Protein AF-V5HMY3-F1 (afdb_monomer_lite)

InterPro domains:
  IPR005550 Kinetochore protein Ndc80 [PTHR10643] (8-378)
  IPR038273 Ndc80 domain superfamily [G3DSA:1.10.418.30] (68-181)
  IPR055260 Kinetochore protein Ndc80, CH domain [PF03801] (55-182)

Foldseek 3Di:
DDDDDDDDDDDDDDDDDDDDDDDDDDDDDDDDDDDDDDDDDDDDDDDDDDDDDDDDDDDDDDDPDDQDADDDPPPLVDPVSLLVLLCVLQVVCVVVPPPDRAHSVCLVQDDLVNLLSLVQVLCCLVPVPDDDDDDSLVSLVVVCVVVPPRHDDDSVCSVCCRVSVSVSSVSSSVSVVVSVCSVVDDPCCVQANDDVPPPDPVPVRPVVVVLVVCCVVCVPDDPVVSVVVVVVVVPVVDPDVVVVVVVVVVVVVVVVVVVVVVVVVVVVVVVVVVVVVVVVVVVVVVVVVVVVVVVVVVVVVVVVVVVVVVVVVVVVVVVVVVVVVVVVVVVCVVVVPDPVNVVVVVVVVVVVVVVVVVVVVVVVVVVVVVVVVVVVVVVVVVVVD

Structure (mmCIF, N/CA/C/O backbone):
data_AF-V5HMY3-F1
#
_entry.id   AF-V5HMY3-F1
#
loop_
_atom_site.group_PDB
_atom_site.id
_atom_site.type_symbol
_atom_site.label_atom_id
_atom_site.label_alt_id
_atom_site.label_comp_id
_atom_site.label_asym_id
_atom_site.label_entity_id
_atom_site.label_seq_id
_atom_site.pdbx_PDB_ins_code
_atom_site.Cartn_x
_atom_site.Cartn_y
_atom_site.Cartn_z
_atom_site.occupancy
_atom_site.B_iso_or_equiv
_atom_site.auth_seq_id
_atom_site.auth_comp_id
_atom_site.auth_asym_id
_atom_site.auth_atom_id
_atom_site.pdbx_PDB_model_num
ATOM 1 N N . ARG A 1 1 ? 3.253 -26.842 87.151 1.00 38.00 1 ARG A N 1
ATOM 2 C CA . ARG A 1 1 ? 2.998 -28.226 87.644 1.00 38.00 1 ARG A CA 1
ATOM 3 C C . ARG A 1 1 ? 2.059 -28.909 86.636 1.00 38.00 1 ARG A C 1
ATOM 5 O O . ARG A 1 1 ? 1.093 -28.250 86.300 1.00 38.00 1 ARG A O 1
ATOM 12 N N . GLY A 1 2 ? 2.318 -30.156 86.190 1.00 34.88 2 GLY A N 1
ATOM 13 C CA . GLY A 1 2 ? 1.488 -30.921 85.206 1.00 34.88 2 GLY A CA 1
ATOM 14 C C . GLY A 1 2 ? 1.642 -30.426 83.747 1.00 34.88 2 GLY A C 1
ATOM 15 O O . GLY A 1 2 ? 1.602 -29.221 83.569 1.00 34.88 2 GLY A O 1
ATOM 16 N N . ARG A 1 3 ? 1.945 -31.176 82.660 1.00 39.12 3 ARG A N 1
ATOM 17 C CA . ARG A 1 3 ? 1.603 -32.546 82.158 1.00 39.12 3 ARG A CA 1
ATOM 18 C C . ARG A 1 3 ? 0.077 -32.724 81.957 1.00 39.12 3 ARG A C 1
ATOM 20 O O . ARG A 1 3 ? -0.634 -32.521 82.927 1.00 39.12 3 ARG A O 1
ATOM 27 N N . ARG A 1 4 ? -0.475 -33.125 80.788 1.00 38.62 4 ARG A N 1
ATOM 28 C CA . ARG A 1 4 ? -0.010 -34.082 79.739 1.00 38.62 4 ARG A CA 1
ATOM 29 C C . ARG A 1 4 ? -0.540 -33.794 78.295 1.00 38.62 4 ARG A C 1
ATOM 31 O O . ARG A 1 4 ? -1.539 -33.110 78.151 1.00 38.62 4 ARG A O 1
ATOM 38 N N . SER A 1 5 ? 0.168 -34.378 77.308 1.00 39.00 5 SER A N 1
ATOM 39 C CA . SER A 1 5 ? -0.165 -34.936 75.953 1.00 39.00 5 SER A CA 1
ATOM 40 C C . SER A 1 5 ? -1.628 -34.976 75.428 1.00 39.00 5 SER A C 1
ATOM 42 O O . SER A 1 5 ? -2.537 -35.009 76.243 1.00 39.00 5 SER A O 1
ATOM 44 N N . SER A 1 6 ? -1.947 -35.106 74.120 1.00 36.19 6 SER A N 1
ATOM 45 C CA . SER A 1 6 ? -1.301 -35.872 73.008 1.00 36.19 6 SER A CA 1
ATOM 46 C C . SER A 1 6 ? -1.822 -35.505 71.586 1.00 36.19 6 SER A C 1
ATOM 48 O O . SER A 1 6 ? -2.936 -35.013 71.492 1.00 36.19 6 SER A O 1
ATOM 50 N N . SER A 1 7 ? -1.039 -35.819 70.525 1.00 33.78 7 SER A N 1
ATOM 51 C CA . SER A 1 7 ? -1.379 -36.156 69.097 1.00 33.78 7 SER A CA 1
ATOM 52 C C . SER A 1 7 ? -2.758 -35.778 68.499 1.00 33.78 7 SER A C 1
ATOM 54 O O . SER A 1 7 ? -3.773 -36.077 69.107 1.00 33.78 7 SER A O 1
ATOM 56 N N . ALA A 1 8 ? -2.944 -35.347 67.245 1.00 35.38 8 ALA A N 1
ATOM 57 C CA . ALA A 1 8 ? -2.103 -35.023 66.072 1.00 35.38 8 ALA A CA 1
ATOM 58 C C . ALA A 1 8 ? -3.034 -34.247 65.072 1.00 35.38 8 ALA A C 1
ATOM 60 O O . ALA A 1 8 ? -4.089 -33.797 65.504 1.00 35.38 8 ALA A O 1
ATOM 61 N N . ASN A 1 9 ? -2.807 -34.014 63.769 1.00 34.47 9 ASN A N 1
ATOM 62 C CA . ASN A 1 9 ? -1.779 -34.397 62.787 1.00 34.47 9 ASN A CA 1
ATOM 63 C C . ASN A 1 9 ? -1.727 -33.331 61.652 1.00 34.47 9 ASN A C 1
ATOM 65 O O . ASN A 1 9 ? -2.587 -32.455 61.617 1.00 34.47 9 ASN A O 1
ATOM 69 N N . ALA A 1 10 ? -0.787 -33.413 60.699 1.00 36.53 10 ALA A N 1
ATOM 70 C CA . ALA A 1 10 ? -0.740 -32.530 59.520 1.00 36.53 10 ALA A CA 1
ATOM 71 C C . ALA A 1 10 ? -0.204 -33.247 58.267 1.00 36.53 10 ALA A C 1
ATOM 73 O O . ALA A 1 10 ? 0.753 -34.007 58.375 1.00 36.53 10 ALA A O 1
ATOM 74 N N . PHE A 1 11 ? -0.767 -32.968 57.082 1.00 33.84 11 PHE A N 1
ATOM 75 C CA . PHE A 1 11 ? -0.182 -33.375 55.794 1.00 33.84 11 PHE A CA 1
ATOM 76 C C . PHE A 1 11 ? -0.623 -32.488 54.617 1.00 33.84 11 PHE A C 1
ATOM 78 O O . PHE A 1 11 ? -1.757 -32.569 54.155 1.00 33.84 11 PHE A O 1
ATOM 85 N N . THR A 1 12 ? 0.327 -31.741 54.054 1.00 42.78 12 THR A N 1
ATOM 86 C CA . THR A 1 12 ? 0.441 -31.475 52.610 1.00 42.78 12 THR A CA 1
ATOM 87 C C . THR A 1 12 ? 1.935 -31.481 52.253 1.00 42.78 12 THR A C 1
ATOM 89 O O . THR A 1 12 ? 2.735 -30.935 53.014 1.00 42.78 12 THR A O 1
ATOM 92 N N . PRO A 1 13 ? 2.355 -32.109 51.140 1.00 40.16 13 PRO A N 1
ATOM 93 C CA . PRO A 1 13 ? 3.721 -31.956 50.644 1.00 40.16 13 PRO A CA 1
ATOM 94 C C . PRO A 1 13 ? 3.781 -31.436 49.199 1.00 40.16 13 PRO A C 1
ATOM 96 O O . PRO A 1 13 ? 3.0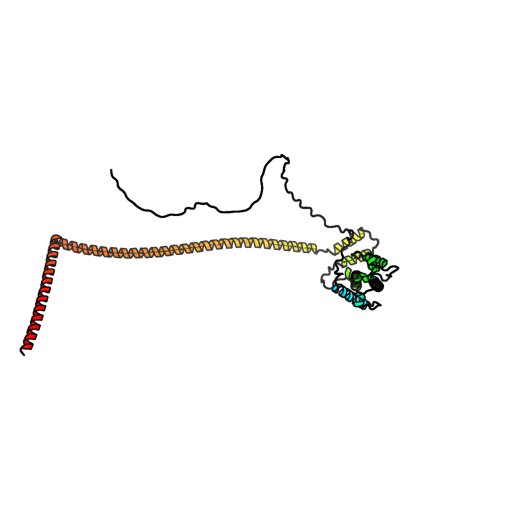09 -31.838 48.329 1.00 40.16 13 PRO A O 1
ATOM 99 N N . ARG A 1 14 ? 4.784 -30.598 48.919 1.00 32.19 14 ARG A N 1
ATOM 100 C CA . ARG A 1 14 ? 5.268 -30.300 47.564 1.00 32.19 14 ARG A CA 1
ATOM 101 C C . ARG A 1 14 ? 6.767 -30.587 47.477 1.00 32.19 14 ARG A C 1
ATOM 103 O O . ARG A 1 14 ? 7.497 -30.290 48.413 1.00 32.19 14 ARG A O 1
ATOM 110 N N . SER A 1 15 ? 7.172 -31.091 46.308 1.00 38.84 15 SER A N 1
ATOM 111 C CA . SER A 1 15 ? 8.515 -31.034 45.699 1.00 38.84 15 SER A CA 1
ATOM 112 C C . SER A 1 15 ? 9.749 -31.417 46.531 1.00 38.84 15 SER A C 1
ATOM 114 O O . SER A 1 15 ? 10.151 -30.682 47.424 1.00 38.84 15 SER A O 1
ATOM 116 N N . CYS A 1 16 ? 10.481 -32.435 46.064 1.00 34.78 16 CYS A N 1
ATOM 117 C CA . CYS A 1 16 ? 11.945 -32.476 46.152 1.00 34.78 16 CYS A CA 1
ATOM 118 C C . CYS A 1 16 ? 12.529 -33.390 45.060 1.00 34.78 16 CYS A C 1
ATOM 120 O O . CYS A 1 16 ? 12.123 -34.542 44.934 1.00 34.78 16 CYS A O 1
ATOM 122 N N . ILE A 1 17 ? 13.500 -32.883 44.293 1.00 39.38 17 ILE A N 1
ATOM 123 C CA . ILE A 1 17 ? 14.373 -33.678 43.413 1.00 39.38 17 ILE A CA 1
ATOM 124 C C . ILE A 1 17 ? 15.721 -33.830 44.124 1.00 39.38 17 ILE A C 1
ATOM 126 O O . ILE A 1 17 ? 16.294 -32.821 44.535 1.00 39.38 17 ILE A O 1
ATOM 130 N N . PRO A 1 18 ? 16.290 -35.043 44.173 1.00 38.53 18 PRO A N 1
ATOM 131 C CA . PRO A 1 18 ? 17.741 -35.189 44.148 1.00 38.53 18 PRO A CA 1
ATOM 132 C C . PRO A 1 18 ? 18.224 -36.173 43.069 1.00 38.53 18 PRO A C 1
ATOM 134 O O . PRO A 1 18 ? 17.485 -37.000 42.542 1.00 38.53 18 PRO A O 1
ATOM 137 N N . ARG A 1 19 ? 19.506 -36.047 42.711 1.00 30.80 19 ARG A N 1
ATOM 138 C CA . ARG A 1 19 ? 20.170 -36.823 41.653 1.00 30.80 19 ARG A CA 1
ATOM 139 C C . ARG A 1 19 ? 20.808 -38.122 42.182 1.00 30.80 19 ARG A C 1
ATOM 141 O O . ARG A 1 19 ? 21.358 -38.120 43.277 1.00 30.80 19 ARG A O 1
ATOM 148 N N . ARG A 1 20 ? 21.012 -39.050 41.230 1.00 29.77 20 ARG A N 1
ATOM 149 C CA . ARG A 1 20 ? 22.281 -39.762 40.898 1.00 29.77 20 ARG A CA 1
ATOM 150 C C . ARG A 1 20 ? 22.486 -41.230 41.326 1.00 29.77 20 ARG A C 1
ATOM 152 O O . ARG A 1 20 ? 22.126 -41.654 42.414 1.00 29.77 20 ARG A O 1
ATOM 159 N N . SER A 1 21 ? 23.273 -41.899 40.467 1.00 29.11 21 SER A N 1
ATOM 160 C CA . SER A 1 21 ? 23.822 -43.272 40.530 1.00 29.11 21 SER A CA 1
ATOM 161 C C . SER A 1 21 ? 22.820 -44.392 40.165 1.00 29.11 21 SER A C 1
ATOM 163 O O . SER A 1 21 ? 21.634 -44.236 40.415 1.00 29.11 21 SER A O 1
ATOM 165 N N . SER A 1 22 ? 23.208 -45.495 39.504 1.00 30.06 22 SER A N 1
ATOM 166 C CA . SER A 1 22 ? 24.557 -46.017 39.173 1.00 30.06 22 SER A CA 1
ATOM 167 C C . SER A 1 22 ? 24.581 -46.874 37.878 1.00 30.06 22 SER A C 1
ATOM 169 O O . SER A 1 22 ? 23.526 -47.287 37.419 1.00 30.06 22 SER A O 1
ATOM 171 N N . SER A 1 23 ? 25.790 -47.076 37.311 1.00 30.33 23 SER A N 1
ATOM 172 C CA . SER A 1 23 ? 26.315 -48.223 36.503 1.00 30.33 23 SER A CA 1
ATOM 173 C C . SER A 1 23 ? 25.363 -49.104 35.654 1.00 30.33 23 SER A C 1
ATOM 175 O O . SER A 1 23 ? 24.373 -49.611 36.161 1.00 30.33 23 SER A O 1
ATOM 177 N N . PHE A 1 24 ? 25.697 -49.475 34.409 1.00 32.59 24 PHE A N 1
ATOM 178 C CA . PHE A 1 24 ? 26.779 -50.437 34.110 1.00 32.59 24 PHE A CA 1
ATOM 179 C C . PHE A 1 24 ? 27.176 -50.494 32.618 1.00 32.59 24 PHE A C 1
ATOM 181 O O . PHE A 1 24 ? 26.302 -50.442 31.761 1.00 32.59 24 PHE A O 1
ATOM 188 N N . GLY A 1 25 ? 28.475 -50.737 32.374 1.00 32.19 25 GLY A N 1
ATOM 189 C CA . GLY A 1 25 ? 29.072 -51.330 31.165 1.00 32.19 25 GLY A CA 1
ATOM 190 C C . GLY A 1 25 ? 29.019 -50.547 29.840 1.00 32.19 25 GLY A C 1
ATOM 191 O O . GLY A 1 25 ? 28.137 -49.737 29.602 1.00 32.19 25 GLY A O 1
ATOM 192 N N . ASP A 1 26 ? 29.888 -50.782 28.862 1.00 33.44 26 ASP A N 1
ATOM 193 C CA . ASP A 1 26 ? 31.258 -51.314 28.817 1.00 33.44 26 ASP A CA 1
ATOM 194 C C . ASP A 1 26 ? 31.661 -51.361 27.326 1.00 33.44 26 ASP A C 1
ATOM 196 O O . ASP A 1 26 ? 30.882 -51.877 26.525 1.00 33.44 26 ASP A O 1
ATOM 200 N N . LEU A 1 27 ? 32.862 -50.866 26.978 1.00 33.78 27 LEU A N 1
ATOM 201 C CA . LEU A 1 27 ? 33.853 -51.458 26.042 1.00 33.78 27 LEU A CA 1
ATOM 202 C C . LEU A 1 27 ? 34.545 -50.540 25.010 1.00 33.78 27 LEU A C 1
ATOM 204 O O . LEU A 1 27 ? 33.915 -49.820 24.245 1.00 33.78 27 LEU A O 1
ATOM 208 N N . ARG A 1 28 ? 35.863 -50.807 24.898 1.00 33.00 28 ARG A N 1
ATOM 209 C CA . ARG A 1 28 ? 36.840 -50.513 23.815 1.00 33.00 28 ARG A CA 1
ATOM 210 C C . ARG A 1 28 ? 37.285 -49.037 23.698 1.00 33.00 28 ARG A C 1
ATOM 212 O O . ARG A 1 28 ? 36.494 -48.175 23.362 1.00 33.00 28 ARG A O 1
ATOM 219 N N . SER A 1 29 ? 38.507 -48.662 24.117 1.00 35.59 29 SER A N 1
ATOM 220 C CA . SER A 1 29 ? 39.864 -49.017 23.603 1.00 35.59 29 SER A CA 1
ATOM 221 C C . SER A 1 29 ? 40.162 -48.319 22.257 1.00 35.59 29 SER A C 1
ATOM 223 O O . SER A 1 29 ? 39.313 -48.372 21.378 1.00 35.59 29 SER A O 1
ATOM 225 N N . SER A 1 30 ? 41.298 -47.641 22.017 1.00 36.50 30 SER A N 1
ATOM 226 C CA . SER A 1 30 ? 42.657 -47.833 22.573 1.00 36.50 30 SER A CA 1
ATOM 227 C C . SER A 1 30 ? 43.582 -46.592 22.493 1.00 36.50 30 SER A C 1
ATOM 229 O O . SER A 1 30 ? 43.577 -45.924 21.465 1.00 36.50 30 SER A O 1
ATOM 231 N N . GLY A 1 31 ? 44.496 -46.432 23.468 1.00 31.83 31 GLY A N 1
ATOM 232 C CA . GLY A 1 31 ? 45.825 -45.781 23.319 1.00 31.83 31 GLY A CA 1
ATOM 233 C C . GLY A 1 31 ? 45.882 -44.237 23.225 1.00 31.83 31 GLY A C 1
ATOM 234 O O . GLY A 1 31 ? 45.074 -43.625 22.547 1.00 31.83 31 GLY A O 1
ATOM 235 N N . GLY A 1 32 ? 46.832 -43.532 23.852 1.00 31.84 32 GLY A N 1
ATOM 236 C CA . GLY A 1 32 ? 47.931 -43.969 24.723 1.00 31.84 32 GLY A CA 1
ATOM 237 C C . GLY A 1 32 ? 48.639 -42.785 25.414 1.00 31.84 32 GLY A C 1
ATOM 238 O O . GLY A 1 32 ? 48.430 -41.628 25.061 1.00 31.84 32 GLY A O 1
ATOM 239 N N . ALA A 1 33 ? 49.451 -43.093 26.427 1.00 33.62 33 ALA A N 1
ATOM 240 C CA . ALA A 1 33 ? 50.287 -42.155 27.197 1.00 33.62 33 ALA A CA 1
ATOM 241 C C . ALA A 1 33 ? 51.585 -41.787 26.406 1.00 33.62 33 ALA A C 1
ATOM 243 O O . ALA A 1 33 ? 51.808 -42.377 25.356 1.00 33.62 33 ALA A O 1
ATOM 244 N N . SER A 1 34 ? 52.530 -40.913 26.794 1.00 32.12 34 SER A N 1
ATOM 245 C CA . SER A 1 34 ? 52.728 -40.002 27.940 1.00 32.12 34 SER A CA 1
ATOM 246 C C . SER A 1 34 ? 53.987 -39.120 27.695 1.00 32.12 34 SER A C 1
ATOM 248 O O . SER A 1 34 ? 54.818 -39.492 26.877 1.00 32.12 34 SER A O 1
ATOM 250 N N . LEU A 1 35 ? 54.194 -38.078 28.521 1.00 32.91 35 LEU A N 1
ATOM 251 C CA . LEU A 1 35 ? 55.498 -37.485 28.934 1.00 32.91 35 LEU A CA 1
ATOM 252 C C . LEU A 1 35 ? 56.407 -36.666 27.960 1.00 32.91 35 LEU A C 1
ATOM 254 O O . LEU A 1 35 ? 56.938 -37.167 26.980 1.00 32.91 35 LEU A O 1
ATOM 258 N N . ALA A 1 36 ? 56.760 -35.467 28.463 1.00 31.19 36 ALA A N 1
ATOM 259 C CA . ALA A 1 36 ? 58.101 -34.838 28.531 1.00 31.19 36 ALA A CA 1
ATOM 260 C C . ALA A 1 36 ? 58.722 -33.985 27.379 1.00 31.19 36 ALA A C 1
ATOM 262 O O . ALA A 1 36 ? 59.093 -34.471 26.321 1.00 31.19 36 ALA A O 1
ATOM 263 N N . SER A 1 37 ? 59.015 -32.726 27.759 1.00 31.98 37 SER A N 1
ATOM 264 C CA . SER A 1 37 ? 60.256 -31.939 27.540 1.00 31.98 37 SER A CA 1
ATOM 265 C C . SER A 1 37 ? 60.743 -31.510 26.139 1.00 31.98 37 SER A C 1
ATOM 267 O O . SER A 1 37 ? 61.200 -32.318 25.341 1.00 31.98 37 SER A O 1
ATOM 269 N N . GLY A 1 38 ? 60.876 -30.185 25.945 1.00 30.62 38 GLY A N 1
ATOM 270 C CA . GLY A 1 38 ? 61.744 -29.571 24.921 1.00 30.62 38 GLY A CA 1
ATOM 271 C C . GLY A 1 38 ? 61.339 -28.129 24.546 1.00 30.62 38 GLY A C 1
ATOM 272 O O . GLY A 1 38 ? 60.226 -27.944 24.059 1.00 30.62 38 GLY A O 1
ATOM 273 N N . PRO A 1 39 ? 62.175 -27.089 24.762 1.00 41.88 39 PRO A N 1
ATOM 274 C CA . PRO A 1 39 ? 61.790 -25.698 24.498 1.00 41.88 39 PRO A CA 1
ATOM 275 C C . PRO A 1 39 ? 62.052 -25.268 23.043 1.00 41.88 39 PRO A C 1
ATOM 277 O O . PRO A 1 39 ? 63.134 -25.492 22.503 1.00 41.88 39 PRO A O 1
ATOM 280 N N . GLY A 1 40 ? 61.092 -24.567 22.432 1.00 32.06 40 GLY A N 1
ATOM 281 C CA . GLY A 1 40 ? 61.207 -24.015 21.077 1.00 32.06 40 GLY A CA 1
ATOM 282 C C . GLY A 1 40 ? 60.513 -22.659 20.955 1.00 32.06 40 GLY A C 1
ATOM 283 O O . GLY A 1 40 ? 59.290 -22.575 20.964 1.00 32.06 40 GLY A O 1
ATOM 284 N N . SER A 1 41 ? 61.300 -21.587 20.856 1.00 33.88 41 SER A N 1
ATOM 285 C CA . SER A 1 41 ? 60.804 -20.210 20.729 1.00 33.88 41 SER A CA 1
ATOM 286 C C . SER A 1 41 ? 60.086 -19.960 19.397 1.00 33.88 41 SER A C 1
ATOM 288 O O . SER A 1 41 ? 60.640 -20.301 18.350 1.00 33.88 41 SER A O 1
ATOM 290 N N . ARG A 1 42 ? 58.935 -19.262 19.431 1.00 36.84 42 ARG A N 1
ATOM 291 C CA . ARG A 1 42 ? 58.628 -18.103 18.557 1.00 36.84 42 ARG A CA 1
ATOM 292 C C . ARG A 1 42 ? 57.314 -17.403 18.930 1.00 36.84 42 ARG A C 1
ATOM 294 O O . ARG A 1 42 ? 56.301 -18.041 19.186 1.00 36.84 42 ARG A O 1
ATOM 301 N N . HIS A 1 43 ? 57.350 -16.071 18.918 1.00 34.50 43 HIS A N 1
ATOM 302 C CA . HIS A 1 43 ? 56.209 -15.190 19.180 1.00 34.50 43 HIS A CA 1
ATOM 303 C C . HIS A 1 43 ? 55.171 -15.239 18.046 1.00 34.50 43 HIS A C 1
ATOM 305 O O . HIS A 1 43 ? 55.528 -15.068 16.880 1.00 34.50 43 HIS A O 1
ATOM 311 N N . SER A 1 44 ? 53.885 -15.348 18.388 1.00 35.72 44 SER A N 1
ATOM 312 C CA . SER A 1 44 ? 52.759 -15.108 17.476 1.00 35.72 44 SER A CA 1
ATOM 313 C C . SER A 1 44 ? 52.182 -13.702 17.684 1.00 35.72 44 SER A C 1
ATOM 315 O O . SER A 1 44 ? 51.273 -13.480 18.480 1.00 35.72 44 SER A O 1
ATOM 317 N N . ASN A 1 45 ? 52.705 -12.722 16.942 1.00 38.09 45 ASN A N 1
ATOM 318 C CA . ASN A 1 45 ? 52.110 -11.385 16.906 1.00 38.09 45 ASN A CA 1
ATOM 319 C C . ASN A 1 45 ? 50.839 -11.388 16.047 1.00 38.09 45 ASN A C 1
ATOM 321 O O . ASN A 1 45 ? 50.886 -11.755 14.872 1.00 38.09 45 ASN A O 1
ATOM 325 N N . LEU A 1 46 ? 49.727 -10.900 16.602 1.00 40.09 46 LEU A N 1
ATOM 326 C CA . LEU A 1 46 ? 48.533 -10.586 15.821 1.00 40.09 46 LEU A CA 1
ATOM 327 C C . LEU A 1 46 ? 48.861 -9.459 14.828 1.00 40.09 46 LEU A C 1
ATOM 329 O O . LEU A 1 46 ? 49.375 -8.412 15.226 1.00 40.09 46 LEU A O 1
ATOM 333 N N . ARG A 1 47 ? 48.521 -9.632 13.546 1.00 36.16 47 ARG A N 1
ATOM 334 C CA . ARG A 1 47 ? 48.507 -8.534 12.569 1.00 36.16 47 ARG A CA 1
ATOM 335 C C . ARG A 1 47 ? 47.227 -8.534 11.752 1.00 36.16 47 ARG A C 1
ATOM 337 O O . ARG A 1 47 ? 46.808 -9.551 11.214 1.00 36.16 47 ARG A O 1
ATOM 344 N N . GLY A 1 48 ? 46.626 -7.350 11.726 1.00 34.19 48 GLY A N 1
ATOM 345 C CA . GLY A 1 48 ? 45.281 -7.097 11.250 1.00 34.19 48 GLY A CA 1
ATOM 346 C C . GLY A 1 48 ? 45.058 -7.376 9.770 1.00 34.19 48 GLY A C 1
ATOM 347 O O . GLY A 1 48 ? 45.905 -7.129 8.912 1.00 34.19 48 GLY A O 1
ATOM 348 N N . ASN A 1 49 ? 43.837 -7.821 9.511 1.00 34.28 49 ASN A N 1
ATOM 349 C CA . ASN A 1 49 ? 43.252 -7.937 8.193 1.00 34.28 49 ASN A CA 1
ATOM 350 C C . ASN A 1 49 ? 42.965 -6.527 7.634 1.00 34.28 49 ASN A C 1
ATOM 352 O O . ASN A 1 49 ? 42.182 -5.780 8.220 1.00 34.28 49 ASN A O 1
ATOM 356 N N . ARG A 1 50 ? 43.586 -6.155 6.509 1.00 39.91 50 ARG A N 1
ATOM 357 C CA . ARG A 1 50 ? 43.207 -4.981 5.704 1.00 39.91 50 ARG A CA 1
ATOM 358 C C . ARG A 1 50 ? 42.939 -5.447 4.279 1.00 39.91 50 ARG A C 1
ATOM 360 O O . ARG A 1 50 ? 43.876 -5.712 3.532 1.00 39.91 50 ARG A O 1
ATOM 367 N N . GLY A 1 51 ? 41.660 -5.547 3.924 1.00 35.44 51 GLY A N 1
ATOM 368 C CA . GLY A 1 51 ? 41.247 -5.738 2.538 1.00 35.44 51 GLY A CA 1
ATOM 369 C C . GLY A 1 51 ? 41.566 -4.490 1.717 1.00 35.44 51 GLY A C 1
ATOM 370 O O . GLY A 1 51 ? 41.288 -3.375 2.155 1.00 35.44 51 GLY A O 1
ATOM 371 N N . SER A 1 52 ? 42.157 -4.688 0.542 1.00 34.25 52 SER A N 1
ATOM 372 C CA . SER A 1 52 ? 42.355 -3.642 -0.459 1.00 34.25 52 SER A CA 1
ATOM 373 C C . SER A 1 52 ? 41.260 -3.772 -1.513 1.00 34.25 52 SER A C 1
ATOM 375 O O . SER A 1 52 ? 41.153 -4.820 -2.150 1.00 34.25 52 SER A O 1
ATOM 377 N N . ILE A 1 53 ? 40.443 -2.733 -1.682 1.00 41.56 53 ILE A N 1
ATOM 378 C CA . ILE A 1 53 ? 39.506 -2.618 -2.805 1.00 41.56 53 ILE A CA 1
ATOM 379 C C . ILE A 1 53 ? 40.249 -1.879 -3.920 1.00 41.56 53 ILE A C 1
ATOM 381 O O . ILE A 1 53 ? 40.722 -0.761 -3.722 1.00 41.56 53 ILE A O 1
ATOM 385 N N . GLY A 1 54 ? 40.420 -2.554 -5.058 1.00 34.50 54 GLY A N 1
ATOM 386 C CA . GLY A 1 54 ? 41.210 -2.067 -6.188 1.00 34.50 54 GLY A CA 1
ATOM 387 C C . GLY A 1 54 ? 40.480 -1.035 -7.048 1.00 34.50 54 GLY A C 1
ATOM 388 O O . GLY A 1 54 ? 39.256 -1.043 -7.148 1.00 34.50 54 GLY A O 1
ATOM 389 N N . SER A 1 55 ? 41.263 -0.163 -7.684 1.00 34.22 55 SER A N 1
ATOM 390 C CA . SER A 1 55 ? 40.804 0.955 -8.512 1.00 34.22 55 SER A CA 1
ATOM 391 C C . SER A 1 55 ? 39.884 0.558 -9.668 1.00 34.22 55 SER A C 1
ATOM 393 O O . SER A 1 55 ? 40.219 -0.311 -10.472 1.00 34.22 55 SER A O 1
ATOM 395 N N . ALA A 1 56 ? 38.805 1.321 -9.846 1.00 37.66 56 ALA A N 1
ATOM 396 C CA . ALA A 1 56 ? 38.101 1.423 -11.117 1.00 37.66 56 ALA A CA 1
ATOM 397 C C . ALA A 1 56 ? 38.773 2.497 -11.994 1.00 37.66 56 ALA A C 1
ATOM 399 O O . ALA A 1 56 ? 38.576 3.686 -11.764 1.00 37.66 56 ALA A O 1
ATOM 400 N N . ALA A 1 57 ? 39.580 2.082 -12.977 1.00 37.72 57 ALA A N 1
ATOM 401 C CA . ALA A 1 57 ? 40.055 2.933 -14.076 1.00 37.72 57 ALA A CA 1
ATOM 402 C C . ALA A 1 57 ? 40.680 2.086 -15.203 1.00 37.72 57 ALA A C 1
ATOM 404 O O . ALA A 1 57 ? 41.847 1.717 -15.104 1.00 37.72 57 ALA A O 1
ATOM 405 N N . SER A 1 58 ? 39.919 1.777 -16.264 1.00 36.06 58 SER A N 1
ATOM 406 C CA . SER A 1 58 ? 40.440 1.424 -17.605 1.00 36.06 58 SER A CA 1
ATOM 407 C C . SER A 1 58 ? 39.293 1.163 -18.599 1.00 36.06 58 SER A C 1
ATOM 409 O O . SER A 1 58 ? 39.015 0.017 -18.953 1.00 36.06 58 SER A O 1
ATOM 411 N N . ILE A 1 59 ? 38.660 2.226 -19.099 1.00 44.53 59 ILE A N 1
ATOM 412 C CA . ILE A 1 59 ? 37.982 2.191 -20.406 1.00 44.53 59 ILE A CA 1
ATOM 413 C C . ILE A 1 59 ? 38.990 2.724 -21.434 1.00 44.53 59 ILE A C 1
ATOM 415 O O . ILE A 1 59 ? 39.687 3.696 -21.154 1.00 44.53 59 ILE A O 1
ATOM 419 N N . GLY A 1 60 ? 39.082 2.085 -22.604 1.00 42.59 60 GLY A N 1
ATOM 420 C CA . GLY A 1 60 ? 39.906 2.564 -23.720 1.00 42.59 60 GLY A CA 1
ATOM 421 C C . GLY A 1 60 ? 41.274 1.889 -23.865 1.00 42.59 60 GLY A C 1
ATOM 422 O O . GLY A 1 60 ? 42.306 2.451 -23.496 1.00 42.59 60 GLY A O 1
ATOM 423 N N . ARG A 1 61 ? 41.293 0.703 -24.493 1.00 35.62 61 ARG A N 1
ATOM 424 C CA . ARG A 1 61 ? 42.439 0.224 -25.290 1.00 35.62 61 ARG A CA 1
ATOM 425 C C . ARG A 1 61 ? 42.043 -0.954 -26.188 1.00 35.62 61 ARG A C 1
ATOM 427 O O . ARG A 1 61 ? 42.185 -2.115 -25.814 1.00 35.62 61 ARG A O 1
ATOM 434 N N . PHE A 1 62 ? 41.597 -0.651 -27.406 1.00 45.31 62 PHE A N 1
ATOM 435 C CA . PHE A 1 62 ? 41.608 -1.634 -28.488 1.00 45.31 62 PHE A CA 1
ATOM 436 C C . PHE A 1 62 ? 43.067 -1.893 -28.882 1.00 45.31 62 PHE A C 1
ATOM 438 O O . PHE A 1 62 ? 43.683 -1.084 -29.569 1.00 45.31 62 PHE A O 1
ATOM 445 N N . SER A 1 63 ? 43.643 -3.011 -28.436 1.00 40.97 63 SER A N 1
ATOM 446 C CA . SER A 1 63 ? 44.901 -3.516 -28.989 1.00 40.97 63 SER A CA 1
ATOM 447 C C . SER A 1 63 ? 44.685 -4.911 -29.565 1.00 40.97 63 SER A C 1
ATOM 449 O O . SER A 1 63 ? 44.132 -5.809 -28.927 1.00 40.97 63 SER A O 1
ATOM 451 N N . ARG A 1 64 ? 45.090 -5.082 -30.826 1.00 54.06 64 ARG A N 1
ATOM 452 C CA . ARG A 1 64 ? 44.925 -6.321 -31.592 1.00 54.06 64 ARG A CA 1
ATOM 453 C C . ARG A 1 64 ? 45.988 -7.328 -31.141 1.00 54.06 64 ARG A C 1
ATOM 455 O O . ARG A 1 64 ? 47.008 -7.513 -31.796 1.00 54.06 64 ARG A O 1
ATOM 462 N N . GLY A 1 65 ? 45.772 -7.908 -29.960 1.00 40.25 65 GLY A N 1
ATOM 463 C CA . GLY A 1 65 ? 46.672 -8.887 -29.351 1.00 40.25 65 GLY A CA 1
ATOM 464 C C . GLY A 1 65 ? 46.847 -10.153 -30.204 1.00 40.25 65 GLY A C 1
ATOM 465 O O . GLY A 1 65 ? 46.015 -10.437 -31.076 1.00 40.25 65 GLY A O 1
ATOM 466 N N . PRO A 1 66 ? 47.916 -10.937 -29.963 1.00 46.72 66 PRO A N 1
ATOM 467 C CA . PRO A 1 66 ? 48.194 -12.136 -30.742 1.00 46.72 66 PRO A CA 1
ATOM 468 C C . PRO A 1 66 ? 47.033 -13.123 -30.606 1.00 46.72 66 PRO A C 1
ATOM 470 O O . PRO A 1 66 ? 46.661 -13.510 -29.496 1.00 46.72 66 PRO A O 1
ATOM 473 N N . GLN A 1 67 ? 46.464 -13.517 -31.747 1.00 51.25 67 GLN A N 1
ATOM 474 C CA . GLN A 1 67 ? 45.346 -14.452 -31.817 1.00 51.25 67 GLN A CA 1
ATOM 475 C C . GLN A 1 67 ? 45.756 -15.780 -31.171 1.00 51.25 67 GLN A C 1
ATOM 477 O O . GLN A 1 67 ? 46.512 -16.563 -31.750 1.00 51.25 67 GLN A O 1
ATOM 482 N N . LYS A 1 68 ? 45.266 -16.042 -29.953 1.00 53.62 68 LYS A N 1
ATOM 483 C CA . LYS A 1 68 ? 45.323 -17.385 -29.373 1.00 53.62 68 LYS A CA 1
ATOM 484 C C . LYS A 1 68 ? 44.496 -18.280 -30.284 1.00 53.62 68 LYS A C 1
ATOM 486 O O . LYS A 1 68 ? 43.312 -18.013 -30.458 1.00 53.62 68 LYS A O 1
ATOM 491 N N . SER A 1 69 ? 45.110 -19.320 -30.844 1.00 55.50 69 SER A N 1
ATOM 492 C CA . SER A 1 69 ? 44.408 -20.307 -31.664 1.00 55.50 69 SER A CA 1
ATOM 493 C C . SER A 1 69 ? 43.241 -20.889 -30.870 1.00 55.50 69 SER A C 1
ATOM 495 O O . SER A 1 69 ? 43.462 -21.664 -29.932 1.00 55.50 69 SER A O 1
ATOM 497 N N . MET A 1 70 ? 42.020 -20.488 -31.216 1.00 66.19 70 MET A N 1
ATOM 498 C CA . MET A 1 70 ? 40.824 -21.010 -30.571 1.00 66.19 70 MET A CA 1
ATOM 499 C C . MET A 1 70 ? 40.666 -22.481 -30.948 1.00 66.19 70 MET A C 1
ATOM 501 O O . MET A 1 70 ? 41.006 -22.903 -32.057 1.00 66.19 70 MET A O 1
ATOM 505 N N . LYS A 1 71 ? 40.190 -23.284 -29.997 1.00 71.25 71 LYS A N 1
ATOM 506 C CA . LYS A 1 71 ? 39.805 -24.662 -30.288 1.00 71.25 71 LYS A CA 1
ATOM 507 C C . LYS A 1 71 ? 38.543 -24.608 -31.147 1.00 71.25 71 LYS A C 1
ATOM 509 O O . LYS A 1 71 ? 37.670 -23.795 -30.874 1.00 71.25 71 LYS A O 1
ATOM 514 N N . ASP A 1 72 ? 38.461 -25.442 -32.178 1.00 79.62 72 ASP A N 1
ATOM 515 C CA . ASP A 1 72 ? 37.255 -25.509 -33.005 1.00 79.62 72 ASP A CA 1
ATOM 516 C C . ASP A 1 72 ? 36.093 -26.066 -32.167 1.00 79.62 72 ASP A C 1
ATOM 518 O O . ASP A 1 72 ? 36.178 -27.182 -31.646 1.00 79.62 72 ASP A O 1
ATOM 522 N N . GLU A 1 73 ? 35.059 -25.247 -31.978 1.00 80.88 73 GLU A N 1
ATOM 523 C CA . GLU A 1 73 ? 33.869 -25.565 -31.176 1.00 80.88 73 GLU A CA 1
ATOM 524 C C . GLU A 1 73 ? 32.765 -26.223 -32.015 1.00 80.88 73 GLU A C 1
ATOM 526 O O . GLU A 1 73 ? 31.791 -26.737 -31.466 1.00 80.88 73 GLU A O 1
ATOM 531 N N . ARG A 1 74 ? 32.917 -26.249 -33.347 1.00 84.62 74 ARG A N 1
ATOM 532 C CA . ARG A 1 74 ? 31.935 -26.857 -34.249 1.00 84.62 74 ARG A CA 1
ATOM 533 C C . ARG A 1 74 ? 31.856 -28.371 -34.001 1.00 84.62 74 ARG A C 1
ATOM 535 O O . ARG A 1 74 ? 32.890 -29.008 -33.771 1.00 84.62 74 ARG A O 1
ATOM 542 N N . PRO A 1 75 ? 30.666 -28.995 -34.083 1.00 84.31 75 PRO A N 1
ATOM 543 C CA . PRO A 1 75 ? 30.478 -30.417 -33.794 1.00 84.31 75 PRO A CA 1
ATOM 544 C C . PRO A 1 75 ? 30.966 -31.311 -34.951 1.00 84.31 75 PRO A C 1
ATOM 546 O O . PRO A 1 75 ? 30.223 -32.102 -35.521 1.00 84.31 75 PRO A O 1
ATOM 549 N N . LEU A 1 76 ? 32.257 -31.229 -35.291 1.00 82.38 76 LEU A N 1
ATOM 550 C CA . LEU A 1 76 ? 32.859 -31.906 -36.449 1.00 82.38 76 LEU A CA 1
ATOM 551 C C . LEU A 1 76 ? 32.797 -33.439 -36.377 1.00 82.38 76 LEU A C 1
ATOM 553 O O . LEU A 1 76 ? 32.950 -34.109 -37.393 1.00 82.38 76 LEU A O 1
ATOM 557 N N . ALA A 1 77 ? 32.599 -34.010 -35.188 1.00 80.62 77 ALA A N 1
ATOM 558 C CA . ALA A 1 77 ? 32.419 -35.449 -35.006 1.00 80.62 77 ALA A CA 1
ATOM 559 C C . ALA A 1 77 ? 30.978 -35.923 -35.280 1.00 80.62 77 ALA A C 1
ATOM 561 O O . ALA A 1 77 ? 30.767 -37.126 -35.447 1.00 80.62 77 ALA A O 1
ATOM 562 N N . ASP A 1 78 ? 30.003 -35.011 -35.323 1.00 88.25 78 ASP A N 1
ATOM 563 C CA . ASP A 1 78 ? 28.603 -35.359 -35.537 1.00 88.25 78 ASP A CA 1
ATOM 564 C C . ASP A 1 78 ? 28.278 -35.574 -37.023 1.00 88.25 78 ASP A C 1
ATOM 566 O O . ASP A 1 78 ? 28.674 -34.804 -37.899 1.00 88.25 78 ASP A O 1
ATOM 570 N N . LYS A 1 79 ? 27.530 -36.643 -37.304 1.00 85.88 79 LYS A N 1
ATOM 571 C CA . LYS A 1 79 ? 27.134 -37.038 -38.659 1.00 85.88 79 LYS A CA 1
ATOM 572 C C . LYS A 1 79 ? 25.906 -36.281 -39.151 1.00 85.88 79 LYS A C 1
ATOM 574 O O . LYS A 1 79 ? 25.794 -36.082 -40.357 1.00 85.88 79 LYS A O 1
ATOM 579 N N . THR A 1 80 ? 25.008 -35.869 -38.254 1.00 87.69 80 THR A N 1
ATOM 580 C CA . THR A 1 80 ? 23.852 -35.035 -38.613 1.00 87.69 80 THR A CA 1
ATOM 581 C C . THR A 1 80 ? 24.315 -33.653 -39.065 1.00 87.69 80 THR A C 1
ATOM 583 O O . THR A 1 80 ? 24.038 -33.279 -40.202 1.00 87.69 80 THR A O 1
ATOM 586 N N . TYR A 1 81 ? 25.170 -32.985 -38.283 1.00 87.94 81 TYR A N 1
ATOM 587 C CA . TYR A 1 81 ? 25.819 -31.731 -38.679 1.00 87.94 81 TYR A CA 1
ATOM 588 C C . TYR A 1 81 ? 26.557 -31.827 -40.030 1.00 87.94 81 TYR A C 1
ATOM 590 O O . TYR A 1 81 ? 26.360 -30.990 -40.908 1.00 87.94 81 TYR A O 1
ATOM 598 N N . GLN A 1 82 ? 27.361 -32.877 -40.251 1.00 88.31 82 GLN A N 1
ATOM 599 C CA . GLN A 1 82 ? 28.042 -33.082 -41.540 1.00 88.31 82 GLN A CA 1
ATOM 600 C C . GLN A 1 82 ? 27.062 -33.220 -42.717 1.00 88.31 82 GLN A C 1
ATOM 602 O O . GLN A 1 82 ? 27.332 -32.692 -43.797 1.00 88.31 82 GLN A O 1
ATOM 607 N N . ALA A 1 83 ? 25.940 -33.923 -42.531 1.00 87.94 83 ALA A N 1
ATOM 608 C CA . ALA A 1 83 ? 24.928 -34.099 -43.570 1.00 87.94 83 ALA A CA 1
ATOM 609 C C . ALA A 1 83 ? 24.184 -32.791 -43.887 1.00 87.94 83 ALA A C 1
ATOM 611 O O . ALA A 1 83 ? 23.946 -32.504 -45.058 1.00 87.94 83 ALA A O 1
ATOM 612 N N . GLU A 1 84 ? 23.879 -31.976 -42.874 1.00 89.50 84 GLU A N 1
ATOM 613 C CA . GLU A 1 84 ? 23.287 -30.643 -43.047 1.00 89.50 84 GLU A CA 1
ATOM 614 C C . GLU A 1 84 ? 24.232 -29.688 -43.787 1.00 89.50 84 GLU A C 1
ATOM 616 O O . GLU A 1 84 ? 23.820 -29.029 -44.740 1.00 89.50 84 GLU A O 1
ATOM 621 N N . CYS A 1 85 ? 25.516 -29.655 -43.414 1.00 89.25 85 CYS A N 1
ATOM 622 C CA . CYS A 1 85 ? 26.536 -28.886 -44.130 1.00 89.25 85 CYS A CA 1
ATOM 623 C C . CYS A 1 85 ? 26.658 -29.317 -45.600 1.00 89.25 85 CYS A C 1
ATOM 625 O O . CYS A 1 85 ? 26.696 -28.473 -46.491 1.00 89.25 85 CYS A O 1
ATOM 627 N N . ALA A 1 86 ? 26.676 -30.626 -45.870 1.00 88.56 86 ALA A N 1
ATOM 628 C CA . ALA A 1 86 ? 26.727 -31.146 -47.234 1.00 88.56 86 ALA A CA 1
ATOM 629 C C . ALA A 1 86 ? 25.461 -30.819 -48.049 1.00 88.56 86 ALA A C 1
ATOM 631 O O . ALA A 1 86 ? 25.563 -30.592 -49.251 1.00 88.56 86 ALA A O 1
ATOM 632 N N . ALA A 1 87 ? 24.283 -30.769 -47.418 1.00 89.69 87 ALA A N 1
ATOM 633 C CA . ALA A 1 87 ? 23.044 -30.355 -48.075 1.00 89.69 87 ALA A CA 1
ATOM 634 C C . ALA A 1 87 ? 23.064 -28.862 -48.446 1.00 89.69 87 ALA A C 1
ATOM 636 O O . ALA A 1 87 ? 22.883 -28.538 -49.616 1.00 89.69 87 ALA A O 1
ATOM 637 N N . LYS A 1 88 ? 23.386 -27.975 -47.491 1.00 89.31 88 LYS A N 1
ATOM 638 C CA . LYS A 1 88 ? 23.484 -26.519 -47.723 1.00 89.31 88 LYS A CA 1
ATOM 639 C C . LYS A 1 88 ? 24.492 -26.167 -48.817 1.00 89.31 88 LYS A C 1
ATOM 641 O O . LYS A 1 88 ? 24.197 -25.388 -49.716 1.00 89.31 88 LYS A O 1
ATOM 646 N N . LEU A 1 89 ? 25.673 -26.787 -48.773 1.00 89.19 89 LEU A N 1
ATOM 647 C CA . LEU A 1 89 ? 26.705 -26.585 -49.788 1.00 89.19 89 LEU A CA 1
ATOM 648 C C . LEU A 1 89 ? 26.254 -27.076 -51.175 1.00 89.19 89 LEU A C 1
ATOM 650 O O . LEU A 1 89 ? 26.545 -26.421 -52.168 1.00 89.19 89 LEU A O 1
ATOM 654 N N . SER A 1 90 ? 25.538 -28.204 -51.253 1.00 88.94 90 SER A N 1
ATOM 655 C CA . SER A 1 90 ? 24.980 -28.713 -52.515 1.00 88.94 90 SER A CA 1
ATOM 656 C C . SER A 1 90 ? 23.982 -27.733 -53.133 1.00 88.94 90 SER A C 1
ATOM 658 O O . SER A 1 90 ? 24.066 -27.463 -54.326 1.00 88.94 90 SER A O 1
ATOM 660 N N . GLU A 1 91 ? 23.063 -27.204 -52.322 1.00 89.81 91 GLU A N 1
ATOM 661 C CA . GLU A 1 91 ? 22.030 -26.251 -52.741 1.00 89.81 91 GLU A CA 1
ATOM 662 C C . GLU A 1 91 ? 22.653 -24.950 -53.267 1.00 89.81 91 GLU A C 1
ATOM 664 O O . GLU A 1 91 ? 22.339 -24.510 -54.370 1.00 89.81 91 GLU A O 1
ATOM 669 N N . PHE A 1 92 ? 23.624 -24.388 -52.543 1.00 88.19 92 PHE A N 1
ATOM 670 C CA . PHE A 1 92 ? 24.333 -23.180 -52.970 1.00 88.19 92 PHE A CA 1
ATOM 671 C C . PHE A 1 92 ? 25.112 -23.367 -54.278 1.00 88.19 92 PHE A C 1
ATOM 673 O O . PHE A 1 92 ? 25.048 -22.521 -55.170 1.00 88.19 92 PHE A O 1
ATOM 680 N N . LEU A 1 93 ? 25.839 -24.481 -54.421 1.00 87.56 93 LEU A N 1
ATOM 681 C CA . LEU A 1 93 ? 26.577 -24.778 -55.652 1.00 87.56 93 LEU A CA 1
ATOM 682 C C . LEU A 1 93 ? 25.631 -24.926 -56.859 1.00 87.56 93 LEU A C 1
ATOM 684 O O . LEU A 1 93 ? 25.991 -24.512 -57.960 1.00 87.56 93 LEU A O 1
ATOM 688 N N . GLU A 1 94 ? 24.427 -25.467 -56.661 1.00 87.56 94 GLU A N 1
ATOM 689 C CA . GLU A 1 94 ? 23.398 -25.564 -57.702 1.00 87.56 94 GLU A CA 1
ATOM 690 C C . GLU A 1 94 ? 22.817 -24.186 -58.069 1.00 87.56 94 GLU A C 1
ATOM 692 O O . GLU A 1 94 ? 22.837 -23.815 -59.244 1.00 87.56 94 GLU A O 1
ATOM 697 N N . VAL A 1 95 ? 22.391 -23.392 -57.077 1.00 86.69 95 VAL A N 1
ATOM 698 C CA . VAL A 1 95 ? 21.828 -22.038 -57.271 1.00 86.69 95 VAL A CA 1
ATOM 699 C C . VAL A 1 95 ? 22.805 -21.108 -57.995 1.00 86.69 95 VAL A C 1
ATOM 701 O O . VAL A 1 95 ? 22.405 -20.364 -58.890 1.00 86.69 95 VAL A O 1
ATOM 704 N N . HIS A 1 96 ? 24.093 -21.175 -57.656 1.00 83.81 96 HIS A N 1
ATOM 705 C CA . HIS A 1 96 ? 25.128 -20.326 -58.247 1.00 83.81 96 HIS A CA 1
ATOM 706 C C . HIS A 1 96 ? 25.794 -20.917 -59.507 1.00 83.81 96 HIS A C 1
ATOM 708 O O . HIS A 1 96 ? 26.786 -20.372 -59.994 1.00 83.81 96 HIS A O 1
ATOM 714 N N . GLY A 1 97 ? 25.250 -21.999 -60.079 1.00 82.56 97 GLY A N 1
ATOM 715 C CA . GLY A 1 97 ? 25.645 -22.496 -61.402 1.00 82.56 97 GLY A CA 1
ATOM 716 C C . GLY A 1 97 ? 27.019 -23.176 -61.463 1.00 82.56 97 GLY A C 1
ATOM 717 O O . GLY A 1 97 ? 27.709 -23.091 -62.482 1.00 82.56 97 GLY A O 1
ATOM 718 N N . TYR A 1 98 ? 27.440 -23.851 -60.392 1.00 85.62 98 TYR A N 1
ATOM 719 C CA . TYR A 1 98 ? 28.710 -24.577 -60.356 1.00 85.62 98 TYR A CA 1
ATOM 720 C C . TYR A 1 98 ? 28.748 -25.712 -61.400 1.00 85.62 98 TYR A C 1
ATOM 722 O O . TYR A 1 98 ? 27.886 -26.588 -61.447 1.00 85.62 98 TYR A O 1
ATOM 730 N N . ALA A 1 99 ? 29.789 -25.719 -62.238 1.00 77.50 99 ALA A N 1
ATOM 731 C CA . ALA A 1 99 ? 29.841 -26.531 -63.459 1.00 77.50 99 ALA A CA 1
ATOM 732 C C . ALA A 1 99 ? 29.894 -28.060 -63.248 1.00 77.50 99 ALA A C 1
ATOM 734 O O . ALA A 1 99 ? 29.644 -28.811 -64.191 1.00 77.50 99 ALA A O 1
ATOM 735 N N . ASN A 1 100 ? 30.235 -28.538 -62.045 1.00 77.00 100 ASN A N 1
ATOM 736 C CA . ASN A 1 100 ? 30.232 -29.965 -61.719 1.00 77.00 100 ASN A CA 1
ATOM 737 C C . ASN A 1 100 ? 29.086 -30.244 -60.744 1.00 77.00 100 ASN A C 1
ATOM 739 O O . ASN A 1 100 ? 29.158 -29.823 -59.593 1.00 77.00 100 ASN A O 1
ATOM 743 N N . GLN A 1 101 ? 28.062 -30.987 -61.165 1.00 71.56 101 GLN A N 1
ATOM 744 C CA . GLN A 1 101 ? 26.998 -31.407 -60.248 1.00 71.56 101 GLN A CA 1
ATOM 745 C C . GLN A 1 101 ? 27.614 -32.193 -59.080 1.00 71.56 101 GLN A C 1
ATOM 747 O O . GLN A 1 101 ? 28.353 -33.152 -59.293 1.00 71.56 101 GLN A O 1
ATOM 752 N N . CYS A 1 102 ? 27.352 -31.752 -57.851 1.00 77.31 102 CYS A N 1
ATOM 753 C CA . CYS A 1 102 ? 27.850 -32.374 -56.628 1.00 77.31 102 CYS A CA 1
ATOM 754 C C . CYS A 1 102 ? 26.669 -32.651 -55.711 1.00 77.31 102 CYS A C 1
ATOM 756 O O . CYS A 1 102 ? 26.139 -31.734 -55.094 1.00 77.31 102 CYS A O 1
ATOM 758 N N . THR A 1 103 ? 26.258 -33.912 -55.607 1.00 83.50 103 THR A N 1
ATOM 759 C CA . THR A 1 103 ? 25.176 -34.293 -54.694 1.00 83.50 103 THR A CA 1
ATOM 760 C C . THR A 1 103 ? 25.657 -34.280 -53.234 1.00 83.50 103 THR A C 1
ATOM 762 O O . THR A 1 103 ? 26.845 -34.510 -52.967 1.00 83.50 103 THR A O 1
ATOM 765 N N . PRO A 1 104 ? 24.759 -34.149 -52.235 1.00 82.19 104 PRO A N 1
ATOM 766 C CA . PRO A 1 104 ? 25.150 -34.173 -50.819 1.00 82.19 104 PRO A CA 1
ATOM 767 C C . PRO A 1 104 ? 25.900 -35.456 -50.412 1.00 82.19 104 PRO A C 1
ATOM 769 O O . PRO A 1 104 ? 26.734 -35.449 -49.508 1.00 82.19 104 PRO A O 1
ATOM 772 N N . LYS A 1 105 ? 25.646 -36.576 -51.106 1.00 82.56 105 LYS A N 1
ATOM 773 C CA . LYS A 1 105 ? 26.325 -37.865 -50.876 1.00 82.56 105 LYS A CA 1
ATOM 774 C C . LYS A 1 105 ? 27.768 -37.886 -51.389 1.00 82.56 105 LYS A C 1
ATOM 776 O O . LYS A 1 105 ? 28.588 -38.618 -50.835 1.00 82.56 105 LYS A O 1
ATOM 781 N N . GLU A 1 106 ? 28.070 -37.111 -52.426 1.00 83.25 106 GLU A N 1
ATOM 782 C CA . GLU A 1 106 ? 29.416 -36.963 -52.990 1.00 83.25 106 GLU A CA 1
ATOM 783 C C . GLU A 1 106 ? 30.237 -35.958 -52.184 1.00 83.25 106 GLU A C 1
ATOM 785 O O . GLU A 1 106 ? 31.405 -36.218 -51.909 1.00 83.25 106 GLU A O 1
ATOM 790 N N . LEU A 1 107 ? 29.616 -34.885 -51.681 1.00 82.69 107 LEU A N 1
ATOM 791 C CA . LEU A 1 107 ? 30.249 -33.951 -50.741 1.00 82.69 107 LEU A CA 1
ATOM 792 C C . LEU A 1 107 ? 30.662 -34.647 -49.428 1.00 82.69 107 LEU A C 1
ATOM 794 O O . LEU A 1 107 ? 31.762 -34.425 -48.921 1.00 82.69 107 LEU A O 1
ATOM 798 N N . LEU A 1 108 ? 29.861 -35.606 -48.944 1.00 84.44 108 LEU A N 1
ATOM 799 C CA . LEU A 1 108 ? 30.219 -36.513 -47.839 1.00 84.44 108 LEU A CA 1
ATOM 800 C C . LEU A 1 108 ? 31.307 -37.559 -48.188 1.00 84.44 108 LEU A C 1
ATOM 802 O O . LEU A 1 108 ? 31.633 -38.411 -47.357 1.00 84.44 108 LEU A O 1
ATOM 806 N N . ARG A 1 109 ? 31.881 -37.516 -49.397 1.00 83.56 109 ARG A N 1
ATOM 807 C CA . ARG A 1 109 ? 33.026 -38.331 -49.853 1.00 83.56 109 ARG A CA 1
ATOM 808 C C . ARG A 1 109 ? 34.011 -37.532 -50.724 1.00 83.56 109 ARG A C 1
ATOM 810 O O . ARG A 1 109 ? 34.763 -38.124 -51.497 1.00 83.56 109 ARG A O 1
ATOM 817 N N . MET A 1 110 ? 34.002 -36.205 -50.587 1.00 83.31 110 MET A N 1
ATOM 818 C CA . MET A 1 110 ? 34.729 -35.246 -51.423 1.00 83.31 110 MET A CA 1
ATOM 819 C C . MET A 1 110 ? 36.219 -35.595 -51.554 1.00 83.31 110 MET A C 1
ATOM 821 O O . MET A 1 110 ? 36.922 -35.764 -50.551 1.00 83.31 110 MET A O 1
ATOM 825 N N . SER A 1 111 ? 36.721 -35.684 -52.791 1.00 84.50 111 SER A N 1
ATOM 826 C CA . SER A 1 111 ? 38.148 -35.897 -53.041 1.00 84.50 111 SER A CA 1
ATOM 827 C C . SER A 1 111 ? 38.940 -34.588 -52.950 1.00 84.50 111 SER A C 1
ATOM 829 O O . SER A 1 111 ? 38.377 -33.493 -52.991 1.00 84.50 111 SER A O 1
ATOM 831 N N . THR A 1 112 ? 40.273 -34.681 -52.898 1.00 83.94 112 THR A N 1
ATOM 832 C CA . THR A 1 112 ? 41.171 -33.512 -52.950 1.00 83.94 112 THR A CA 1
ATOM 833 C C . THR A 1 112 ? 40.900 -32.609 -54.160 1.00 83.94 112 THR A C 1
ATOM 835 O O . THR A 1 112 ? 40.947 -31.392 -54.020 1.00 83.94 112 THR A O 1
ATOM 838 N N . LYS A 1 113 ? 40.561 -33.185 -55.324 1.00 83.31 113 LYS A N 1
ATOM 839 C CA . LYS A 1 113 ? 40.257 -32.423 -56.550 1.00 83.31 113 LYS A CA 1
ATOM 840 C C . LYS A 1 113 ? 38.890 -31.746 -56.506 1.00 83.31 113 LYS A C 1
ATOM 842 O O . LYS A 1 113 ? 38.669 -30.756 -57.194 1.00 83.31 113 LYS A O 1
ATOM 847 N N . ASP A 1 114 ? 37.953 -32.292 -55.745 1.00 85.81 114 ASP A N 1
ATOM 848 C CA . ASP A 1 114 ? 36.607 -31.729 -55.643 1.00 85.81 114 ASP A CA 1
ATOM 849 C C . ASP A 1 114 ? 36.615 -30.586 -54.625 1.00 85.81 114 ASP A C 1
ATOM 851 O O . ASP A 1 114 ? 36.110 -29.508 -54.921 1.00 85.81 114 ASP A O 1
ATOM 855 N N . PHE A 1 115 ? 37.336 -30.763 -53.509 1.00 88.31 115 PHE A N 1
ATOM 856 C CA . PHE A 1 115 ? 37.681 -29.682 -52.583 1.00 88.31 115 PHE A CA 1
ATOM 857 C C . PHE A 1 115 ? 38.393 -28.525 -53.294 1.00 88.31 115 PHE A C 1
ATOM 859 O O . PHE A 1 115 ? 38.007 -27.380 -53.101 1.00 88.31 115 PHE A O 1
ATOM 866 N N . GLU A 1 116 ? 39.405 -28.805 -54.124 1.00 87.94 116 GLU A N 1
ATOM 867 C CA . GLU A 1 116 ? 40.147 -27.788 -54.883 1.00 87.94 116 GLU A CA 1
ATOM 868 C C . GLU A 1 116 ? 39.219 -26.919 -55.743 1.00 87.94 116 GLU A C 1
ATOM 870 O O . GLU A 1 116 ? 39.267 -25.692 -55.658 1.00 87.94 116 GLU A O 1
ATOM 875 N N . ARG A 1 117 ? 38.332 -27.549 -56.524 1.00 87.81 117 ARG A N 1
ATOM 876 C CA . ARG A 1 117 ? 37.401 -26.843 -57.416 1.00 87.81 117 ARG A CA 1
ATOM 877 C C . ARG A 1 117 ? 36.312 -26.082 -56.659 1.00 87.81 117 ARG A C 1
ATOM 879 O O . ARG A 1 117 ? 36.021 -24.950 -57.030 1.00 87.81 117 ARG A O 1
ATOM 886 N N . ILE A 1 118 ? 35.738 -26.672 -55.606 1.00 88.81 118 ILE A N 1
ATOM 887 C CA . ILE A 1 118 ? 34.727 -26.012 -54.761 1.00 88.81 118 ILE A CA 1
ATOM 888 C C . ILE A 1 118 ? 35.351 -24.817 -54.033 1.00 88.81 118 ILE A C 1
ATOM 890 O O . ILE A 1 118 ? 34.779 -23.732 -54.026 1.00 88.81 118 ILE A O 1
ATOM 894 N N . PHE A 1 119 ? 36.552 -24.986 -53.472 1.00 89.62 119 PHE A N 1
ATOM 895 C CA . PHE A 1 119 ? 37.288 -23.909 -52.817 1.00 89.62 119 PHE A CA 1
ATOM 896 C C . PHE A 1 119 ? 37.611 -22.776 -53.796 1.00 89.62 119 PHE A C 1
ATOM 898 O O . PHE A 1 119 ? 37.350 -21.620 -53.483 1.00 89.62 119 PHE A O 1
ATOM 905 N N . GLN A 1 120 ? 38.127 -23.091 -54.991 1.00 89.44 120 GLN A N 1
ATOM 906 C CA . GLN A 1 120 ? 38.402 -22.073 -56.006 1.00 89.44 120 GLN A CA 1
ATOM 907 C C . GLN A 1 120 ? 37.127 -21.318 -56.399 1.00 89.44 120 GLN A C 1
ATOM 909 O O . GLN A 1 120 ? 37.139 -20.093 -56.374 1.00 89.44 120 GLN A O 1
ATOM 914 N N . PHE A 1 121 ? 36.038 -22.036 -56.695 1.00 89.12 121 PHE A N 1
ATOM 915 C CA . PHE A 1 121 ? 34.749 -21.450 -57.070 1.00 89.12 121 PHE A CA 1
ATOM 916 C C . PHE A 1 121 ? 34.217 -20.481 -56.007 1.00 89.12 121 PHE A C 1
ATOM 918 O O . PHE A 1 121 ? 33.831 -19.368 -56.345 1.00 89.12 121 PHE A O 1
ATOM 925 N N . LEU A 1 122 ? 34.263 -20.861 -54.725 1.00 89.31 122 LEU A N 1
ATOM 926 C CA . LEU A 1 122 ? 33.848 -19.984 -53.628 1.00 89.31 122 LEU A CA 1
ATOM 927 C C . LEU A 1 122 ? 34.744 -18.741 -53.503 1.00 89.31 122 LEU A C 1
ATOM 929 O O . LEU A 1 122 ? 34.231 -17.640 -53.325 1.00 89.31 122 LEU A O 1
ATOM 933 N N . VAL A 1 123 ? 36.069 -18.873 -53.642 1.00 88.81 123 VAL A N 1
ATOM 934 C CA . VAL A 1 123 ? 36.968 -17.703 -53.587 1.00 88.81 123 VAL A CA 1
ATOM 935 C C . VAL A 1 123 ? 36.757 -16.761 -54.780 1.00 88.81 123 VAL A C 1
ATOM 937 O O . VAL A 1 123 ? 36.924 -15.557 -54.608 1.00 88.81 123 VAL A O 1
ATOM 940 N N . THR A 1 124 ? 36.320 -17.245 -55.950 1.00 87.44 124 THR A N 1
ATOM 941 C CA . THR A 1 124 ? 36.027 -16.392 -57.122 1.00 87.44 124 THR A CA 1
ATOM 942 C C . THR A 1 124 ? 34.942 -15.334 -56.856 1.00 87.44 124 THR A C 1
ATOM 944 O O . THR A 1 124 ? 34.972 -14.281 -57.487 1.00 87.44 124 THR A O 1
ATOM 947 N N . PHE A 1 125 ? 34.039 -15.545 -55.889 1.00 83.75 125 PHE A N 1
ATOM 948 C CA . PHE A 1 125 ? 33.078 -14.515 -55.455 1.00 83.75 125 PHE A CA 1
ATOM 949 C C . PHE A 1 125 ? 33.734 -13.343 -54.709 1.00 83.75 125 PHE A C 1
ATOM 951 O O . PHE A 1 125 ? 33.207 -12.236 -54.737 1.00 83.75 125 PHE A O 1
ATOM 958 N N . LEU A 1 126 ? 34.874 -13.579 -54.051 1.00 83.81 126 LEU A N 1
ATOM 959 C CA . LEU A 1 126 ? 35.613 -12.579 -53.268 1.00 83.81 126 LEU A CA 1
ATOM 960 C C . LEU A 1 126 ? 36.765 -11.951 -54.072 1.00 83.81 126 LEU A C 1
ATOM 962 O O . LEU A 1 126 ? 37.082 -10.778 -53.898 1.00 83.81 126 LEU A O 1
ATOM 966 N N . ASP A 1 127 ? 37.400 -12.738 -54.942 1.00 83.75 127 ASP A N 1
ATOM 967 C CA . ASP A 1 127 ? 38.471 -12.324 -55.851 1.00 83.75 127 ASP A CA 1
ATOM 968 C C . ASP A 1 127 ? 38.249 -12.975 -57.231 1.00 83.75 127 ASP A C 1
ATOM 970 O O . ASP A 1 127 ? 38.641 -14.130 -57.443 1.00 83.75 127 ASP A O 1
ATOM 974 N N . PRO A 1 128 ? 37.650 -12.249 -58.197 1.00 81.19 128 PRO A N 1
ATOM 975 C CA . PRO A 1 128 ? 37.374 -12.763 -59.540 1.00 81.19 128 PRO A CA 1
ATOM 976 C C . PRO A 1 128 ? 38.610 -13.242 -60.316 1.00 81.19 128 PRO A C 1
ATOM 978 O O . PRO A 1 128 ? 38.472 -14.003 -61.272 1.00 81.19 128 PRO A O 1
ATOM 981 N N . ASN A 1 129 ? 39.818 -12.823 -59.918 1.00 79.62 129 ASN A N 1
ATOM 982 C CA . ASN A 1 129 ? 41.075 -13.220 -60.557 1.00 79.62 129 ASN A CA 1
ATOM 983 C C . ASN A 1 129 ? 41.753 -14.415 -59.856 1.00 79.62 129 ASN A C 1
ATOM 985 O O . ASN A 1 129 ? 42.856 -14.818 -60.244 1.00 79.62 129 ASN A O 1
ATOM 989 N N . PHE A 1 130 ? 41.124 -14.997 -58.829 1.00 82.12 130 PHE A N 1
ATOM 990 C CA . PHE A 1 130 ? 41.726 -16.068 -58.045 1.00 82.12 130 PHE A CA 1
ATOM 991 C C . PHE A 1 130 ? 41.882 -17.373 -58.841 1.00 82.12 130 PHE A C 1
ATOM 993 O O . PHE A 1 130 ? 40.919 -18.044 -59.224 1.00 82.12 130 PHE A O 1
ATOM 1000 N N . THR A 1 131 ? 43.136 -17.789 -59.020 1.00 79.94 131 THR A N 1
ATOM 1001 C CA . THR A 1 131 ? 43.500 -19.083 -59.604 1.00 79.94 131 THR A CA 1
ATOM 1002 C C . THR A 1 131 ? 44.484 -19.820 -58.702 1.00 79.94 131 THR A C 1
ATOM 1004 O O . THR A 1 131 ? 45.413 -19.232 -58.143 1.00 79.94 131 THR A O 1
ATOM 1007 N N . ILE A 1 132 ? 44.286 -21.130 -58.543 1.00 78.88 132 ILE A N 1
ATOM 1008 C CA . ILE A 1 132 ? 45.183 -21.970 -57.744 1.00 78.88 132 ILE A CA 1
ATOM 1009 C C . ILE A 1 132 ? 46.445 -22.252 -58.568 1.00 78.88 132 ILE A C 1
ATOM 1011 O O . ILE A 1 132 ? 46.455 -23.093 -59.464 1.00 78.88 132 ILE A O 1
ATOM 1015 N N . VAL A 1 133 ? 47.527 -21.537 -58.258 1.00 74.50 133 VAL A N 1
ATOM 1016 C CA . VAL A 1 133 ? 48.837 -21.728 -58.894 1.00 74.50 133 VAL A CA 1
ATOM 1017 C C . VAL A 1 133 ? 49.728 -22.586 -57.993 1.00 74.50 133 VAL A C 1
ATOM 1019 O O . VAL A 1 133 ? 50.166 -22.156 -56.927 1.00 74.50 133 VAL A O 1
ATOM 1022 N N . GLY A 1 134 ? 50.031 -23.807 -58.438 1.00 78.56 134 GLY A N 1
ATOM 1023 C CA . GLY A 1 134 ? 50.930 -24.726 -57.739 1.00 78.56 134 GLY A CA 1
ATOM 1024 C C . GLY A 1 134 ? 50.196 -25.741 -56.862 1.00 78.56 134 GLY A C 1
ATOM 1025 O O . GLY A 1 134 ? 49.418 -26.544 -57.363 1.00 78.56 134 GLY A O 1
ATOM 1026 N N . LYS A 1 135 ? 50.512 -25.778 -55.563 1.00 82.19 135 LYS A N 1
ATOM 1027 C CA . LYS A 1 135 ? 49.975 -26.774 -54.623 1.00 82.19 135 LYS A CA 1
ATOM 1028 C C . LYS A 1 135 ? 48.739 -26.249 -53.897 1.00 82.19 135 LYS A C 1
ATOM 1030 O O . LYS A 1 135 ? 48.818 -25.223 -53.219 1.00 82.19 135 LYS A O 1
ATOM 1035 N N . VAL A 1 136 ? 47.638 -26.999 -53.978 1.00 82.88 136 VAL A N 1
ATOM 1036 C CA . VAL A 1 136 ? 46.342 -26.669 -53.356 1.00 82.88 136 VAL A CA 1
ATOM 1037 C C . VAL A 1 136 ? 46.491 -26.355 -51.869 1.00 82.88 136 VAL A C 1
ATOM 1039 O O . VAL A 1 136 ? 45.895 -25.402 -51.375 1.00 82.88 136 VAL A O 1
ATOM 1042 N N . GLU A 1 137 ? 47.326 -27.108 -51.144 1.00 84.44 137 GLU A N 1
ATOM 1043 C CA . GLU A 1 137 ? 47.468 -26.939 -49.697 1.00 84.44 137 GLU A CA 1
ATOM 1044 C C . GLU A 1 137 ? 48.138 -25.613 -49.321 1.00 84.44 137 GLU A C 1
ATOM 1046 O O . GLU A 1 137 ? 47.794 -25.022 -48.298 1.00 84.44 137 GLU A O 1
ATOM 1051 N N . ASP A 1 138 ? 49.089 -25.150 -50.138 1.00 83.62 138 ASP A N 1
ATOM 1052 C CA . ASP A 1 138 ? 49.782 -23.875 -49.938 1.00 83.62 138 ASP A CA 1
ATOM 1053 C C . ASP A 1 138 ? 48.877 -22.696 -50.317 1.00 83.62 138 ASP A C 1
ATOM 1055 O O . ASP A 1 138 ? 48.728 -21.763 -49.525 1.00 83.62 138 ASP A O 1
ATOM 1059 N N . ALA A 1 139 ? 48.215 -22.774 -51.478 1.00 84.38 139 ALA A N 1
ATOM 1060 C CA . ALA A 1 139 ? 47.294 -21.742 -51.955 1.00 84.38 139 ALA A CA 1
ATOM 1061 C C . ALA A 1 139 ? 46.102 -21.550 -51.000 1.00 84.38 139 ALA A C 1
ATOM 1063 O O . ALA A 1 139 ? 45.830 -20.428 -50.567 1.00 84.38 139 ALA A O 1
ATOM 1064 N N . ALA A 1 140 ? 45.442 -22.640 -50.591 1.00 84.62 140 ALA A N 1
ATOM 1065 C CA . ALA A 1 140 ? 44.314 -22.582 -49.664 1.00 84.62 140 ALA A CA 1
ATOM 1066 C C . ALA A 1 140 ? 44.740 -22.086 -48.271 1.00 84.62 140 ALA A C 1
ATOM 1068 O O . ALA A 1 140 ? 44.073 -21.225 -47.701 1.00 84.62 140 ALA A O 1
ATOM 1069 N N . CYS A 1 141 ? 45.885 -22.539 -47.735 1.00 85.25 141 CYS A N 1
ATOM 1070 C CA . CYS A 1 141 ? 46.399 -22.021 -46.459 1.00 85.25 141 CYS A CA 1
ATOM 1071 C C . CYS A 1 141 ? 46.754 -20.528 -46.521 1.00 85.25 141 CYS A C 1
ATOM 1073 O O . CYS A 1 141 ? 46.587 -19.830 -45.521 1.00 85.25 141 CYS A O 1
ATOM 1075 N N . GLN A 1 142 ? 47.269 -20.025 -47.649 1.00 84.88 142 GLN A N 1
ATOM 1076 C CA . GLN A 1 142 ? 47.579 -18.602 -47.803 1.00 84.88 142 GLN A CA 1
ATOM 1077 C C . GLN A 1 142 ? 46.305 -17.758 -47.946 1.00 84.88 142 GLN A C 1
ATOM 1079 O O . GLN A 1 142 ? 46.197 -16.723 -47.289 1.00 84.88 142 GLN A O 1
ATOM 1084 N N . CYS A 1 143 ? 45.338 -18.218 -48.743 1.00 86.31 143 CYS A N 1
ATOM 1085 C CA . CYS A 1 143 ? 44.033 -17.580 -48.909 1.00 86.31 143 CYS A CA 1
ATOM 1086 C C . CYS A 1 143 ? 43.279 -17.487 -47.570 1.00 86.31 143 CYS A C 1
ATOM 1088 O O . CYS A 1 143 ? 42.985 -16.387 -47.105 1.00 86.31 143 CYS A O 1
ATOM 1090 N N . LEU A 1 144 ? 43.091 -18.613 -46.872 1.00 86.69 144 LEU A N 1
ATOM 1091 C CA . LEU A 1 144 ? 42.378 -18.664 -45.588 1.00 86.69 144 LEU A CA 1
ATOM 1092 C C . LEU A 1 144 ? 43.046 -17.805 -44.502 1.00 86.69 144 LEU A C 1
ATOM 1094 O O . LEU A 1 144 ? 42.357 -17.192 -43.693 1.00 86.69 1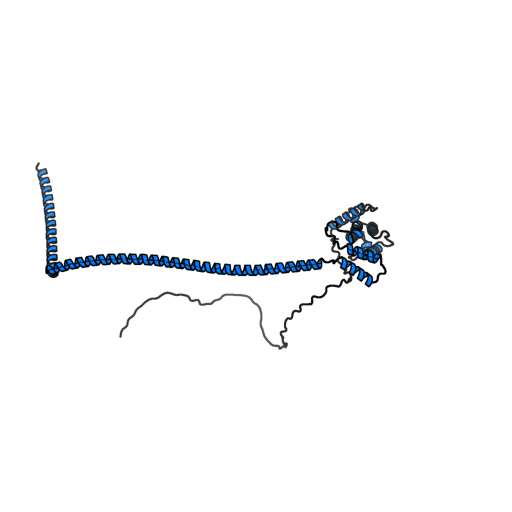44 LEU A O 1
ATOM 1098 N N . LYS A 1 145 ? 44.382 -17.682 -44.507 1.00 85.88 145 LYS A N 1
ATOM 1099 C CA . LYS A 1 145 ? 45.095 -16.749 -43.614 1.00 85.88 145 LYS A CA 1
ATOM 1100 C C . LYS A 1 145 ? 44.834 -15.279 -43.943 1.00 85.88 145 LYS A C 1
ATOM 1102 O O . LYS A 1 145 ? 44.726 -14.488 -43.013 1.00 85.88 145 LYS A O 1
ATOM 1107 N N . ARG A 1 146 ? 44.741 -14.905 -45.226 1.00 85.44 146 ARG A N 1
ATOM 1108 C CA . ARG A 1 146 ? 44.396 -13.529 -45.641 1.00 85.44 146 ARG A CA 1
ATOM 1109 C C . ARG A 1 146 ? 42.958 -13.175 -45.263 1.00 85.44 146 ARG A C 1
ATOM 1111 O O . ARG A 1 146 ? 42.730 -12.079 -44.773 1.00 85.44 146 ARG A O 1
ATOM 1118 N N . LEU A 1 147 ? 42.034 -14.125 -45.415 1.00 85.69 147 LEU A N 1
ATOM 1119 C CA . LEU A 1 147 ? 40.629 -13.993 -45.010 1.00 85.69 147 LEU A CA 1
ATOM 1120 C C . LEU A 1 147 ? 40.416 -14.063 -43.481 1.00 85.69 147 LEU A C 1
ATOM 1122 O O . LEU A 1 147 ? 39.296 -13.902 -43.012 1.00 85.69 147 LEU A O 1
ATOM 1126 N N . GLY A 1 148 ? 41.467 -14.292 -42.685 1.00 85.88 148 GLY A N 1
ATOM 1127 C CA . GLY A 1 148 ? 41.382 -14.273 -41.221 1.00 85.88 148 GLY A CA 1
ATOM 1128 C C . GLY A 1 148 ? 40.794 -15.535 -40.579 1.00 85.88 148 GLY A C 1
ATOM 1129 O O . GLY A 1 148 ? 40.241 -15.444 -39.486 1.00 85.88 148 GLY A O 1
ATOM 1130 N N . TYR A 1 149 ? 40.920 -16.704 -41.220 1.00 87.56 149 TYR A N 1
ATOM 1131 C CA . TYR A 1 149 ? 40.406 -17.977 -40.698 1.00 87.56 149 TYR A CA 1
ATOM 1132 C C . TYR A 1 149 ? 40.873 -18.247 -39.248 1.00 87.56 149 TYR A C 1
ATOM 1134 O O . TYR A 1 149 ? 42.084 -18.310 -39.005 1.00 87.56 149 TYR A O 1
ATOM 1142 N N . PRO A 1 150 ? 39.952 -18.433 -38.278 1.00 83.88 150 PRO A N 1
ATOM 1143 C CA . PRO A 1 150 ? 40.285 -18.371 -36.849 1.00 83.88 150 PRO A CA 1
ATOM 1144 C C . PRO A 1 150 ? 40.918 -19.651 -36.274 1.00 83.88 150 PRO A C 1
ATOM 1146 O O . PRO A 1 150 ? 41.495 -19.615 -35.183 1.00 83.88 150 PRO A O 1
ATOM 1149 N N . TYR A 1 151 ? 40.831 -20.785 -36.979 1.00 85.19 151 TYR A N 1
ATOM 1150 C CA . TYR A 1 151 ? 41.298 -22.089 -36.488 1.00 85.19 151 TYR A CA 1
ATOM 1151 C C . TYR A 1 151 ? 42.631 -22.522 -37.126 1.00 85.19 151 TYR A C 1
ATOM 1153 O O . TYR A 1 151 ? 43.010 -22.101 -38.219 1.00 85.19 151 TYR A O 1
ATOM 1161 N N . THR A 1 152 ? 43.380 -23.400 -36.456 1.00 80.19 152 THR A N 1
ATOM 1162 C CA . THR A 1 152 ? 44.719 -23.813 -36.906 1.00 80.19 152 THR A CA 1
ATOM 1163 C C . THR A 1 152 ? 44.688 -24.822 -38.056 1.00 80.19 152 THR A C 1
ATOM 1165 O O . THR A 1 152 ? 44.484 -26.020 -37.872 1.00 80.19 152 THR A O 1
ATOM 1168 N N . LEU A 1 153 ? 44.996 -24.346 -39.263 1.00 79.31 153 LEU A N 1
ATOM 1169 C CA . LEU A 1 153 ? 45.192 -25.190 -40.443 1.00 79.31 153 LEU A CA 1
ATOM 1170 C C . LEU A 1 153 ? 46.626 -25.723 -40.508 1.00 79.31 153 LEU A C 1
ATOM 1172 O O . LEU A 1 153 ? 47.587 -24.953 -40.556 1.00 79.31 153 LEU A O 1
ATOM 1176 N N . SER A 1 154 ? 46.776 -27.048 -40.562 1.00 80.19 154 SER A N 1
ATOM 1177 C CA . SER A 1 154 ? 48.061 -27.692 -40.857 1.00 80.19 154 SER A CA 1
ATOM 1178 C C . SER A 1 154 ? 48.067 -28.250 -42.277 1.00 80.19 154 SER A C 1
ATOM 1180 O O . SER A 1 154 ? 47.103 -28.874 -42.709 1.00 80.19 154 SER A O 1
ATOM 1182 N N . LYS A 1 155 ? 49.174 -28.075 -43.008 1.00 78.31 155 LYS A N 1
ATOM 1183 C CA . LYS A 1 155 ? 49.303 -28.504 -44.414 1.00 78.31 155 LYS A CA 1
ATOM 1184 C C . LYS A 1 155 ? 48.963 -29.988 -44.630 1.00 78.31 155 LYS A C 1
ATOM 1186 O O . LYS A 1 155 ? 48.364 -30.348 -45.636 1.00 78.31 155 LYS A O 1
ATOM 1191 N N . SER A 1 156 ? 49.265 -30.844 -43.646 1.00 79.19 156 SER A N 1
ATOM 1192 C CA . SER A 1 156 ? 48.942 -32.278 -43.690 1.00 79.19 156 SER A CA 1
ATOM 1193 C C . SER A 1 156 ? 47.438 -32.593 -43.643 1.00 79.19 156 SER A C 1
ATOM 1195 O O . SER A 1 156 ? 47.064 -33.710 -43.987 1.00 79.19 156 SER A O 1
ATOM 1197 N N . MET A 1 157 ? 46.582 -31.642 -43.241 1.00 81.38 157 MET A N 1
ATOM 1198 C CA . MET A 1 157 ? 45.123 -31.742 -43.385 1.00 81.38 157 MET A CA 1
ATOM 1199 C C . MET A 1 157 ? 44.725 -31.800 -44.855 1.00 81.38 157 MET A C 1
ATOM 1201 O O . MET A 1 157 ? 44.027 -32.715 -45.280 1.00 81.38 157 MET A O 1
ATOM 1205 N N . LEU A 1 158 ? 45.193 -30.811 -45.617 1.00 78.44 158 LEU A N 1
ATOM 1206 C CA . LEU A 1 158 ? 44.769 -30.562 -46.990 1.00 78.44 158 LEU A CA 1
ATOM 1207 C C . LEU A 1 158 ? 45.387 -31.583 -47.961 1.00 78.44 158 LEU A C 1
ATOM 1209 O O .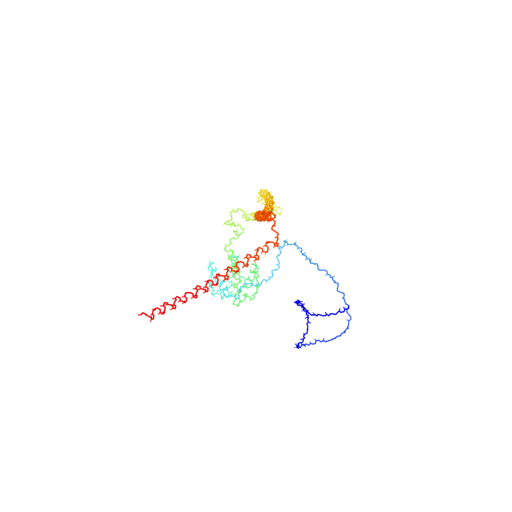 LEU A 1 158 ? 44.712 -32.033 -48.878 1.00 78.44 158 LEU A O 1
ATOM 1213 N N . MET A 1 159 ? 46.595 -32.082 -47.664 1.00 79.06 159 MET A N 1
ATOM 1214 C CA . MET A 1 159 ? 47.179 -33.247 -48.354 1.00 79.06 159 MET A CA 1
ATOM 1215 C C . MET A 1 159 ? 46.298 -34.515 -48.248 1.00 79.06 159 MET A C 1
ATOM 1217 O O . MET A 1 159 ? 46.482 -35.458 -49.013 1.00 79.06 159 MET A O 1
ATOM 1221 N N . GLY A 1 160 ? 45.402 -34.587 -47.253 1.00 78.56 160 GLY A N 1
ATOM 1222 C CA . GLY A 1 160 ? 44.678 -35.796 -46.848 1.00 78.56 160 GLY A CA 1
ATOM 1223 C C . GLY A 1 160 ? 43.180 -35.580 -46.634 1.00 78.56 160 GLY A C 1
ATOM 1224 O O . GLY A 1 160 ? 42.610 -36.182 -45.725 1.00 78.56 160 GLY A O 1
ATOM 1225 N N . ILE A 1 161 ? 42.543 -34.736 -47.452 1.00 80.06 161 ILE A N 1
ATOM 1226 C CA . ILE A 1 161 ? 41.131 -34.328 -47.311 1.00 80.06 161 ILE A CA 1
ATOM 1227 C C . ILE A 1 161 ? 40.183 -35.513 -47.088 1.00 80.06 161 ILE A C 1
ATOM 1229 O O . ILE A 1 161 ? 39.398 -35.478 -46.148 1.00 80.06 161 ILE A O 1
ATOM 1233 N N . GLY A 1 162 ? 40.314 -36.605 -47.849 1.00 76.75 162 GLY A N 1
ATOM 1234 C CA . GLY A 1 162 ? 39.437 -37.775 -47.705 1.00 76.75 162 GLY A CA 1
ATOM 1235 C C . GLY A 1 162 ? 39.504 -38.482 -46.339 1.00 76.75 162 GLY A C 1
ATOM 1236 O O . GLY A 1 162 ? 38.507 -39.049 -45.904 1.00 76.75 162 GLY A O 1
ATOM 1237 N N . SER A 1 163 ? 40.638 -38.430 -45.623 1.00 79.31 163 SER A N 1
ATOM 1238 C CA . SER A 1 163 ? 40.761 -39.019 -44.274 1.00 79.31 163 SER A CA 1
ATOM 1239 C C . SER A 1 163 ? 40.420 -38.041 -43.148 1.00 79.31 163 SER A C 1
ATOM 1241 O O . SER A 1 163 ? 40.250 -38.456 -42.003 1.00 79.31 163 SER A O 1
ATOM 1243 N N . ARG A 1 164 ? 40.298 -36.745 -43.460 1.00 82.81 164 ARG A N 1
ATOM 1244 C CA . ARG A 1 164 ? 39.968 -35.680 -42.501 1.00 82.81 164 ARG A CA 1
ATOM 1245 C C . ARG A 1 164 ? 38.791 -34.819 -42.976 1.00 82.81 164 ARG A C 1
ATOM 1247 O O . ARG A 1 164 ? 38.706 -33.632 -42.655 1.00 82.81 164 ARG A O 1
ATOM 1254 N N . LEU A 1 165 ? 37.878 -35.448 -43.717 1.00 84.31 165 LEU A N 1
ATOM 1255 C CA . LEU A 1 165 ? 36.768 -34.813 -44.422 1.00 84.31 165 LEU A CA 1
ATOM 1256 C C . LEU A 1 165 ? 35.935 -33.852 -43.557 1.00 84.31 165 LEU A C 1
ATOM 1258 O O . LEU A 1 165 ? 35.671 -32.757 -44.045 1.00 84.31 165 LEU A O 1
ATOM 1262 N N . PRO A 1 166 ? 35.571 -34.157 -42.291 1.00 86.44 166 PRO A N 1
ATOM 1263 C CA . PRO A 1 166 ? 34.741 -33.243 -41.506 1.00 86.44 166 PRO A CA 1
ATOM 1264 C C . PRO A 1 166 ? 35.394 -31.878 -41.267 1.00 86.44 166 PRO A C 1
ATOM 1266 O O . PRO A 1 166 ? 34.706 -30.866 -41.210 1.00 86.44 166 PRO A O 1
ATOM 1269 N N . GLN A 1 167 ? 36.728 -31.827 -41.184 1.00 85.94 167 GLN A N 1
ATOM 1270 C CA . GLN A 1 167 ? 37.459 -30.567 -41.041 1.00 85.94 167 GLN A CA 1
ATOM 1271 C C . GLN A 1 167 ? 37.595 -29.835 -42.385 1.00 85.94 167 GLN A C 1
ATOM 1273 O O . GLN A 1 167 ? 37.525 -28.612 -42.417 1.00 85.94 167 GLN A O 1
ATOM 1278 N N . ALA A 1 168 ? 37.747 -30.562 -43.498 1.00 86.88 168 ALA A N 1
ATOM 1279 C CA . ALA A 1 168 ? 37.763 -29.968 -44.838 1.00 86.88 168 ALA A CA 1
ATOM 1280 C C . ALA A 1 168 ? 36.394 -29.368 -45.212 1.00 86.88 168 ALA A C 1
ATOM 1282 O O . ALA A 1 168 ? 36.329 -28.246 -45.709 1.00 86.88 168 ALA A O 1
ATOM 1283 N N . LEU A 1 169 ? 35.304 -30.074 -44.891 1.00 88.19 169 LEU A N 1
ATOM 1284 C CA . LEU A 1 169 ? 33.938 -29.573 -45.029 1.00 88.19 169 LEU A CA 1
ATOM 1285 C C . LEU A 1 169 ? 33.719 -28.334 -44.150 1.00 88.19 169 LEU A C 1
ATOM 1287 O O . LEU A 1 169 ? 33.183 -27.348 -44.632 1.00 88.19 169 LEU A O 1
ATOM 1291 N N . ALA A 1 170 ? 34.202 -28.326 -42.904 1.00 88.56 170 ALA A N 1
ATOM 1292 C CA . ALA A 1 170 ? 34.080 -27.160 -42.026 1.00 88.56 170 ALA A CA 1
ATOM 1293 C C . ALA A 1 170 ? 34.872 -25.928 -42.510 1.00 88.56 170 ALA A C 1
ATOM 1295 O O . ALA A 1 170 ? 34.451 -24.794 -42.285 1.00 88.56 170 ALA A O 1
ATOM 1296 N N . VAL A 1 171 ? 36.008 -26.124 -43.187 1.00 89.56 171 VAL A N 1
ATOM 1297 C CA . VAL A 1 171 ? 36.741 -25.036 -43.859 1.00 89.56 171 VAL A CA 1
ATOM 1298 C C . VAL A 1 171 ? 35.923 -24.458 -45.012 1.00 89.56 171 VAL A C 1
ATOM 1300 O O . VAL A 1 171 ? 35.804 -23.239 -45.111 1.00 89.56 171 VAL A O 1
ATOM 1303 N N . ILE A 1 172 ? 35.333 -25.318 -45.847 1.00 90.50 172 ILE A N 1
ATOM 1304 C CA . ILE A 1 172 ? 34.466 -24.883 -46.948 1.00 90.50 172 ILE A CA 1
ATOM 1305 C C . ILE A 1 172 ? 33.208 -24.190 -46.418 1.00 90.50 172 ILE A C 1
ATOM 1307 O O . ILE A 1 172 ? 32.871 -23.135 -46.933 1.00 90.50 172 ILE A O 1
ATOM 1311 N N . MET A 1 173 ? 32.561 -24.710 -45.371 1.00 90.94 173 MET A N 1
ATOM 1312 C CA . MET A 1 173 ? 31.368 -24.084 -44.787 1.00 90.94 173 MET A CA 1
ATOM 1313 C C . MET A 1 173 ? 31.648 -22.686 -44.231 1.00 90.94 173 MET A C 1
ATOM 1315 O O . MET A 1 173 ? 30.862 -21.783 -44.460 1.00 90.94 173 MET A O 1
ATOM 1319 N N . TRP A 1 174 ? 32.796 -22.475 -43.579 1.00 92.25 174 TRP A N 1
ATOM 1320 C CA . TRP A 1 174 ? 33.181 -21.136 -43.115 1.00 92.25 174 TRP A CA 1
ATOM 1321 C C . TRP A 1 174 ? 33.424 -20.158 -44.274 1.00 92.25 174 TRP A C 1
ATOM 1323 O O . TRP A 1 174 ? 33.081 -18.984 -44.178 1.00 92.25 174 TRP A O 1
ATOM 1333 N N . LEU A 1 175 ? 34.014 -20.634 -45.377 1.00 89.94 175 LEU A N 1
ATOM 1334 C CA . LEU A 1 175 ? 34.187 -19.815 -46.577 1.00 89.94 175 LEU A CA 1
ATOM 1335 C C . LEU A 1 175 ? 32.835 -19.531 -47.249 1.00 89.94 175 LEU A C 1
ATOM 1337 O O . LEU A 1 175 ? 32.597 -18.408 -47.677 1.00 89.94 175 LEU A O 1
ATOM 1341 N N . TYR A 1 176 ? 31.950 -20.528 -47.295 1.00 90.44 176 TYR A N 1
ATOM 1342 C CA . TYR A 1 176 ? 30.567 -20.393 -47.739 1.00 90.44 176 TYR A CA 1
ATOM 1343 C C . TYR A 1 176 ? 29.824 -19.326 -46.926 1.00 90.44 176 TYR A C 1
ATOM 1345 O O . TYR A 1 176 ? 29.217 -18.463 -47.540 1.00 90.44 176 TYR A O 1
ATOM 1353 N N . ASP A 1 177 ? 29.929 -19.303 -45.592 1.00 88.31 177 ASP A N 1
ATOM 1354 C CA . ASP A 1 177 ? 29.224 -18.315 -44.758 1.00 88.31 177 ASP A CA 1
ATOM 1355 C C . ASP A 1 177 ? 29.631 -16.869 -45.129 1.00 88.31 177 ASP A C 1
ATOM 1357 O O . ASP A 1 177 ? 28.788 -15.977 -45.213 1.00 88.31 177 ASP A O 1
ATOM 1361 N N . ILE A 1 178 ? 30.920 -16.644 -45.422 1.00 87.06 178 ILE A N 1
ATOM 1362 C CA . ILE A 1 178 ? 31.451 -15.348 -45.888 1.00 87.06 178 ILE A CA 1
ATOM 1363 C C . ILE A 1 178 ? 30.957 -15.011 -47.300 1.00 87.06 178 ILE A C 1
ATOM 1365 O O . ILE A 1 178 ? 30.619 -13.862 -47.580 1.00 87.06 178 ILE A O 1
ATOM 1369 N N . VAL A 1 179 ? 30.936 -15.998 -48.196 1.00 87.25 179 VAL A N 1
ATOM 1370 C CA . VAL A 1 179 ? 30.544 -15.818 -49.600 1.00 87.25 179 VAL A CA 1
ATOM 1371 C C . VAL A 1 179 ? 29.034 -15.608 -49.744 1.00 87.25 179 VAL A C 1
ATOM 1373 O O . VAL A 1 179 ? 28.638 -14.731 -50.502 1.00 87.25 179 VAL A O 1
ATOM 1376 N N . SER A 1 180 ? 28.205 -16.339 -48.992 1.00 84.81 180 SER A N 1
ATOM 1377 C CA . SER A 1 180 ? 26.746 -16.151 -48.927 1.00 84.81 180 SER A CA 1
ATOM 1378 C C . SER A 1 180 ? 26.432 -14.732 -48.460 1.00 84.81 180 SER A C 1
ATOM 1380 O O . SER A 1 180 ? 25.728 -13.998 -49.144 1.00 84.81 180 SER A O 1
ATOM 1382 N N . TYR A 1 181 ? 27.078 -14.283 -47.374 1.00 81.31 181 TYR A N 1
ATOM 1383 C CA . TYR A 1 181 ? 26.964 -12.904 -46.905 1.00 81.31 181 TYR A CA 1
ATOM 1384 C C . TYR A 1 181 ? 27.371 -11.887 -47.985 1.00 81.31 181 TYR A C 1
ATOM 1386 O O . TYR A 1 181 ? 26.621 -10.959 -48.252 1.00 81.31 181 TYR A O 1
ATOM 1394 N N . PHE A 1 182 ? 28.512 -12.069 -48.657 1.00 78.31 182 PHE A N 1
ATOM 1395 C CA . PHE A 1 182 ? 28.963 -11.155 -49.719 1.00 78.31 182 PHE A CA 1
ATOM 1396 C C . PHE A 1 182 ? 28.049 -11.153 -50.962 1.00 78.31 182 PHE A C 1
ATOM 1398 O O . PHE A 1 182 ? 27.939 -10.136 -51.641 1.00 78.31 182 PHE A O 1
ATOM 1405 N N . ALA A 1 183 ? 27.401 -12.279 -51.274 1.00 75.88 183 ALA A N 1
ATOM 1406 C CA . ALA A 1 183 ? 26.496 -12.417 -52.415 1.00 75.88 183 ALA A CA 1
ATOM 1407 C C . ALA A 1 183 ? 25.080 -11.879 -52.134 1.00 75.88 183 ALA A C 1
ATOM 1409 O O . ALA A 1 183 ? 24.426 -11.377 -53.046 1.00 75.88 183 ALA A O 1
ATOM 1410 N N . GLU A 1 184 ? 24.607 -11.985 -50.890 1.00 70.88 184 GLU A N 1
ATOM 1411 C CA . GLU A 1 184 ? 23.279 -11.529 -50.456 1.00 70.88 184 GLU A CA 1
ATOM 1412 C C . GLU A 1 184 ? 23.274 -10.064 -49.996 1.00 70.88 184 GLU A C 1
ATOM 1414 O O . GLU A 1 184 ? 22.266 -9.370 -50.135 1.00 70.88 184 GLU A O 1
ATOM 1419 N N . VAL A 1 185 ? 24.391 -9.580 -49.444 1.00 64.75 185 VAL A N 1
ATOM 1420 C CA . VAL A 1 185 ? 24.494 -8.262 -48.816 1.00 64.75 185 VAL A CA 1
ATOM 1421 C C . VAL A 1 185 ? 25.305 -7.316 -49.694 1.00 64.75 185 VAL A C 1
ATOM 1423 O O . VAL A 1 185 ? 26.535 -7.372 -49.736 1.00 64.75 185 VAL A 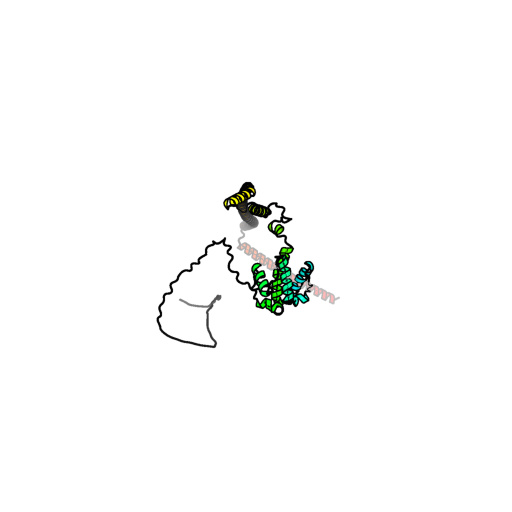O 1
ATOM 1426 N N . ASN A 1 186 ? 24.619 -6.366 -50.336 1.00 64.31 186 ASN A N 1
ATOM 1427 C CA . ASN A 1 186 ? 25.291 -5.216 -50.928 1.00 64.31 186 ASN A CA 1
ATOM 1428 C C . ASN A 1 186 ? 25.989 -4.428 -49.809 1.00 64.31 186 ASN A C 1
ATOM 1430 O O . ASN A 1 186 ? 25.338 -3.820 -48.962 1.00 64.31 186 ASN A O 1
ATOM 1434 N N . ILE A 1 187 ? 27.324 -4.438 -49.807 1.00 61.81 187 ILE A N 1
ATOM 1435 C CA . ILE A 1 187 ? 28.151 -3.769 -48.792 1.00 61.81 187 ILE A CA 1
ATOM 1436 C C . ILE A 1 187 ? 27.817 -2.275 -48.699 1.00 61.81 187 ILE A C 1
ATOM 1438 O O . ILE A 1 187 ? 27.873 -1.710 -47.610 1.00 61.81 187 ILE A O 1
ATOM 1442 N N . ILE A 1 188 ? 27.422 -1.651 -49.813 1.00 57.72 188 ILE A N 1
ATOM 1443 C CA . ILE A 1 188 ? 27.011 -0.245 -49.839 1.00 57.72 188 ILE A CA 1
ATOM 1444 C C . ILE A 1 188 ? 25.678 -0.074 -49.092 1.00 57.72 188 ILE A C 1
ATOM 1446 O O . ILE A 1 188 ? 25.597 0.760 -48.200 1.00 57.72 188 ILE A O 1
ATOM 1450 N N . ASP A 1 189 ? 24.672 -0.915 -49.342 1.00 59.03 189 ASP A N 1
ATOM 1451 C CA . ASP A 1 189 ? 23.389 -0.840 -48.620 1.00 59.03 189 ASP A CA 1
ATOM 1452 C C . ASP A 1 189 ? 23.496 -1.309 -47.155 1.00 59.03 189 ASP A C 1
ATOM 1454 O O . ASP A 1 189 ? 22.681 -0.929 -46.321 1.00 59.03 189 ASP A O 1
ATOM 1458 N N . HIS A 1 190 ? 24.501 -2.109 -46.794 1.00 57.75 190 HIS A N 1
ATOM 1459 C CA . HIS A 1 190 ? 24.700 -2.543 -45.406 1.00 57.75 190 HIS A CA 1
ATOM 1460 C C . HIS A 1 190 ? 25.499 -1.548 -44.557 1.00 57.75 190 HIS A C 1
ATOM 1462 O O . HIS A 1 190 ? 25.283 -1.460 -43.351 1.00 57.75 190 HIS A O 1
ATOM 1468 N N . LEU A 1 191 ? 26.421 -0.804 -45.174 1.00 53.22 191 LEU A N 1
ATOM 1469 C CA . LEU A 1 191 ? 27.155 0.276 -44.512 1.00 53.22 191 LEU A CA 1
ATOM 1470 C C . LEU A 1 191 ? 26.395 1.614 -44.554 1.00 53.22 191 LEU A C 1
ATOM 1472 O O . LEU A 1 191 ? 26.572 2.424 -43.647 1.00 53.22 191 LEU A O 1
ATOM 1476 N N . PHE A 1 192 ? 25.570 1.846 -45.583 1.00 55.78 192 PHE A N 1
ATOM 1477 C CA . PHE A 1 192 ? 24.976 3.158 -45.888 1.00 55.78 192 PHE A CA 1
ATOM 1478 C C . PHE A 1 192 ? 23.471 3.125 -46.224 1.00 55.78 192 PHE A C 1
ATOM 1480 O O . PHE A 1 192 ? 22.895 4.170 -46.514 1.00 55.78 192 PHE A O 1
ATOM 1487 N N . GLY A 1 193 ? 22.810 1.963 -46.213 1.00 47.53 193 GLY A N 1
ATOM 1488 C CA . GLY A 1 193 ? 21.388 1.850 -46.550 1.00 47.53 193 GLY A CA 1
ATOM 1489 C C . GLY A 1 193 ? 20.463 2.109 -45.361 1.00 47.53 193 GLY A C 1
ATOM 1490 O O . GLY A 1 193 ? 20.601 1.510 -44.292 1.00 47.53 193 GLY A O 1
ATOM 1491 N N . ASN A 1 194 ? 19.463 2.967 -45.571 1.00 49.09 194 ASN A N 1
ATOM 1492 C CA . ASN A 1 194 ? 18.381 3.197 -44.613 1.00 49.09 194 ASN A CA 1
ATOM 1493 C C . ASN A 1 194 ? 17.654 1.885 -44.286 1.00 49.09 194 ASN A C 1
ATOM 1495 O O . ASN A 1 194 ? 17.159 1.216 -45.193 1.00 49.09 194 ASN A O 1
ATOM 1499 N N . GLN A 1 195 ? 17.493 1.558 -42.999 1.00 44.38 195 GLN A N 1
ATOM 1500 C CA . GLN A 1 195 ? 16.545 0.518 -42.591 1.00 44.38 195 GLN A CA 1
ATOM 1501 C C . GLN A 1 195 ? 15.112 0.989 -42.899 1.00 44.38 195 GLN A C 1
ATOM 1503 O O . GLN A 1 195 ? 14.651 1.948 -42.272 1.00 44.38 195 GLN A O 1
ATOM 1508 N N . PRO A 1 196 ? 14.366 0.331 -43.809 1.00 39.59 196 PRO A N 1
ATOM 1509 C CA . PRO A 1 196 ? 13.003 0.736 -44.125 1.00 39.59 196 PRO A CA 1
ATOM 1510 C C . PRO A 1 196 ? 12.071 0.286 -42.991 1.00 39.59 196 PRO A C 1
ATOM 1512 O O . PRO A 1 196 ? 11.561 -0.833 -42.989 1.00 39.59 196 PRO A O 1
ATOM 1515 N N . GLY A 1 197 ? 11.881 1.153 -41.996 1.00 46.12 197 GLY A N 1
ATOM 1516 C CA . GLY A 1 197 ? 11.045 0.863 -40.827 1.00 46.12 197 GLY A CA 1
ATOM 1517 C C . GLY A 1 197 ? 11.288 1.752 -39.607 1.00 46.12 197 GLY A C 1
ATOM 1518 O O . GLY A 1 197 ? 10.398 1.853 -38.766 1.00 46.12 197 GLY A O 1
ATOM 1519 N N . SER A 1 198 ? 12.439 2.428 -39.514 1.00 41.78 198 SER A N 1
ATOM 1520 C CA . SER A 1 198 ? 12.629 3.499 -38.529 1.00 41.78 198 SER A CA 1
ATOM 1521 C C . SER A 1 198 ? 12.027 4.791 -39.079 1.00 41.78 198 SER A C 1
ATOM 1523 O O . SER A 1 198 ? 12.533 5.336 -40.052 1.00 41.78 198 SER A O 1
ATOM 1525 N N . GLY A 1 199 ? 10.937 5.270 -38.475 1.00 42.72 199 GLY A N 1
ATOM 1526 C CA . GLY A 1 199 ? 10.283 6.541 -38.828 1.00 42.72 199 GLY A CA 1
ATOM 1527 C C . GLY A 1 199 ? 10.995 7.788 -38.289 1.00 42.72 199 GLY A C 1
ATOM 1528 O O . GLY A 1 199 ? 10.363 8.833 -38.173 1.00 42.72 199 GLY A O 1
ATOM 1529 N N . ASN A 1 200 ? 12.271 7.652 -37.935 1.00 39.84 200 ASN A N 1
ATOM 1530 C CA . ASN A 1 200 ? 13.166 8.726 -37.540 1.00 39.84 200 ASN A CA 1
ATOM 1531 C C . ASN A 1 200 ? 14.186 8.916 -38.663 1.00 39.84 200 ASN A C 1
ATOM 1533 O O . ASN A 1 200 ? 14.883 7.958 -39.011 1.00 39.84 200 ASN A O 1
ATOM 1537 N N . ASP A 1 201 ? 14.317 10.145 -39.165 1.00 46.62 201 ASP A N 1
ATOM 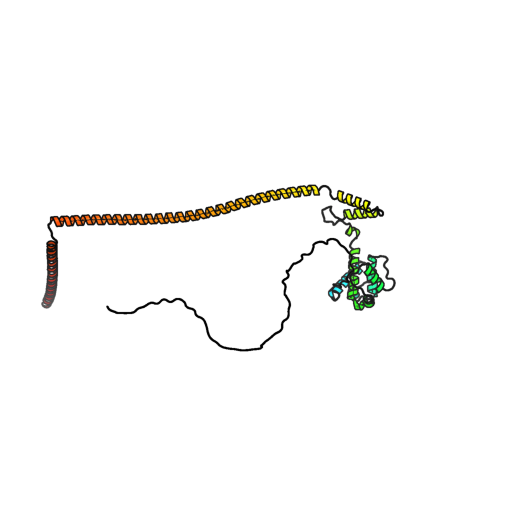1538 C CA . ASP A 1 201 ? 15.365 10.522 -40.124 1.00 46.62 201 ASP A CA 1
ATOM 1539 C C . ASP A 1 201 ? 16.785 10.455 -39.499 1.00 46.62 201 ASP A C 1
ATOM 1541 O O . ASP A 1 201 ? 17.787 10.477 -40.213 1.00 46.62 201 ASP A O 1
ATOM 1545 N N . ASP A 1 202 ? 16.872 10.241 -38.178 1.00 49.47 202 ASP A N 1
ATOM 1546 C CA . ASP A 1 202 ? 18.080 10.039 -37.356 1.00 49.47 202 ASP A CA 1
ATOM 1547 C C . ASP A 1 202 ? 18.816 8.702 -37.609 1.00 49.47 202 ASP A C 1
ATOM 1549 O O . ASP A 1 202 ? 19.389 8.098 -36.697 1.00 49.47 202 ASP A O 1
ATOM 1553 N N . ALA A 1 203 ? 18.803 8.184 -38.839 1.00 46.66 203 ALA A N 1
ATOM 1554 C CA . ALA A 1 203 ? 19.599 7.017 -39.201 1.00 46.66 203 ALA A CA 1
ATOM 1555 C C . ALA A 1 203 ? 21.103 7.386 -39.163 1.00 46.66 203 ALA A C 1
ATOM 1557 O O . ALA A 1 203 ? 21.532 8.205 -39.985 1.00 46.66 203 ALA A O 1
ATOM 1558 N N . PRO A 1 204 ? 21.950 6.762 -38.307 1.00 47.34 204 PRO A N 1
ATOM 1559 C CA . PRO A 1 204 ? 23.353 7.177 -38.117 1.00 47.34 204 PRO A CA 1
ATOM 1560 C C . PRO A 1 204 ? 24.277 7.031 -39.343 1.00 47.34 204 PRO A C 1
ATOM 1562 O O . PRO A 1 204 ? 25.468 7.321 -39.254 1.00 47.34 204 PRO A O 1
ATOM 1565 N N . GLY A 1 205 ? 23.757 6.550 -40.477 1.00 49.56 205 GLY A N 1
ATOM 1566 C CA . GLY A 1 205 ? 24.501 6.344 -41.719 1.00 49.56 205 GLY A CA 1
ATOM 1567 C C . GLY A 1 205 ? 24.797 7.622 -42.511 1.00 49.56 205 GLY A C 1
ATOM 1568 O O . GLY A 1 205 ? 25.804 7.650 -43.215 1.00 49.56 205 GLY A O 1
ATOM 1569 N N . HIS A 1 206 ? 23.989 8.685 -42.377 1.00 54.62 206 HIS A N 1
ATOM 1570 C CA . HIS A 1 206 ? 24.158 9.912 -43.175 1.00 54.62 206 HIS A CA 1
ATOM 1571 C C . HIS A 1 206 ? 25.528 10.567 -42.947 1.00 54.62 206 HIS A C 1
ATOM 1573 O O . HIS A 1 206 ? 26.310 10.705 -43.885 1.00 54.62 206 HIS A O 1
ATOM 1579 N N . GLY A 1 207 ? 25.891 10.835 -41.687 1.00 56.09 207 GLY A N 1
ATOM 1580 C CA . GLY A 1 207 ? 27.191 11.437 -41.371 1.00 56.09 207 GLY A CA 1
ATOM 1581 C C . GLY A 1 207 ? 28.387 10.578 -41.801 1.00 56.09 207 GLY A C 1
ATOM 1582 O O . GLY A 1 207 ? 29.416 11.113 -42.201 1.00 56.09 207 GLY A O 1
ATOM 1583 N N . ALA A 1 208 ? 28.261 9.246 -41.789 1.00 57.81 208 ALA A N 1
ATOM 1584 C CA . ALA A 1 208 ? 29.318 8.352 -42.266 1.00 57.81 208 ALA A CA 1
ATOM 1585 C C . ALA A 1 208 ? 29.503 8.423 -43.793 1.00 57.81 208 ALA A C 1
ATOM 1587 O O . ALA A 1 208 ? 30.638 8.348 -44.269 1.00 57.81 208 ALA A O 1
ATOM 1588 N N . ALA A 1 209 ? 28.413 8.593 -44.550 1.00 61.84 209 ALA A N 1
ATOM 1589 C CA . ALA A 1 209 ? 28.458 8.801 -45.994 1.00 61.84 209 ALA A CA 1
ATOM 1590 C C . ALA A 1 209 ? 29.075 10.164 -46.348 1.00 61.84 209 ALA A C 1
ATOM 1592 O O . ALA A 1 209 ? 29.950 10.219 -47.211 1.00 61.84 209 ALA A O 1
ATOM 1593 N N . ASP A 1 210 ? 28.702 11.233 -45.638 1.00 65.31 210 ASP A N 1
ATOM 1594 C CA . ASP A 1 210 ? 29.243 12.580 -45.859 1.00 65.31 210 ASP A CA 1
ATOM 1595 C C . ASP A 1 210 ? 30.736 12.677 -45.502 1.00 65.31 210 ASP A C 1
ATOM 1597 O O . ASP A 1 210 ? 31.514 13.277 -46.245 1.00 65.31 210 ASP A O 1
ATOM 1601 N N . ILE A 1 211 ? 31.175 12.015 -44.421 1.00 68.06 211 ILE A N 1
ATOM 1602 C CA . ILE A 1 211 ? 32.599 11.888 -44.065 1.00 68.06 211 ILE A CA 1
ATOM 1603 C C . ILE A 1 211 ? 33.368 11.136 -45.158 1.00 68.06 211 ILE A C 1
ATOM 1605 O O . ILE A 1 211 ? 34.400 11.619 -45.620 1.00 68.06 211 ILE A O 1
ATOM 1609 N N . LEU A 1 212 ? 32.869 9.984 -45.623 1.00 68.62 212 LEU A N 1
ATOM 1610 C CA . LEU A 1 212 ? 33.521 9.230 -46.702 1.00 68.62 212 LEU A CA 1
ATOM 1611 C C . LEU A 1 212 ? 33.566 10.008 -48.019 1.00 68.62 212 LEU A C 1
ATOM 1613 O O . LEU A 1 212 ? 34.574 9.954 -48.722 1.00 68.62 212 LEU A O 1
ATOM 1617 N N . LEU A 1 213 ? 32.505 10.746 -48.344 1.00 72.06 213 LEU A N 1
ATOM 1618 C CA . LEU A 1 213 ? 32.447 11.600 -49.523 1.00 72.06 213 LEU A CA 1
ATOM 1619 C C . LEU A 1 213 ? 33.432 12.774 -49.413 1.00 72.06 213 LEU A C 1
ATOM 1621 O O . LEU A 1 213 ? 34.087 13.096 -50.403 1.00 72.06 213 LEU A O 1
ATOM 1625 N N . ASN A 1 214 ? 33.609 13.362 -48.224 1.00 74.00 214 ASN A N 1
ATOM 1626 C CA . ASN A 1 214 ? 34.653 14.358 -47.979 1.00 74.00 214 ASN A CA 1
ATOM 1627 C C . ASN A 1 214 ? 36.057 13.758 -48.170 1.00 74.00 214 ASN A C 1
ATOM 1629 O O . ASN A 1 214 ? 36.830 14.299 -48.954 1.00 74.00 214 ASN A O 1
ATOM 1633 N N . CYS A 1 215 ? 36.362 12.602 -47.567 1.00 71.12 215 CYS A N 1
ATOM 1634 C CA . CYS A 1 215 ? 37.663 11.934 -47.727 1.00 71.12 215 CYS A CA 1
ATOM 1635 C C . CYS A 1 215 ? 37.955 11.494 -49.178 1.00 71.12 215 CYS A C 1
ATOM 1637 O O . CYS A 1 215 ? 39.113 11.441 -49.589 1.00 71.12 215 CYS A O 1
ATOM 1639 N N . LEU A 1 216 ? 36.925 11.164 -49.967 1.00 72.56 216 LEU A N 1
ATOM 1640 C CA . LEU A 1 216 ? 37.066 10.833 -51.391 1.00 72.56 216 LEU A CA 1
ATOM 1641 C C . LEU A 1 216 ? 37.286 12.074 -52.269 1.00 72.56 216 LEU A C 1
ATOM 1643 O O . LEU A 1 216 ? 38.012 11.995 -53.259 1.00 72.56 216 LEU A O 1
ATOM 1647 N N . ASN A 1 217 ? 36.670 13.206 -51.918 1.00 74.25 217 ASN A N 1
ATOM 1648 C CA . ASN A 1 217 ? 36.796 14.465 -52.657 1.00 74.25 217 ASN A CA 1
ATOM 1649 C C . ASN A 1 217 ? 38.047 15.273 -52.262 1.00 74.25 217 ASN A C 1
ATOM 1651 O O . ASN A 1 217 ? 38.583 15.992 -53.103 1.00 74.25 217 ASN A O 1
ATOM 1655 N N . ASN A 1 218 ? 38.529 15.129 -51.024 1.00 71.12 218 ASN A N 1
ATOM 1656 C CA . ASN A 1 218 ? 39.758 15.728 -50.498 1.00 71.12 218 ASN A CA 1
ATOM 1657 C C . ASN A 1 218 ? 40.706 14.640 -49.942 1.00 71.12 218 ASN A C 1
ATOM 1659 O O . ASN A 1 218 ? 40.848 14.504 -48.728 1.00 71.12 218 ASN A O 1
ATOM 1663 N N . PRO A 1 219 ? 41.391 13.869 -50.808 1.00 66.31 219 PRO A N 1
ATOM 1664 C CA . PRO A 1 219 ? 42.338 12.836 -50.373 1.00 66.31 219 PRO A CA 1
ATOM 1665 C C . PRO A 1 219 ? 43.636 13.395 -49.758 1.00 66.31 219 PRO A C 1
ATOM 1667 O O . PRO A 1 219 ? 44.373 12.642 -49.126 1.00 66.31 219 PRO A O 1
ATOM 1670 N N . ASP A 1 220 ? 43.912 14.690 -49.957 1.00 73.25 220 ASP A N 1
ATOM 1671 C CA . ASP A 1 220 ? 45.097 15.409 -49.464 1.00 73.25 220 ASP A CA 1
ATOM 1672 C C . ASP A 1 220 ? 44.767 16.397 -48.314 1.00 73.25 220 ASP A C 1
ATOM 1674 O O . ASP A 1 220 ? 45.588 17.263 -48.006 1.00 73.25 220 ASP A O 1
ATOM 1678 N N . ALA A 1 221 ? 43.575 16.311 -47.702 1.00 71.50 221 ALA A N 1
ATOM 1679 C CA . ALA A 1 221 ? 43.204 17.147 -46.552 1.00 71.50 221 ALA A CA 1
ATOM 1680 C C . ALA A 1 221 ? 44.173 16.956 -45.372 1.00 71.50 221 ALA A C 1
ATOM 1682 O O . ALA A 1 221 ? 44.663 15.849 -45.131 1.00 71.50 221 ALA A O 1
ATOM 1683 N N . ASP A 1 222 ? 44.427 18.029 -44.614 1.00 73.75 222 ASP A N 1
ATOM 1684 C CA . ASP A 1 222 ? 45.122 17.923 -43.326 1.00 73.75 222 ASP A CA 1
ATOM 1685 C C . ASP A 1 222 ? 44.138 17.676 -42.167 1.00 73.75 222 ASP A C 1
ATOM 1687 O O . ASP A 1 222 ? 42.945 17.981 -42.263 1.00 73.75 222 ASP A O 1
ATOM 1691 N N . ASP A 1 223 ? 44.647 17.136 -41.053 1.00 71.19 223 ASP A N 1
ATOM 1692 C CA . ASP A 1 223 ? 43.845 16.780 -39.869 1.00 71.19 223 ASP A CA 1
ATOM 1693 C C . ASP A 1 223 ? 42.978 17.956 -39.345 1.00 71.19 223 ASP A C 1
ATOM 1695 O O . ASP A 1 223 ? 41.945 17.747 -38.708 1.00 71.19 223 ASP A O 1
ATOM 1699 N N . SER A 1 224 ? 43.375 19.207 -39.611 1.00 74.00 224 SER A N 1
ATOM 1700 C CA . SER A 1 224 ? 42.668 20.430 -39.205 1.00 74.00 224 SER A CA 1
ATOM 1701 C C . SER A 1 224 ? 41.481 20.765 -40.111 1.00 74.00 224 SER A C 1
ATOM 1703 O O . SER A 1 224 ? 40.542 21.425 -39.659 1.00 74.00 224 SER A O 1
ATOM 1705 N N . GLU A 1 225 ? 41.526 20.379 -41.387 1.00 68.19 225 GLU A N 1
ATOM 1706 C CA . GLU A 1 225 ? 40.413 20.550 -42.326 1.00 68.19 225 GLU A CA 1
ATOM 1707 C C . GLU A 1 225 ? 39.323 19.507 -42.054 1.00 68.19 225 GLU A C 1
ATOM 1709 O O . GLU A 1 225 ? 38.150 19.876 -41.924 1.00 68.19 225 GLU A O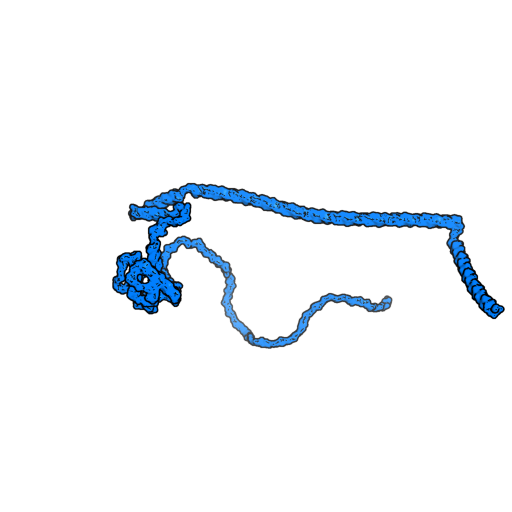 1
ATOM 1714 N N . ASP A 1 226 ? 39.715 18.255 -41.803 1.00 69.94 226 ASP A N 1
ATOM 1715 C CA . ASP A 1 226 ? 38.804 17.200 -41.346 1.00 69.94 226 ASP A CA 1
ATOM 1716 C C . ASP A 1 226 ? 38.198 17.521 -39.965 1.00 69.94 226 ASP A C 1
ATOM 1718 O O . ASP A 1 226 ? 36.981 17.417 -39.786 1.00 69.94 226 ASP A O 1
ATOM 1722 N N . GLU A 1 227 ? 38.982 18.016 -38.993 1.00 70.19 227 GLU A N 1
ATOM 1723 C CA . GLU A 1 227 ? 38.436 18.480 -37.704 1.00 70.19 227 GLU A CA 1
ATOM 1724 C C . GLU A 1 227 ? 37.397 19.602 -37.866 1.00 70.19 227 GLU A C 1
ATOM 1726 O O . GLU A 1 227 ? 36.432 19.670 -37.098 1.00 70.19 227 GLU A O 1
ATOM 1731 N N . ARG A 1 228 ? 37.571 20.506 -38.839 1.00 75.88 228 ARG A N 1
ATOM 1732 C CA . ARG A 1 228 ? 36.602 21.581 -39.107 1.00 75.88 228 ARG A CA 1
ATOM 1733 C C . ARG A 1 228 ? 35.324 21.044 -39.731 1.00 75.88 228 ARG A C 1
ATOM 1735 O O . ARG A 1 228 ? 34.248 21.470 -39.313 1.00 75.88 228 ARG A O 1
ATOM 1742 N N . PHE A 1 229 ? 35.433 20.114 -40.677 1.00 75.50 229 PHE A N 1
ATOM 1743 C CA . PHE A 1 229 ? 34.278 19.453 -41.279 1.00 75.50 229 PHE A CA 1
ATOM 1744 C C . PHE A 1 229 ? 33.461 18.698 -40.221 1.00 75.50 229 PHE A C 1
ATOM 1746 O O . PHE A 1 229 ? 32.262 18.941 -40.082 1.00 75.50 229 PHE A O 1
ATOM 1753 N N . LEU A 1 230 ? 34.120 17.894 -39.378 1.00 72.12 230 LEU A N 1
ATOM 1754 C CA . LEU A 1 230 ? 33.477 17.169 -38.276 1.00 72.12 230 LEU A CA 1
ATOM 1755 C C . LEU A 1 230 ? 32.790 18.105 -37.266 1.00 72.12 230 LEU A C 1
ATOM 1757 O O . LEU A 1 230 ? 31.684 17.815 -36.814 1.00 72.12 230 LEU A O 1
ATOM 1761 N N . ARG A 1 231 ? 33.404 19.250 -36.929 1.00 73.06 231 ARG A N 1
ATOM 1762 C CA . ARG A 1 231 ? 32.780 20.265 -36.056 1.00 73.06 231 ARG A CA 1
ATOM 1763 C C . ARG A 1 231 ? 31.586 20.956 -36.712 1.00 73.06 231 ARG A C 1
ATOM 1765 O O . ARG A 1 231 ? 30.634 21.272 -36.007 1.00 73.06 231 ARG A O 1
ATOM 1772 N N . SER A 1 232 ? 31.629 21.193 -38.024 1.00 74.69 232 SER A N 1
ATOM 1773 C CA . SER A 1 232 ? 30.505 21.767 -38.773 1.00 74.69 232 SER A CA 1
ATOM 1774 C C . SER A 1 232 ? 29.317 20.808 -38.786 1.00 74.69 232 SER A C 1
ATOM 1776 O O . SER A 1 232 ? 28.214 21.207 -38.432 1.00 74.69 232 SER A O 1
ATOM 1778 N N . LEU A 1 233 ? 29.564 19.532 -39.099 1.00 71.31 233 LEU A N 1
ATOM 1779 C CA . LEU A 1 233 ? 28.546 18.482 -39.119 1.00 71.31 233 LEU A CA 1
ATOM 1780 C C . LEU A 1 233 ? 27.920 18.274 -37.728 1.00 71.31 233 LEU A C 1
ATOM 1782 O O . LEU A 1 233 ? 26.703 18.175 -37.602 1.00 71.31 233 LEU A O 1
ATOM 1786 N N . ALA A 1 234 ? 28.735 18.291 -36.667 1.00 66.62 234 ALA A N 1
ATOM 1787 C CA . ALA A 1 234 ? 28.246 18.228 -35.290 1.00 66.62 234 ALA A CA 1
ATOM 1788 C C . ALA A 1 234 ? 27.419 19.464 -34.886 1.00 66.62 234 ALA A C 1
ATOM 1790 O O . ALA A 1 234 ? 26.448 19.327 -34.153 1.00 66.62 234 ALA A O 1
ATOM 1791 N N . ALA A 1 235 ? 27.767 20.665 -35.360 1.00 69.00 235 ALA A N 1
ATOM 1792 C CA . ALA A 1 235 ? 26.996 21.880 -35.084 1.00 69.00 235 ALA A CA 1
ATOM 1793 C C . ALA A 1 235 ? 25.668 21.945 -35.866 1.00 69.00 235 ALA A C 1
ATOM 1795 O O . ALA A 1 235 ? 24.727 22.589 -35.413 1.00 69.00 235 ALA A O 1
ATOM 1796 N N . GLU A 1 236 ? 25.587 21.279 -37.019 1.00 65.44 236 GLU A N 1
ATOM 1797 C CA . GLU A 1 236 ? 24.365 21.159 -37.823 1.00 65.44 236 GLU A CA 1
ATOM 1798 C C . GLU A 1 236 ? 23.419 20.070 -37.285 1.00 65.44 236 GLU A C 1
ATOM 1800 O O . GLU A 1 236 ? 22.204 20.249 -37.319 1.00 65.44 236 GLU A O 1
ATOM 1805 N N . GLN A 1 237 ? 23.965 18.988 -36.711 1.00 59.38 237 GLN A N 1
ATOM 1806 C CA . GLN A 1 237 ? 23.201 17.912 -36.055 1.00 59.38 237 GLN A CA 1
ATOM 1807 C C . GLN A 1 237 ? 22.857 18.169 -34.578 1.00 59.38 237 GLN A C 1
ATOM 1809 O O . GLN A 1 237 ? 22.045 17.437 -34.020 1.00 59.38 237 GLN A O 1
ATOM 1814 N N . VAL A 1 238 ? 23.404 19.219 -33.950 1.00 56.78 238 VAL A N 1
ATOM 1815 C CA . VAL A 1 238 ? 23.001 19.677 -32.604 1.00 56.78 238 VAL A CA 1
ATOM 1816 C C . VAL A 1 238 ? 22.324 21.067 -32.661 1.00 56.78 238 VAL A C 1
ATOM 1818 O O . VAL A 1 238 ? 22.867 22.049 -32.147 1.00 56.78 238 VAL A O 1
ATOM 1821 N N . PRO A 1 239 ? 21.137 21.210 -33.295 1.00 54.88 239 PRO A N 1
ATOM 1822 C CA . PRO A 1 239 ? 20.405 22.470 -33.320 1.00 54.88 239 PRO A CA 1
ATOM 1823 C C . PRO A 1 239 ? 19.355 22.554 -32.201 1.00 54.88 239 PRO A C 1
ATOM 1825 O O . PRO A 1 239 ? 18.261 22.025 -32.338 1.00 54.88 239 PRO A O 1
ATOM 1828 N N . GLN A 1 240 ? 19.617 23.336 -31.148 1.00 55.25 240 GLN A N 1
ATOM 1829 C CA . GLN A 1 240 ? 18.596 24.017 -30.316 1.00 55.25 240 GLN A CA 1
ATOM 1830 C C . GLN A 1 240 ? 17.517 23.162 -29.594 1.00 55.25 240 GLN A C 1
ATOM 1832 O O . GLN A 1 240 ? 16.637 23.717 -28.931 1.00 55.25 240 GLN A O 1
ATOM 1837 N N . GLU A 1 241 ? 17.532 21.836 -29.723 1.00 56.12 241 GLU A N 1
ATOM 1838 C CA . GLU A 1 241 ? 16.603 20.929 -29.041 1.00 56.12 241 GLU A CA 1
ATOM 1839 C C . GLU A 1 241 ? 17.106 20.539 -27.652 1.00 56.12 241 GLU A C 1
ATOM 1841 O O . GLU A 1 241 ? 16.284 20.435 -26.747 1.00 56.12 241 GLU A O 1
ATOM 1846 N N . ASP A 1 242 ? 18.426 20.472 -27.442 1.00 62.66 242 ASP A N 1
ATOM 1847 C CA . ASP A 1 242 ? 19.034 20.296 -26.115 1.00 62.66 242 ASP A CA 1
ATOM 1848 C C . ASP A 1 242 ? 18.608 21.412 -25.141 1.00 62.66 242 ASP A C 1
ATOM 1850 O O . ASP A 1 242 ? 18.161 21.117 -24.037 1.00 62.66 242 ASP A O 1
ATOM 1854 N N . ASP A 1 243 ? 18.631 22.685 -25.569 1.00 71.81 243 ASP A N 1
ATOM 1855 C CA . ASP A 1 243 ? 18.175 23.821 -24.745 1.00 71.81 243 ASP A CA 1
ATOM 1856 C C . ASP A 1 243 ? 16.700 23.662 -24.318 1.00 71.81 243 ASP A C 1
ATOM 1858 O O . ASP A 1 243 ? 16.328 23.947 -23.179 1.00 71.81 243 ASP A O 1
ATOM 1862 N N . LYS A 1 244 ? 15.838 23.186 -25.231 1.00 78.75 244 LYS A N 1
ATOM 1863 C CA . LYS A 1 244 ? 14.412 22.947 -24.945 1.00 78.75 244 LYS A CA 1
ATOM 1864 C C . LYS A 1 244 ? 14.219 21.732 -24.045 1.00 78.75 244 LYS A C 1
ATOM 1866 O O . LYS A 1 244 ? 13.364 21.771 -23.167 1.00 78.75 244 LYS A O 1
ATOM 1871 N N . LEU A 1 245 ? 15.009 20.681 -24.253 1.00 81.19 245 LEU A N 1
ATOM 1872 C CA . LEU A 1 245 ? 14.978 19.459 -23.462 1.00 81.19 245 LEU A CA 1
ATOM 1873 C C . LEU A 1 245 ? 15.437 19.727 -22.023 1.00 81.19 245 LEU A C 1
ATOM 1875 O O . LEU A 1 245 ? 14.812 19.228 -21.091 1.00 81.19 245 LEU A O 1
ATOM 1879 N N . ASP A 1 246 ? 16.445 20.577 -21.822 1.00 84.62 246 ASP A N 1
ATOM 1880 C CA . ASP A 1 246 ? 16.850 21.060 -20.499 1.00 84.62 246 ASP A CA 1
ATOM 1881 C C . ASP A 1 246 ? 15.751 21.925 -19.846 1.00 84.62 246 ASP A C 1
ATOM 1883 O O . ASP A 1 246 ? 15.455 21.756 -18.657 1.00 84.62 246 ASP A O 1
ATOM 1887 N N . GLU A 1 247 ? 15.065 22.793 -20.606 1.00 88.44 247 GLU A N 1
ATOM 1888 C CA . GLU A 1 247 ? 13.875 23.514 -20.120 1.00 88.44 247 GLU A CA 1
ATOM 1889 C C . GLU A 1 247 ? 12.702 22.575 -19.765 1.00 88.44 247 GLU A C 1
ATOM 1891 O O . GLU A 1 247 ? 11.980 22.837 -18.796 1.00 88.44 247 GLU A O 1
ATOM 1896 N N . ASP A 1 248 ? 12.481 21.499 -20.528 1.00 88.69 248 ASP A N 1
ATOM 1897 C CA . ASP A 1 248 ? 11.499 20.446 -20.236 1.00 88.69 248 ASP A CA 1
ATOM 1898 C C . ASP A 1 248 ? 11.871 19.691 -18.953 1.00 88.69 248 ASP A C 1
ATOM 1900 O O . ASP A 1 248 ? 11.045 19.593 -18.042 1.00 88.69 248 ASP A O 1
ATOM 1904 N N . ILE A 1 249 ? 13.125 19.249 -18.827 1.00 90.12 249 ILE A N 1
ATOM 1905 C CA . ILE A 1 249 ? 13.654 18.547 -17.650 1.00 90.12 249 ILE A CA 1
ATOM 1906 C C . ILE A 1 249 ? 13.514 19.406 -16.388 1.00 90.12 249 ILE A C 1
ATOM 1908 O O . ILE A 1 249 ? 13.077 18.902 -15.351 1.00 90.12 249 ILE A O 1
ATOM 1912 N N . GLU A 1 250 ? 13.845 20.698 -16.438 1.00 93.38 250 GLU A N 1
ATOM 1913 C CA . GLU A 1 250 ? 13.716 21.579 -15.272 1.00 93.38 250 GLU A CA 1
ATOM 1914 C C . GLU A 1 250 ? 12.241 21.856 -14.920 1.00 93.38 250 GLU A C 1
ATOM 1916 O O . GLU A 1 250 ? 11.872 21.906 -13.740 1.00 93.38 250 GLU A O 1
ATOM 1921 N N . ARG A 1 251 ? 11.353 21.941 -15.923 1.00 94.19 251 ARG A N 1
ATOM 1922 C CA . ARG A 1 251 ? 9.899 22.002 -15.693 1.00 94.19 251 ARG A CA 1
ATOM 1923 C C . ARG A 1 251 ? 9.373 20.727 -15.032 1.00 94.19 251 ARG A C 1
ATOM 1925 O O . ARG A 1 251 ? 8.621 20.834 -14.060 1.00 94.19 251 ARG A O 1
ATOM 1932 N N . GLU A 1 252 ? 9.783 19.545 -15.487 1.00 93.62 252 GLU A N 1
ATOM 1933 C CA . GLU A 1 252 ? 9.396 18.268 -14.873 1.00 93.62 252 GLU A CA 1
ATOM 1934 C C . GLU A 1 252 ? 9.932 18.127 -13.444 1.00 93.62 252 GLU A C 1
ATOM 1936 O O . GLU A 1 252 ? 9.171 17.775 -12.540 1.00 93.62 252 GLU A O 1
ATOM 1941 N N . ARG A 1 253 ? 11.200 18.486 -13.194 1.00 94.62 253 ARG A N 1
ATOM 1942 C CA . ARG A 1 253 ? 11.795 18.517 -11.843 1.00 94.62 253 ARG A CA 1
ATOM 1943 C C . ARG A 1 253 ? 10.996 19.395 -10.887 1.00 94.62 253 ARG A C 1
ATOM 1945 O O . ARG A 1 253 ? 10.735 18.993 -9.754 1.00 94.62 253 ARG A O 1
ATOM 1952 N N . LYS A 1 254 ? 10.564 20.572 -11.345 1.00 96.19 254 LYS A N 1
ATOM 1953 C CA . LYS A 1 254 ? 9.745 21.493 -10.550 1.00 96.19 254 LYS A CA 1
ATOM 1954 C C . LYS A 1 254 ? 8.351 20.934 -10.247 1.00 96.19 254 LYS A C 1
ATOM 1956 O O . LYS A 1 254 ? 7.868 21.106 -9.129 1.00 96.19 254 LYS A O 1
ATOM 1961 N N . VAL A 1 255 ? 7.714 20.259 -11.207 1.00 96.38 255 VAL A N 1
ATOM 1962 C CA . VAL A 1 255 ? 6.431 19.566 -10.984 1.00 96.38 255 VAL A CA 1
ATOM 1963 C C . VAL A 1 255 ? 6.602 18.417 -9.991 1.00 96.38 255 VAL A C 1
ATOM 1965 O O . VAL A 1 255 ? 5.781 18.266 -9.090 1.00 96.38 255 VAL A O 1
ATOM 1968 N N . LEU A 1 256 ? 7.680 17.640 -10.108 1.00 95.19 256 LEU A N 1
ATOM 1969 C CA . LEU A 1 256 ? 7.979 16.533 -9.203 1.00 95.19 256 LEU A CA 1
ATOM 1970 C C . LEU A 1 256 ? 8.186 17.030 -7.761 1.00 95.19 256 LEU A C 1
ATOM 1972 O O . LEU A 1 256 ? 7.569 16.487 -6.848 1.00 95.19 256 LEU A O 1
ATOM 1976 N N . ALA A 1 257 ? 8.930 18.122 -7.566 1.00 96.38 257 ALA A N 1
ATOM 1977 C CA . ALA A 1 257 ? 9.117 18.747 -6.254 1.00 96.38 257 ALA A CA 1
ATOM 1978 C C . ALA A 1 257 ? 7.805 19.280 -5.630 1.00 96.38 257 ALA A C 1
ATOM 1980 O O . ALA A 1 257 ? 7.598 19.138 -4.424 1.00 96.38 257 ALA A O 1
ATOM 1981 N N . ASP A 1 258 ? 6.891 19.858 -6.426 1.00 96.44 258 ASP A N 1
ATOM 1982 C CA . ASP A 1 258 ? 5.555 20.260 -5.943 1.00 96.44 258 ASP A CA 1
ATOM 1983 C C . ASP A 1 258 ? 4.716 19.042 -5.524 1.00 96.44 258 ASP A C 1
ATOM 1985 O O . ASP A 1 258 ? 4.077 19.047 -4.469 1.00 96.44 258 ASP A O 1
ATOM 1989 N N . MET A 1 259 ? 4.762 17.957 -6.303 1.00 94.50 259 MET A N 1
ATOM 1990 C CA . MET A 1 259 ? 4.056 16.718 -5.968 1.00 94.50 259 MET A CA 1
ATOM 1991 C C . MET A 1 259 ? 4.617 16.058 -4.703 1.00 94.50 259 MET A C 1
ATOM 1993 O O . MET A 1 259 ? 3.831 15.619 -3.867 1.00 94.50 259 MET A O 1
ATOM 1997 N N . GLU A 1 260 ? 5.938 16.040 -4.506 1.00 95.44 260 GLU A N 1
ATOM 1998 C CA . GLU A 1 260 ? 6.571 15.553 -3.272 1.00 95.44 260 GLU A CA 1
ATOM 1999 C C . GLU A 1 260 ? 6.161 16.389 -2.048 1.00 95.44 260 GLU A C 1
ATOM 2001 O O . GLU A 1 260 ? 5.760 15.829 -1.023 1.00 95.44 260 GLU A O 1
ATOM 2006 N N . ALA A 1 261 ? 6.158 17.723 -2.160 1.00 96.12 261 ALA A N 1
ATOM 2007 C CA . ALA A 1 261 ? 5.684 18.609 -1.094 1.00 96.12 261 ALA A CA 1
ATOM 2008 C C . ALA A 1 261 ? 4.198 18.371 -0.760 1.00 96.12 261 ALA A C 1
ATOM 2010 O O . ALA A 1 261 ? 3.801 18.335 0.410 1.00 96.12 261 ALA A O 1
ATOM 2011 N N . ARG A 1 262 ? 3.362 18.134 -1.778 1.00 95.19 262 ARG A N 1
ATOM 2012 C CA . ARG A 1 262 ? 1.951 17.771 -1.592 1.00 95.19 262 ARG A CA 1
ATOM 2013 C C . ARG A 1 262 ? 1.790 16.401 -0.936 1.00 95.19 262 ARG A C 1
ATOM 2015 O O . ARG A 1 262 ? 0.965 16.274 -0.036 1.00 95.19 262 ARG A O 1
ATOM 2022 N N . VAL A 1 263 ? 2.580 15.396 -1.315 1.00 96.06 263 VAL A N 1
ATOM 2023 C CA . VAL A 1 263 ? 2.577 14.078 -0.654 1.00 96.06 263 VAL A CA 1
ATOM 2024 C C . VAL A 1 263 ? 2.923 14.215 0.829 1.00 96.06 263 VAL A C 1
ATOM 2026 O O . VAL A 1 263 ? 2.172 13.702 1.654 1.00 96.06 263 VAL A O 1
ATOM 2029 N N . ALA A 1 264 ? 3.955 14.987 1.184 1.00 96.00 264 ALA A N 1
ATOM 2030 C CA . ALA A 1 264 ? 4.327 15.222 2.582 1.00 96.00 264 ALA A CA 1
ATOM 2031 C C . ALA A 1 264 ? 3.170 15.819 3.415 1.00 96.00 264 ALA A C 1
ATOM 2033 O O . ALA A 1 264 ? 2.890 15.343 4.516 1.00 96.00 264 ALA A O 1
ATOM 2034 N N . THR A 1 265 ? 2.433 16.798 2.873 1.00 96.25 265 THR A N 1
ATOM 2035 C CA . THR A 1 265 ? 1.253 17.361 3.570 1.00 96.25 265 THR A CA 1
ATOM 2036 C C . THR A 1 265 ? 0.090 16.365 3.685 1.00 96.25 265 THR A C 1
ATOM 2038 O O . THR A 1 265 ? -0.588 16.330 4.713 1.00 96.25 265 THR A O 1
ATOM 2041 N N . TYR A 1 266 ? -0.130 15.494 2.692 1.00 94.81 266 TYR A N 1
ATOM 2042 C CA . TYR A 1 266 ? -1.109 14.406 2.816 1.00 94.81 266 TYR A CA 1
ATOM 2043 C C . TYR A 1 266 ? -0.700 13.355 3.861 1.00 94.81 266 TYR A C 1
ATOM 2045 O O . TYR A 1 266 ? -1.573 12.803 4.536 1.00 94.81 266 TYR A O 1
ATOM 2053 N N . GLU A 1 267 ? 0.594 13.071 4.016 1.00 96.31 267 GLU A N 1
ATOM 2054 C CA . GLU A 1 267 ? 1.106 12.158 5.045 1.00 96.31 267 GLU A CA 1
ATOM 2055 C C . GLU A 1 267 ? 0.927 12.727 6.460 1.00 96.31 267 GLU A C 1
ATOM 2057 O O . GLU A 1 267 ? 0.477 12.000 7.350 1.00 96.31 267 GLU A O 1
ATOM 2062 N N . GLU A 1 268 ? 1.180 14.024 6.656 1.00 96.50 268 GLU A N 1
ATOM 2063 C CA . GLU A 1 268 ? 0.919 14.732 7.917 1.00 96.50 268 GLU A CA 1
ATOM 2064 C C . GLU A 1 268 ? -0.568 14.646 8.306 1.00 96.50 268 GLU A C 1
ATOM 2066 O O . GLU A 1 268 ? -0.904 14.122 9.373 1.00 96.50 268 GLU A O 1
ATOM 2071 N N . VAL A 1 269 ? -1.477 15.003 7.390 1.00 96.81 269 VAL A N 1
ATOM 2072 C CA . VAL A 1 269 ? -2.934 14.891 7.604 1.00 96.81 269 VAL A CA 1
ATOM 2073 C C . VAL A 1 269 ? -3.369 13.437 7.850 1.00 96.81 269 VAL A C 1
ATOM 2075 O O . VAL A 1 269 ? -4.258 13.178 8.665 1.00 96.81 269 VAL A O 1
ATOM 2078 N N . GLN A 1 270 ? -2.741 12.444 7.207 1.00 95.81 270 GLN A N 1
ATOM 2079 C CA . GLN A 1 270 ? -3.006 11.035 7.520 1.00 95.81 270 GLN A CA 1
ATOM 2080 C C . GLN A 1 270 ? -2.581 10.645 8.940 1.00 95.81 270 GLN A C 1
ATOM 2082 O O . GLN A 1 270 ? -3.227 9.783 9.544 1.00 95.81 270 GLN A O 1
ATOM 2087 N N . MET A 1 271 ? -1.498 11.215 9.467 1.00 95.94 271 MET A N 1
ATOM 2088 C CA . MET A 1 271 ? -1.056 10.960 10.839 1.00 95.94 271 MET A CA 1
ATOM 2089 C C . MET A 1 271 ? -2.015 11.593 11.852 1.00 95.94 271 MET A C 1
ATOM 2091 O O . MET A 1 271 ? -2.432 10.905 12.787 1.00 95.94 271 MET A O 1
ATOM 2095 N N . GLU A 1 272 ? -2.474 12.824 11.613 1.00 97.12 272 GLU A N 1
ATOM 2096 C CA . GLU A 1 272 ? -3.528 13.463 12.415 1.00 97.12 272 GLU A CA 1
ATOM 2097 C C . GLU A 1 272 ? -4.847 12.671 12.385 1.00 97.12 272 GLU A C 1
ATOM 2099 O O . GLU A 1 272 ? -5.481 12.456 13.422 1.00 97.12 272 GLU A O 1
ATOM 2104 N N . LEU A 1 273 ? -5.255 12.154 11.218 1.00 97.25 273 LEU A N 1
ATOM 2105 C CA . LEU A 1 273 ? -6.441 11.297 11.086 1.00 97.25 273 LEU A CA 1
ATOM 2106 C C . LEU A 1 273 ? -6.300 9.965 11.841 1.00 97.25 273 LEU A C 1
ATOM 2108 O O . LEU A 1 273 ? -7.272 9.467 12.412 1.00 97.25 273 LEU A O 1
ATOM 2112 N N . LYS A 1 274 ? -5.098 9.378 11.887 1.00 96.75 274 LYS A N 1
ATOM 2113 C CA . LYS A 1 274 ? -4.827 8.176 12.695 1.00 96.75 274 LYS A CA 1
ATOM 2114 C C . LYS A 1 274 ? -4.899 8.490 14.192 1.00 96.75 274 LYS A C 1
ATOM 2116 O O . LYS A 1 274 ? -5.500 7.717 14.935 1.00 96.75 274 LYS A O 1
ATOM 2121 N N . GLU A 1 275 ? -4.346 9.618 14.633 1.00 97.38 275 GLU A N 1
ATOM 2122 C CA . GLU A 1 275 ? -4.355 10.023 16.045 1.00 97.38 275 GLU A CA 1
ATOM 2123 C C . GLU A 1 275 ? -5.757 10.436 16.534 1.00 97.38 275 GLU A C 1
ATOM 2125 O O . GLU A 1 275 ? -6.186 10.066 17.626 1.00 97.38 275 GLU A O 1
ATOM 2130 N N . THR A 1 276 ? -6.525 11.159 15.719 1.00 96.94 276 THR A N 1
ATOM 2131 C CA . THR A 1 276 ? -7.929 11.484 16.028 1.00 96.94 276 THR A CA 1
ATOM 2132 C C . THR A 1 276 ? -8.801 10.230 16.066 1.00 96.94 276 THR A C 1
ATOM 2134 O O . THR A 1 276 ? -9.627 10.095 16.969 1.00 96.94 276 THR A O 1
ATOM 2137 N N . ARG A 1 277 ? -8.566 9.251 15.182 1.00 97.62 277 ARG A N 1
ATOM 2138 C CA . ARG A 1 277 ? -9.252 7.951 15.226 1.00 97.62 277 ARG A CA 1
ATOM 2139 C C . ARG A 1 277 ? -8.964 7.164 16.508 1.00 97.62 277 ARG A C 1
ATOM 2141 O O . ARG A 1 277 ? -9.901 6.603 17.074 1.00 97.62 277 ARG A O 1
ATOM 2148 N N . THR A 1 278 ? -7.720 7.127 16.993 1.00 97.19 278 THR A N 1
ATOM 2149 C CA . THR A 1 278 ? -7.411 6.453 18.270 1.00 97.19 278 THR A CA 1
ATOM 2150 C C . THR A 1 278 ? -7.977 7.216 19.469 1.00 97.19 278 THR A C 1
ATOM 2152 O O . THR A 1 278 ? -8.478 6.586 20.401 1.00 97.19 278 THR A O 1
ATOM 2155 N N . LYS A 1 279 ? -7.998 8.558 19.436 1.00 97.38 279 LYS A N 1
ATOM 2156 C CA . LYS A 1 279 ? -8.705 9.384 20.434 1.00 97.38 279 LYS A CA 1
ATOM 2157 C C . LYS A 1 279 ? -10.197 9.035 20.496 1.00 97.38 279 LYS A C 1
ATOM 2159 O O . LYS A 1 279 ? -10.690 8.773 21.588 1.00 97.38 279 LYS A O 1
ATOM 2164 N N . ILE A 1 280 ? -10.889 8.947 19.354 1.00 97.44 280 ILE A N 1
ATOM 2165 C CA . ILE A 1 280 ? -12.310 8.548 19.285 1.00 97.44 280 ILE A CA 1
ATOM 2166 C C . ILE A 1 280 ? -12.521 7.158 19.903 1.00 97.44 280 ILE A C 1
ATOM 2168 O O . ILE A 1 280 ? -13.315 7.030 20.827 1.00 97.44 280 ILE A O 1
ATOM 2172 N N . GLN A 1 281 ? -11.735 6.151 19.506 1.00 97.31 281 GLN A N 1
ATOM 2173 C CA . GLN A 1 281 ? -11.840 4.792 20.063 1.00 97.31 281 GLN A CA 1
ATOM 2174 C C . GLN A 1 281 ? -11.635 4.740 21.589 1.00 97.31 281 GLN A C 1
ATOM 2176 O O . GLN A 1 281 ? -12.288 3.961 22.286 1.00 97.31 281 GLN A O 1
ATOM 2181 N N . ASN A 1 282 ? -10.743 5.578 22.125 1.00 97.56 282 ASN A N 1
ATOM 2182 C CA . ASN A 1 282 ? -10.536 5.702 23.567 1.00 97.56 282 ASN A CA 1
ATOM 2183 C C . ASN A 1 282 ? -11.735 6.362 24.271 1.00 97.56 282 ASN A C 1
ATOM 2185 O O . ASN A 1 282 ? -12.087 5.946 25.377 1.00 97.56 282 ASN A O 1
ATOM 2189 N N . TYR A 1 283 ? -12.372 7.358 23.643 1.00 97.44 283 TYR A N 1
ATOM 2190 C CA . TYR A 1 283 ? -13.599 7.969 24.157 1.00 97.44 283 TYR A CA 1
ATOM 2191 C C . TYR A 1 283 ? -14.787 7.005 24.103 1.00 97.44 283 TYR A C 1
ATOM 2193 O O . TYR A 1 283 ? -15.502 6.907 25.095 1.00 97.44 283 TYR A O 1
ATOM 2201 N N . ASP A 1 284 ? -14.955 6.232 23.028 1.00 97.56 284 ASP A N 1
ATOM 2202 C CA . ASP A 1 284 ? -16.007 5.211 22.924 1.00 97.56 284 ASP A CA 1
ATOM 2203 C C . ASP A 1 284 ? -15.891 4.187 24.066 1.00 97.56 284 ASP A C 1
ATOM 2205 O O . ASP A 1 284 ? -16.853 3.941 24.793 1.00 97.56 284 ASP A O 1
ATOM 2209 N N . LEU A 1 285 ? -14.682 3.664 24.316 1.00 97.44 285 LEU A N 1
ATOM 2210 C CA . LEU A 1 285 ? -14.420 2.744 25.430 1.00 97.44 285 LEU A CA 1
ATOM 2211 C C . LEU A 1 285 ? -14.641 3.389 26.812 1.00 97.44 285 LEU A C 1
ATOM 2213 O O . LEU A 1 285 ? -14.997 2.700 27.772 1.00 97.44 285 LEU A O 1
ATOM 2217 N N . TYR A 1 286 ? -14.404 4.696 26.942 1.00 97.94 286 TYR A N 1
ATOM 2218 C CA . TYR A 1 286 ? -14.691 5.444 28.165 1.00 97.94 286 TYR A CA 1
ATOM 2219 C C . TYR A 1 286 ? -16.201 5.613 28.382 1.00 97.94 286 TYR A C 1
ATOM 2221 O O . TYR A 1 286 ? -16.683 5.357 29.487 1.00 97.94 286 TYR A O 1
ATOM 2229 N N . PHE A 1 287 ? -16.954 5.980 27.342 1.00 97.81 287 PHE A N 1
ATOM 2230 C CA . PHE A 1 287 ? -18.408 6.118 27.408 1.00 97.81 287 PHE A CA 1
ATOM 2231 C C . PHE A 1 287 ? -19.102 4.777 27.655 1.00 97.81 287 PHE A C 1
ATOM 2233 O O . PHE A 1 287 ? -19.987 4.721 28.502 1.00 97.81 287 PHE A O 1
ATOM 2240 N N . GLU A 1 288 ? -18.650 3.692 27.027 1.00 97.81 288 GLU A N 1
ATOM 2241 C CA . GLU A 1 288 ? -19.117 2.323 27.286 1.00 97.81 288 GLU A CA 1
ATOM 2242 C C . GLU A 1 288 ? -19.000 1.966 28.782 1.00 97.81 288 GLU A C 1
ATOM 2244 O O . GLU A 1 288 ? -19.981 1.600 29.431 1.00 97.81 288 GLU A O 1
ATOM 2249 N N . LYS A 1 289 ? -17.820 2.182 29.381 1.00 97.69 289 LYS A N 1
ATOM 2250 C CA . LYS A 1 289 ? -17.594 1.967 30.824 1.00 97.69 289 LYS A CA 1
ATOM 2251 C C . LYS A 1 289 ? -18.440 2.890 31.702 1.00 97.69 289 LYS A C 1
ATOM 2253 O O . LYS A 1 289 ? -18.915 2.461 32.752 1.00 97.69 289 LYS A O 1
ATOM 2258 N N . MET A 1 290 ? -18.626 4.145 31.291 1.00 97.56 290 MET A N 1
ATOM 2259 C CA . MET A 1 290 ? -19.467 5.104 32.008 1.00 97.56 290 MET A CA 1
ATOM 2260 C C . MET A 1 290 ? -20.937 4.665 31.999 1.00 97.56 290 MET A C 1
ATOM 2262 O O . MET A 1 290 ? -21.569 4.658 33.052 1.00 97.56 290 MET A O 1
ATOM 2266 N N . MET A 1 291 ? -21.467 4.227 30.851 1.00 97.50 291 MET A N 1
ATOM 2267 C CA . MET A 1 291 ? -22.832 3.703 30.733 1.00 97.50 291 MET A CA 1
ATOM 2268 C C . MET A 1 291 ? -23.035 2.469 31.614 1.00 97.50 291 MET A C 1
ATOM 2270 O O . MET A 1 291 ? -23.990 2.434 32.388 1.00 97.50 291 MET A O 1
ATOM 2274 N N . GLN A 1 292 ? -22.104 1.509 31.577 1.00 97.38 292 GLN A N 1
ATOM 2275 C CA . GLN A 1 292 ? -22.144 0.315 32.431 1.00 97.38 292 GLN A CA 1
ATOM 2276 C C . GLN A 1 292 ? -22.137 0.673 33.927 1.00 97.38 292 GLN A C 1
ATOM 2278 O O . GLN A 1 292 ? -22.914 0.117 34.704 1.00 97.38 292 GLN A O 1
ATOM 2283 N N . HIS A 1 293 ? -21.316 1.645 34.344 1.00 97.31 293 HIS A N 1
ATOM 2284 C CA . HIS A 1 293 ? -21.304 2.135 35.725 1.00 97.31 293 HIS A CA 1
ATOM 2285 C C . HIS A 1 293 ? -22.620 2.834 36.106 1.00 97.31 293 HIS A C 1
ATOM 2287 O O . HIS A 1 293 ? -23.163 2.587 37.186 1.00 97.31 293 HIS A O 1
ATOM 2293 N N . CYS A 1 294 ? -23.159 3.692 35.234 1.00 97.50 294 CYS A N 1
ATOM 2294 C CA . CYS A 1 294 ? -24.444 4.358 35.446 1.00 97.50 294 CYS A CA 1
ATOM 2295 C C . CYS A 1 294 ? -25.600 3.356 35.553 1.00 97.50 294 CYS A C 1
ATOM 2297 O O . CYS A 1 294 ? -26.454 3.514 36.424 1.00 97.50 294 CYS A O 1
ATOM 2299 N N . GLU A 1 295 ? -25.619 2.308 34.728 1.00 97.69 295 GLU A N 1
ATOM 2300 C CA . GLU A 1 295 ? -26.632 1.255 34.799 1.00 97.69 295 GLU A CA 1
ATOM 2301 C C . GLU A 1 295 ? -26.510 0.411 36.073 1.00 97.69 295 GLU A C 1
ATOM 2303 O O . GLU A 1 295 ? -27.503 0.250 36.783 1.00 97.69 295 GLU A O 1
ATOM 2308 N N . ALA A 1 296 ? -25.306 -0.047 36.429 1.00 97.50 296 ALA A N 1
ATOM 2309 C CA . ALA A 1 296 ? -25.079 -0.768 37.682 1.00 97.50 296 ALA A CA 1
ATOM 2310 C C . ALA A 1 296 ? -25.492 0.072 38.907 1.00 97.50 296 ALA A C 1
ATOM 2312 O O . ALA A 1 296 ? -26.161 -0.424 39.813 1.00 97.50 296 ALA A O 1
ATOM 2313 N N . THR A 1 297 ? -25.171 1.370 38.900 1.00 96.69 297 THR A N 1
ATOM 2314 C CA . THR A 1 297 ? -25.583 2.314 39.952 1.00 96.69 297 THR A CA 1
ATOM 2315 C C . THR A 1 297 ? -27.105 2.491 39.985 1.00 96.69 297 THR A C 1
ATOM 2317 O O . THR A 1 297 ? -27.698 2.479 41.061 1.00 96.69 297 THR A O 1
ATOM 2320 N N . ARG A 1 298 ? -27.765 2.607 38.823 1.00 98.06 298 ARG A N 1
ATOM 2321 C CA . ARG A 1 298 ? -29.231 2.707 38.706 1.00 98.06 298 ARG A CA 1
ATOM 2322 C C . ARG A 1 298 ? -29.930 1.474 39.283 1.00 98.06 298 ARG A C 1
ATOM 2324 O O . ARG A 1 298 ? -30.893 1.629 40.029 1.00 98.06 298 ARG A O 1
ATOM 2331 N N . ILE A 1 299 ? -29.436 0.277 38.964 1.00 97.75 299 ILE A N 1
ATOM 2332 C CA . ILE A 1 299 ? -29.963 -0.992 39.488 1.00 97.75 299 ILE A CA 1
ATOM 2333 C C . ILE A 1 299 ? -29.765 -1.054 41.008 1.00 97.75 299 ILE A C 1
ATOM 2335 O O . ILE A 1 299 ? -30.736 -1.262 41.730 1.00 97.75 299 ILE A O 1
ATOM 2339 N N . GLY A 1 300 ? -28.560 -0.761 41.510 1.00 97.75 300 GLY A N 1
ATOM 2340 C CA . GLY A 1 300 ? -28.281 -0.752 42.951 1.00 97.75 300 GLY A CA 1
ATOM 2341 C C . GLY A 1 300 ? -29.133 0.254 43.740 1.00 97.75 300 GLY A C 1
ATOM 2342 O O . GLY A 1 300 ? -29.609 -0.062 44.829 1.00 97.75 300 GLY A O 1
ATOM 2343 N N . ILE A 1 301 ? -29.402 1.442 43.183 1.00 96.75 301 ILE A N 1
ATOM 2344 C CA . ILE A 1 301 ? -30.337 2.419 43.772 1.00 96.75 301 ILE A CA 1
ATOM 2345 C C . ILE A 1 301 ? -31.768 1.863 43.795 1.00 96.75 301 ILE A C 1
ATOM 2347 O O . ILE A 1 301 ? -32.472 2.024 44.792 1.00 96.75 301 ILE A O 1
ATOM 2351 N N . GLN A 1 302 ? -32.206 1.194 42.726 1.00 97.56 302 GLN A N 1
ATOM 2352 C CA . GLN A 1 302 ? -33.542 0.605 42.644 1.00 97.56 302 GLN A CA 1
ATOM 2353 C C . GLN A 1 302 ? -33.720 -0.538 43.661 1.00 97.56 302 GLN A C 1
ATOM 2355 O O . GLN A 1 302 ? -34.729 -0.572 44.366 1.00 97.56 302 GLN A O 1
ATOM 2360 N N . GLU A 1 303 ? -32.727 -1.413 43.814 1.00 97.38 303 GLU A N 1
ATOM 2361 C CA . GLU A 1 303 ? -32.709 -2.473 44.831 1.00 97.38 303 GLU A CA 1
ATOM 2362 C C . GLU A 1 303 ? -32.705 -1.903 46.257 1.00 97.38 303 GLU A C 1
ATOM 2364 O O . GLU A 1 303 ? -33.516 -2.313 47.090 1.00 97.38 303 GLU A O 1
ATOM 2369 N N . ALA A 1 304 ? -31.861 -0.901 46.525 1.00 96.94 304 ALA A N 1
ATOM 2370 C CA . ALA A 1 304 ? -31.814 -0.216 47.815 1.00 96.94 304 ALA A CA 1
ATOM 2371 C C . ALA A 1 304 ? -33.138 0.493 48.149 1.00 96.94 304 ALA A C 1
ATOM 2373 O O . ALA A 1 304 ? -33.602 0.405 49.284 1.00 96.94 304 ALA A O 1
ATOM 2374 N N . SER A 1 305 ? -33.783 1.145 47.174 1.00 97.50 305 SER A N 1
ATOM 2375 C CA . SER A 1 305 ? -35.085 1.796 47.379 1.00 97.50 305 SER A CA 1
ATOM 2376 C C . SER A 1 305 ? -36.207 0.800 47.677 1.00 97.50 305 SER A C 1
ATOM 2378 O O . SER A 1 305 ? -37.063 1.083 48.512 1.00 97.50 305 SER A O 1
ATOM 2380 N N . LYS A 1 306 ? -36.177 -0.387 47.054 1.00 97.38 306 LYS A N 1
ATOM 2381 C CA . LYS A 1 306 ? -37.144 -1.450 47.336 1.00 97.38 306 LYS A CA 1
ATOM 2382 C C . LYS A 1 306 ? -36.934 -2.011 48.742 1.00 97.38 306 LYS A C 1
ATOM 2384 O O . LYS A 1 306 ? -37.882 -2.071 49.512 1.00 97.38 306 LYS A O 1
ATOM 2389 N N . SER A 1 307 ? -35.690 -2.342 49.090 1.00 97.31 307 SER A N 1
ATOM 2390 C CA . SER A 1 307 ? -35.321 -2.824 50.427 1.00 97.31 307 SER A CA 1
ATOM 2391 C C . SER A 1 307 ? -35.701 -1.821 51.528 1.00 97.31 307 SER A C 1
ATOM 2393 O O . SER A 1 307 ? -36.233 -2.206 52.567 1.00 97.31 307 SER A O 1
ATOM 2395 N N . LEU A 1 308 ? -35.516 -0.519 51.273 1.00 97.06 308 LEU A N 1
ATOM 2396 C CA . LEU A 1 308 ? -35.966 0.542 52.173 1.00 97.06 308 LEU A CA 1
ATOM 2397 C C . LEU A 1 308 ? -37.495 0.557 52.329 1.00 97.06 308 LEU A C 1
ATOM 2399 O O . LEU A 1 308 ? -37.972 0.629 53.456 1.00 97.06 308 LEU A O 1
ATOM 2403 N N . ALA A 1 309 ? -38.255 0.453 51.235 1.00 97.62 309 ALA A N 1
ATOM 2404 C CA . ALA A 1 309 ? -39.718 0.419 51.283 1.00 97.62 309 ALA A CA 1
ATOM 2405 C C . ALA A 1 309 ? -40.255 -0.823 52.023 1.00 97.62 309 ALA A C 1
ATOM 2407 O O . ALA A 1 309 ? -41.173 -0.702 52.836 1.00 97.62 309 ALA A O 1
ATOM 2408 N N . ASP A 1 310 ? -39.650 -1.993 51.797 1.00 96.88 310 ASP A N 1
ATOM 2409 C CA . ASP A 1 310 ? -39.990 -3.241 52.491 1.00 96.88 310 ASP A CA 1
ATOM 2410 C C . ASP A 1 310 ? -39.722 -3.107 54.013 1.00 96.88 310 ASP A C 1
ATOM 2412 O O . ASP A 1 310 ? -40.588 -3.422 54.834 1.00 96.88 310 ASP A O 1
ATOM 2416 N N . ALA A 1 311 ? -38.575 -2.536 54.406 1.00 96.69 311 ALA A N 1
ATOM 2417 C CA . ALA A 1 311 ? -38.229 -2.277 55.810 1.00 96.69 311 ALA A CA 1
ATOM 2418 C C . ALA A 1 311 ? -39.085 -1.169 56.464 1.00 96.69 311 ALA A C 1
ATOM 2420 O O . ALA A 1 311 ? -39.371 -1.214 57.664 1.00 96.69 311 ALA A O 1
ATOM 2421 N N . GLU A 1 312 ? -39.517 -0.159 55.703 1.00 96.75 312 GLU A N 1
ATOM 2422 C CA . GLU A 1 312 ? -40.468 0.851 56.178 1.00 96.75 312 GLU A CA 1
ATOM 2423 C C . GLU A 1 312 ? -41.856 0.249 56.425 1.00 96.75 312 GLU A C 1
ATOM 2425 O O . GLU A 1 312 ? -42.477 0.574 57.441 1.00 96.75 312 GLU A O 1
ATOM 2430 N N . ALA A 1 313 ? -42.310 -0.673 55.571 1.00 96.69 313 ALA A N 1
ATOM 2431 C CA . ALA A 1 313 ? -43.550 -1.417 55.776 1.00 96.69 313 ALA A CA 1
ATOM 2432 C C . ALA A 1 313 ? -43.479 -2.317 57.024 1.00 96.69 313 ALA A C 1
ATOM 2434 O O . ALA A 1 313 ? -44.370 -2.248 57.872 1.00 96.69 313 ALA A O 1
ATOM 2435 N N . GLU A 1 314 ? -42.397 -3.083 57.206 1.00 97.00 314 GLU A N 1
ATOM 2436 C CA . GLU A 1 314 ? -42.167 -3.893 58.416 1.00 97.00 314 GLU A CA 1
ATOM 2437 C C . GLU A 1 314 ? -42.181 -3.024 59.687 1.00 97.00 314 GLU A C 1
ATOM 2439 O O . GLU A 1 314 ? -42.867 -3.324 60.665 1.00 97.00 314 GLU A O 1
ATOM 2444 N N . LYS A 1 315 ? -41.505 -1.870 59.654 1.00 95.75 315 LYS A N 1
ATOM 2445 C CA . LYS A 1 315 ? -41.496 -0.891 60.751 1.00 95.75 315 LYS A CA 1
ATOM 2446 C C . LYS A 1 315 ? -42.883 -0.312 61.054 1.00 95.75 315 LYS A C 1
ATOM 2448 O O . LYS A 1 315 ? -43.131 0.066 62.201 1.00 95.75 315 LYS A O 1
ATOM 2453 N N . VAL A 1 316 ? -43.773 -0.193 60.068 1.00 97.44 316 VAL A N 1
ATOM 2454 C CA . VAL A 1 316 ? -45.174 0.211 60.286 1.00 97.44 316 VAL A CA 1
ATOM 2455 C C . VAL A 1 316 ? -45.970 -0.925 60.933 1.00 97.44 316 VAL A C 1
ATOM 2457 O O . VAL A 1 316 ? -46.671 -0.663 61.910 1.00 97.44 316 VAL A O 1
ATOM 2460 N N . MET A 1 317 ? -45.801 -2.169 60.474 1.00 96.25 317 MET A N 1
ATOM 2461 C CA . MET A 1 317 ? -46.445 -3.350 61.068 1.00 96.25 317 MET A CA 1
ATOM 2462 C C . MET A 1 317 ? -46.047 -3.537 62.539 1.00 96.25 317 MET A C 1
ATOM 2464 O O . MET A 1 317 ? -46.911 -3.527 63.413 1.00 96.25 317 MET A O 1
ATOM 2468 N N . LEU A 1 318 ? -44.745 -3.558 62.843 1.00 96.31 318 LEU A N 1
ATOM 2469 C CA . LEU A 1 318 ? -44.233 -3.683 64.215 1.00 96.31 318 LEU A CA 1
ATOM 2470 C C . LEU A 1 318 ? -44.691 -2.533 65.129 1.00 96.31 318 LEU A C 1
ATOM 2472 O O . LEU A 1 318 ? -44.884 -2.720 66.330 1.00 96.31 318 LEU A O 1
ATOM 2476 N N . LYS A 1 319 ? -44.892 -1.323 64.588 1.00 96.69 319 LYS A N 1
ATOM 2477 C CA . LYS A 1 319 ? -45.483 -0.209 65.348 1.00 96.69 319 LYS A CA 1
ATOM 2478 C C . LYS A 1 319 ? -46.961 -0.433 65.660 1.00 96.69 319 LYS A C 1
ATOM 2480 O O . LYS A 1 319 ? -47.382 -0.072 66.757 1.00 96.69 319 LYS A O 1
ATOM 2485 N N . ALA A 1 320 ? -47.731 -0.990 64.726 1.00 95.94 320 ALA A N 1
ATOM 2486 C CA . ALA A 1 320 ? -49.134 -1.325 64.951 1.00 95.94 320 ALA A CA 1
ATOM 2487 C C . ALA A 1 320 ? -49.265 -2.413 66.029 1.00 95.94 320 ALA A C 1
ATOM 2489 O O . ALA A 1 320 ? -49.983 -2.206 67.006 1.00 95.94 320 ALA A O 1
ATOM 2490 N N . GLU A 1 321 ? -48.472 -3.484 65.930 1.00 96.75 321 GLU A N 1
ATOM 2491 C CA . GLU A 1 321 ? -48.387 -4.546 66.944 1.00 96.75 321 GLU A CA 1
ATOM 2492 C C . GLU A 1 321 ? -47.997 -3.993 68.325 1.00 96.75 321 GLU A C 1
ATOM 2494 O O . GLU A 1 321 ? -48.637 -4.302 69.327 1.00 96.75 321 GLU A O 1
ATOM 2499 N N . LEU A 1 322 ? -46.994 -3.106 68.404 1.00 94.62 322 LEU A N 1
ATOM 2500 C CA . LEU A 1 322 ? -46.615 -2.453 69.663 1.00 94.62 322 LEU A CA 1
ATOM 2501 C C . LEU A 1 322 ? -47.723 -1.553 70.232 1.00 94.62 322 LEU A C 1
ATOM 2503 O O . LEU A 1 322 ? -47.812 -1.413 71.452 1.00 94.62 322 LEU A O 1
ATOM 2507 N N . CYS A 1 323 ? -48.550 -0.927 69.393 1.00 95.81 323 CYS A N 1
ATOM 2508 C CA . CYS A 1 323 ? -49.716 -0.166 69.843 1.00 95.81 323 CYS A CA 1
ATOM 2509 C C . CYS A 1 323 ? -50.812 -1.086 70.397 1.00 95.81 323 CYS A C 1
ATOM 2511 O O . CYS A 1 323 ? -51.324 -0.809 71.481 1.00 95.81 323 CYS A O 1
ATOM 2513 N N . GLU A 1 324 ? -51.115 -2.190 69.714 1.00 95.94 324 GLU A N 1
ATOM 2514 C CA . GLU A 1 324 ? -52.095 -3.191 70.152 1.00 95.94 324 GLU A CA 1
ATOM 2515 C C . GLU A 1 324 ? -51.675 -3.853 71.475 1.00 95.94 324 GLU A C 1
ATOM 2517 O O . GLU A 1 324 ? -52.438 -3.864 72.447 1.00 95.94 324 GLU A O 1
ATOM 2522 N N . LEU A 1 325 ? -50.419 -4.303 71.569 1.00 94.38 325 LEU A N 1
ATOM 2523 C CA . LEU A 1 325 ? -49.874 -4.922 72.778 1.00 94.38 325 LEU A CA 1
ATOM 2524 C C . LEU A 1 325 ? -49.870 -3.945 73.967 1.00 94.38 325 LEU A C 1
ATOM 2526 O O . LEU A 1 325 ? -50.126 -4.342 75.104 1.00 94.38 325 LEU A O 1
ATOM 2530 N N . ARG A 1 326 ? -49.638 -2.648 73.710 1.00 94.44 326 ARG A N 1
ATOM 2531 C CA . ARG A 1 326 ? -49.760 -1.587 74.724 1.00 94.44 326 ARG A CA 1
ATOM 2532 C C . ARG A 1 326 ? -51.200 -1.366 75.169 1.00 94.44 326 ARG A C 1
ATOM 2534 O O . ARG A 1 326 ? -51.400 -1.194 76.368 1.00 94.44 326 ARG A O 1
ATOM 2541 N N . SER A 1 327 ? -52.187 -1.383 74.267 1.00 93.12 327 SER A N 1
ATOM 2542 C CA . SER A 1 327 ? -53.595 -1.274 74.678 1.00 93.12 327 SER A CA 1
ATOM 2543 C C . SER A 1 327 ? -54.034 -2.471 75.519 1.00 93.12 327 SER A C 1
ATOM 2545 O O . SER A 1 327 ? -54.611 -2.266 76.584 1.00 93.12 327 SER A O 1
ATOM 2547 N N . VAL A 1 328 ? -53.668 -3.699 75.130 1.00 90.38 328 VAL A N 1
ATOM 2548 C CA . VAL A 1 328 ? -53.966 -4.914 75.910 1.00 90.38 328 VAL A CA 1
ATOM 2549 C C . VAL A 1 328 ? -53.339 -4.839 77.306 1.00 90.38 328 VAL A C 1
ATOM 2551 O O . VAL A 1 328 ? -54.027 -5.069 78.301 1.00 90.38 328 VAL A O 1
ATOM 2554 N N . LEU A 1 329 ? -52.063 -4.450 77.403 1.00 87.81 329 LEU A N 1
ATOM 2555 C CA . LEU A 1 329 ? -51.382 -4.279 78.690 1.00 87.81 329 LEU A CA 1
ATOM 2556 C C . LEU A 1 329 ? -52.037 -3.183 79.548 1.00 87.81 329 LEU A C 1
ATOM 2558 O O . LEU A 1 329 ? -52.216 -3.361 80.751 1.00 87.81 329 LEU A O 1
ATOM 2562 N N . GLN A 1 330 ? -52.422 -2.056 78.944 1.00 89.06 330 GLN A N 1
ATOM 2563 C CA . GLN A 1 330 ? -53.097 -0.965 79.648 1.00 89.06 330 GLN A CA 1
ATOM 2564 C C . GLN A 1 330 ? -54.464 -1.401 80.195 1.00 89.06 330 GLN A C 1
ATOM 2566 O O . GLN A 1 330 ? -54.801 -1.048 81.326 1.00 89.06 330 GLN A O 1
ATOM 2571 N N . GLU A 1 331 ? -55.228 -2.201 79.448 1.00 87.50 331 GLU A N 1
ATOM 2572 C CA . GLU A 1 331 ? -56.469 -2.794 79.950 1.00 87.50 331 GLU A CA 1
ATOM 2573 C C . GLU A 1 331 ? -56.227 -3.792 81.095 1.00 87.50 331 GLU A C 1
ATOM 2575 O O . GLU A 1 331 ? -56.959 -3.770 82.083 1.00 87.50 331 GLU A O 1
ATOM 2580 N N . GLN A 1 332 ? -55.204 -4.651 81.004 1.00 83.81 332 GLN A N 1
ATOM 2581 C CA . GLN A 1 332 ? -54.845 -5.593 82.078 1.00 83.81 332 GLN A CA 1
ATOM 2582 C C . GLN A 1 332 ? -54.467 -4.862 83.376 1.00 83.81 332 GLN A C 1
ATOM 2584 O O . GLN A 1 332 ? -54.942 -5.229 84.452 1.00 83.81 332 GLN A O 1
ATOM 2589 N N . ILE A 1 333 ? -53.693 -3.775 83.271 1.00 82.31 333 ILE A N 1
ATOM 2590 C CA . ILE A 1 333 ? -53.344 -2.907 84.407 1.00 82.31 333 ILE A CA 1
ATOM 2591 C C . ILE A 1 333 ? -54.603 -2.271 85.017 1.00 82.31 333 ILE A C 1
ATOM 2593 O O . ILE A 1 333 ? -54.753 -2.263 86.238 1.00 82.31 333 ILE A O 1
ATOM 2597 N N . GLN A 1 334 ? -55.542 -1.781 84.196 1.00 82.25 334 GLN A N 1
ATOM 2598 C CA . GLN A 1 334 ? -56.817 -1.234 84.688 1.00 82.25 334 GLN A CA 1
ATOM 2599 C C . GLN A 1 334 ? -57.681 -2.283 85.402 1.00 82.25 334 GLN A C 1
ATOM 2601 O O . GLN A 1 334 ? -58.386 -1.944 86.351 1.00 82.25 334 GLN A O 1
ATOM 2606 N N . ARG A 1 335 ? -57.613 -3.551 84.977 1.00 79.56 335 ARG A N 1
ATOM 2607 C CA . ARG A 1 335 ? -58.314 -4.683 85.607 1.00 79.56 335 ARG A CA 1
ATOM 2608 C C . ARG A 1 335 ? -57.610 -5.231 86.859 1.00 79.56 335 ARG A C 1
ATOM 2610 O O . ARG A 1 335 ? -58.181 -6.100 87.510 1.00 79.56 335 ARG A O 1
ATOM 2617 N N . GLN A 1 336 ? -56.419 -4.726 87.206 1.00 73.19 336 GLN A N 1
ATOM 2618 C CA . GLN A 1 336 ? -55.576 -5.212 88.313 1.00 73.19 336 GLN A CA 1
ATOM 2619 C C . GLN A 1 336 ? -55.293 -6.728 88.238 1.00 73.19 336 GLN A C 1
ATOM 2621 O O . GLN A 1 336 ? -55.270 -7.430 89.249 1.00 73.19 336 GLN A O 1
ATOM 2626 N N . GLU A 1 337 ? -55.104 -7.253 87.024 1.00 71.12 337 GLU A N 1
ATOM 2627 C CA . GLU A 1 337 ? -54.837 -8.677 86.800 1.00 71.12 337 GLU A CA 1
ATOM 2628 C C . GLU A 1 337 ? -53.335 -8.986 86.859 1.00 71.12 337 GLU A C 1
ATOM 2630 O O . GLU A 1 337 ? -52.642 -9.000 85.842 1.00 71.12 337 GLU A O 1
ATOM 2635 N N . ASP A 1 338 ? -52.834 -9.277 88.061 1.00 73.88 338 ASP A N 1
ATOM 2636 C CA . ASP A 1 338 ? -51.450 -9.719 88.262 1.00 73.88 338 ASP A CA 1
ATOM 2637 C C . ASP A 1 338 ? -51.204 -11.117 87.664 1.00 73.88 338 ASP A C 1
ATOM 2639 O O . ASP A 1 338 ? -52.098 -11.973 87.658 1.00 73.88 338 ASP A O 1
ATOM 2643 N N . GLU A 1 339 ? -49.964 -11.395 87.241 1.00 75.31 339 GLU A N 1
ATOM 2644 C CA . GLU A 1 339 ? -49.553 -12.649 86.576 1.00 75.31 339 GLU A CA 1
ATOM 2645 C C . GLU A 1 339 ? -49.999 -13.914 87.334 1.00 75.31 339 GLU A C 1
ATOM 2647 O O . GLU A 1 339 ? -50.464 -14.883 86.731 1.00 75.31 339 GLU A O 1
ATOM 2652 N N . VAL A 1 340 ? -49.915 -13.897 88.668 1.00 77.00 340 VAL A N 1
ATOM 2653 C CA . VAL A 1 340 ? -50.347 -15.008 89.533 1.00 77.00 340 VAL A CA 1
ATOM 2654 C C . VAL A 1 340 ? -51.849 -15.277 89.388 1.00 77.00 340 VAL A C 1
ATOM 2656 O O . VAL A 1 340 ? -52.263 -16.434 89.314 1.00 77.00 340 VAL A O 1
ATOM 2659 N N . THR A 1 341 ? -52.672 -14.228 89.289 1.00 79.00 341 THR A N 1
ATOM 2660 C CA . THR A 1 341 ? -54.131 -14.356 89.134 1.00 79.00 341 THR A CA 1
ATOM 2661 C C . THR A 1 341 ? -54.506 -14.878 87.746 1.00 79.00 341 THR A C 1
ATOM 2663 O O . THR A 1 341 ? -55.389 -15.729 87.626 1.00 79.00 341 THR A O 1
ATOM 2666 N N . LEU A 1 342 ? -53.793 -14.441 86.702 1.00 78.44 342 LEU A N 1
ATOM 2667 C CA . LEU A 1 342 ? -53.978 -14.922 85.332 1.00 78.44 342 LEU A CA 1
ATOM 2668 C C . LEU A 1 342 ? -53.546 -16.384 85.180 1.00 78.44 342 LEU A C 1
ATOM 2670 O O . LEU A 1 342 ? -54.271 -17.176 84.578 1.00 78.44 342 LEU A O 1
ATOM 2674 N N . ASN A 1 343 ? -52.416 -16.779 85.773 1.00 83.31 343 ASN A N 1
ATOM 2675 C CA . ASN A 1 343 ? -51.965 -18.171 85.765 1.00 83.31 343 ASN A CA 1
ATOM 2676 C C . ASN A 1 343 ? -52.897 -19.089 86.576 1.00 83.31 343 ASN A C 1
ATOM 2678 O O . ASN A 1 343 ? -53.166 -20.207 86.135 1.00 83.31 343 ASN A O 1
ATOM 2682 N N . ALA A 1 344 ? -53.467 -18.615 87.691 1.00 85.44 344 ALA A N 1
ATOM 2683 C CA . ALA A 1 344 ? -54.495 -19.349 88.433 1.00 85.44 344 ALA A CA 1
ATOM 2684 C C . ALA A 1 344 ? -55.765 -19.569 87.586 1.00 85.44 344 ALA A C 1
ATOM 2686 O O . ALA A 1 344 ? -56.167 -20.716 87.384 1.00 85.44 344 ALA A O 1
ATOM 2687 N N . LYS A 1 345 ? -56.329 -18.500 86.995 1.00 85.25 345 LYS A N 1
ATOM 2688 C CA . LYS A 1 345 ? -57.472 -18.579 86.060 1.00 85.25 345 LYS A CA 1
ATOM 2689 C C . LYS A 1 345 ? -57.186 -19.520 84.883 1.00 85.25 345 LYS A C 1
ATOM 2691 O O . LYS A 1 345 ? -58.036 -20.320 84.500 1.00 85.25 345 LYS A O 1
ATOM 2696 N N . ARG A 1 346 ? -55.976 -19.464 84.315 1.00 88.12 346 ARG A N 1
ATOM 2697 C CA . ARG A 1 346 ? -55.538 -20.344 83.220 1.00 88.12 346 ARG A CA 1
ATOM 2698 C C . ARG A 1 346 ? -55.496 -21.813 83.644 1.00 88.12 346 ARG A C 1
ATOM 2700 O O . ARG A 1 346 ? -55.948 -22.656 82.872 1.00 88.12 346 ARG A O 1
ATOM 2707 N N . SER A 1 347 ? -54.975 -22.121 84.834 1.00 90.62 347 SER A N 1
ATOM 2708 C CA . SER A 1 347 ? -54.961 -23.489 85.369 1.00 90.62 347 SER A CA 1
ATOM 2709 C C . SER A 1 347 ? -56.382 -24.003 85.597 1.00 90.62 347 SER A C 1
ATOM 2711 O O . SER A 1 347 ? -56.719 -25.094 85.147 1.00 90.62 347 SER A O 1
ATOM 2713 N N . GLU A 1 348 ? -57.248 -23.190 86.206 1.00 91.56 348 GLU A N 1
ATOM 2714 C CA . GLU A 1 348 ? -58.650 -23.544 86.444 1.00 91.56 348 GLU A CA 1
ATOM 2715 C C . GLU A 1 348 ? -59.409 -23.812 85.135 1.00 91.56 348 GLU A C 1
ATOM 2717 O O . GLU A 1 348 ? -60.115 -24.816 85.019 1.00 91.56 348 GLU A O 1
ATOM 2722 N N . LEU A 1 349 ? -59.218 -22.968 84.114 1.00 91.38 349 LEU A N 1
ATOM 2723 C CA . LEU A 1 349 ? -59.787 -23.178 82.781 1.00 91.38 349 LEU A CA 1
ATOM 2724 C C . LEU A 1 349 ? -59.225 -24.435 82.101 1.00 91.38 349 LEU A C 1
ATOM 2726 O O . LEU A 1 349 ? -59.990 -25.172 81.481 1.00 91.38 349 LEU A O 1
ATOM 2730 N N . GLN A 1 350 ? -57.928 -24.732 82.238 1.00 93.19 350 GLN A N 1
ATOM 2731 C CA . GLN A 1 350 ? -57.353 -25.984 81.734 1.00 93.19 350 GLN A CA 1
ATOM 2732 C C . GLN A 1 350 ? -57.954 -27.213 82.426 1.00 93.19 350 GLN A C 1
ATOM 2734 O O . GLN A 1 350 ? -58.276 -28.193 81.751 1.00 93.19 350 GLN A O 1
ATOM 2739 N N . ASP A 1 351 ? -58.162 -27.162 83.740 1.00 92.81 351 ASP A N 1
ATOM 2740 C CA . ASP A 1 351 ? -58.764 -28.263 84.490 1.00 92.81 351 ASP A CA 1
ATOM 2741 C C . ASP A 1 351 ? -60.272 -28.394 84.241 1.00 92.81 351 ASP A C 1
ATOM 2743 O O . ASP A 1 351 ? -60.786 -29.512 84.251 1.00 92.81 351 ASP A O 1
ATOM 2747 N N . ASN A 1 352 ? -60.983 -27.299 83.952 1.00 93.81 352 ASN A N 1
ATOM 2748 C CA . ASN A 1 352 ? -62.361 -27.345 83.452 1.00 93.81 352 ASN A CA 1
ATOM 2749 C C . ASN A 1 352 ? -62.424 -27.958 82.044 1.00 93.81 352 ASN A C 1
ATOM 2751 O O . ASN A 1 352 ? -63.230 -28.854 81.823 1.00 93.81 352 ASN A O 1
ATOM 2755 N N . ILE A 1 353 ? -61.533 -27.580 81.118 1.00 93.31 353 ILE A N 1
ATOM 2756 C CA . ILE A 1 353 ? -61.453 -28.194 79.778 1.00 93.31 353 ILE A CA 1
ATOM 2757 C C . ILE A 1 353 ? -61.154 -29.697 79.878 1.00 93.31 353 ILE A C 1
ATOM 2759 O O . ILE A 1 353 ? -61.760 -30.487 79.156 1.00 93.31 353 ILE A O 1
ATOM 2763 N N . ARG A 1 354 ? -60.252 -30.111 80.778 1.00 94.00 354 ARG A N 1
ATOM 2764 C CA . ARG A 1 354 ? -59.981 -31.532 81.060 1.00 94.00 354 ARG A CA 1
ATOM 2765 C C . ARG A 1 354 ? -61.222 -32.243 81.596 1.00 94.00 354 ARG A C 1
ATOM 2767 O O . ARG A 1 354 ? -61.620 -33.248 81.023 1.00 94.00 354 ARG A O 1
ATOM 2774 N N . ARG A 1 355 ? -61.877 -31.696 82.626 1.00 92.88 355 ARG A N 1
ATOM 2775 C CA . ARG A 1 355 ? -63.125 -32.251 83.181 1.00 92.88 355 ARG A CA 1
ATOM 2776 C C . ARG A 1 355 ? -64.211 -32.397 82.111 1.00 92.88 355 ARG A C 1
ATOM 2778 O O . ARG A 1 355 ? -64.781 -33.474 81.986 1.00 92.88 355 ARG A O 1
ATOM 2785 N N . SER A 1 356 ? -64.435 -31.371 81.288 1.00 91.56 356 SER A N 1
ATOM 2786 C CA . SER A 1 356 ? -65.401 -31.424 80.184 1.00 91.56 356 SER A CA 1
ATOM 2787 C C . SER A 1 356 ? -65.029 -32.454 79.114 1.00 91.56 356 SER A C 1
ATOM 2789 O O . SER A 1 356 ? -65.917 -33.132 78.611 1.00 91.56 356 SER A O 1
ATOM 2791 N N . ARG A 1 357 ? -63.741 -32.620 78.775 1.00 93.62 357 ARG A N 1
ATOM 2792 C CA . ARG A 1 357 ? -63.289 -33.682 77.856 1.00 93.62 357 ARG A CA 1
ATOM 2793 C C . ARG A 1 357 ? -63.555 -35.072 78.422 1.00 93.62 357 ARG A C 1
ATOM 2795 O O . ARG A 1 357 ? -64.182 -35.868 77.736 1.00 93.62 357 ARG A O 1
ATOM 2802 N N . ASN A 1 358 ? -63.170 -35.321 79.672 1.00 92.81 358 ASN A N 1
ATOM 2803 C CA . ASN A 1 358 ? -63.408 -36.602 80.336 1.00 92.81 358 ASN A CA 1
ATOM 2804 C C . ASN A 1 358 ? -64.913 -36.911 80.432 1.00 92.81 358 ASN A C 1
ATOM 2806 O O . ASN A 1 358 ? -65.321 -38.051 80.256 1.00 92.81 358 ASN A O 1
ATOM 2810 N N . GLN A 1 359 ? -65.754 -35.898 80.664 1.00 91.81 359 GLN A N 1
ATOM 2811 C CA . GLN A 1 359 ? -67.208 -36.064 80.693 1.00 91.81 359 GLN A CA 1
ATOM 2812 C C . GLN A 1 359 ? -67.799 -36.335 79.298 1.00 91.81 359 GLN A C 1
ATOM 2814 O O . GLN A 1 359 ? -68.731 -37.122 79.177 1.00 91.81 359 GLN A O 1
ATOM 2819 N N . ILE A 1 360 ? -67.237 -35.747 78.235 1.00 92.44 360 ILE A N 1
ATOM 2820 C CA . ILE A 1 360 ? -67.576 -36.097 76.845 1.00 92.44 360 ILE A CA 1
ATOM 2821 C C . ILE A 1 360 ? -67.140 -37.533 76.513 1.00 92.44 360 ILE A C 1
ATOM 2823 O O . ILE A 1 360 ? -67.832 -38.206 75.758 1.00 92.44 360 ILE A O 1
ATOM 2827 N N . GLU A 1 361 ? -66.009 -38.007 77.038 1.00 92.12 361 GLU A N 1
ATOM 2828 C CA . GLU A 1 361 ? -65.553 -39.392 76.855 1.00 92.12 361 GLU A CA 1
ATOM 2829 C C . GLU A 1 361 ? -66.451 -40.383 77.607 1.00 92.12 361 GLU A C 1
ATOM 2831 O O . GLU A 1 361 ? -66.973 -41.295 76.974 1.00 92.12 361 GLU A O 1
ATOM 2836 N N . ALA A 1 362 ? -66.775 -40.128 78.878 1.00 90.25 362 ALA A N 1
ATOM 2837 C CA . ALA A 1 362 ? -67.716 -40.950 79.643 1.00 90.25 362 ALA A CA 1
ATOM 2838 C C . ALA A 1 362 ? -69.115 -41.023 78.993 1.00 90.25 362 ALA A C 1
ATOM 2840 O O . ALA A 1 362 ? -69.687 -42.101 78.876 1.00 90.25 362 ALA A O 1
ATOM 2841 N N . LEU A 1 363 ? -69.647 -39.900 78.488 1.00 90.88 363 LEU A N 1
ATOM 2842 C CA . LEU A 1 363 ? -70.927 -39.884 77.760 1.00 90.88 363 LEU A CA 1
ATOM 2843 C C . LEU A 1 363 ? -70.862 -40.621 76.410 1.00 90.88 363 LEU A C 1
ATOM 2845 O O . LEU A 1 363 ? -71.885 -41.105 75.929 1.00 90.88 363 LEU A O 1
ATOM 2849 N N . LYS A 1 364 ? -69.685 -40.714 75.774 1.00 90.88 364 LYS A N 1
ATOM 2850 C CA . LYS A 1 364 ? -69.497 -41.551 74.576 1.00 90.88 364 LYS A CA 1
ATOM 2851 C C . LYS A 1 364 ? -69.461 -43.032 74.934 1.00 90.88 364 LYS A C 1
ATOM 2853 O O . LYS A 1 364 ? -70.041 -43.819 74.198 1.00 90.88 364 LYS A O 1
ATOM 2858 N N . GLU A 1 365 ? -68.802 -43.400 76.030 1.00 90.62 365 GLU A N 1
ATOM 2859 C CA . GLU A 1 365 ? -68.780 -44.777 76.536 1.00 90.62 365 GLU A CA 1
ATOM 2860 C C . GLU A 1 365 ? -70.198 -45.233 76.913 1.00 90.62 365 GLU A C 1
ATOM 2862 O O . GLU A 1 365 ? -70.664 -46.237 76.381 1.00 90.62 365 GLU A O 1
ATOM 2867 N N . GLU A 1 366 ? -70.947 -44.426 77.675 1.00 88.69 366 GLU A N 1
ATOM 2868 C CA . GLU A 1 366 ? -72.365 -44.674 77.991 1.00 88.69 366 GLU A CA 1
ATOM 2869 C C . GLU A 1 366 ? -73.230 -44.794 76.721 1.00 88.69 366 GLU A C 1
ATOM 2871 O O . GLU A 1 366 ? -74.077 -45.680 76.615 1.00 88.69 366 GLU A O 1
ATOM 2876 N N . HIS A 1 367 ? -73.002 -43.948 75.708 1.00 88.00 367 HIS A N 1
ATOM 2877 C CA . HIS A 1 367 ? -73.721 -44.046 74.435 1.00 88.00 367 HIS A CA 1
ATOM 2878 C C . HIS A 1 367 ? -73.416 -45.349 73.676 1.00 88.00 367 HIS A C 1
ATOM 2880 O O . HIS A 1 367 ? -74.328 -45.942 73.100 1.00 88.00 367 HIS A O 1
ATOM 2886 N N . ILE A 1 368 ? -72.162 -45.815 73.699 1.00 87.88 368 ILE A N 1
ATOM 2887 C CA . ILE A 1 368 ? -71.754 -47.097 73.105 1.00 87.88 368 ILE A CA 1
ATOM 2888 C C . ILE A 1 368 ? -72.407 -48.264 73.861 1.00 87.88 368 ILE A C 1
ATOM 2890 O O . ILE A 1 368 ? -72.955 -49.162 73.224 1.00 87.88 368 ILE A O 1
ATOM 2894 N N . GLU A 1 369 ? -72.418 -48.240 75.196 1.00 86.88 369 GLU A N 1
ATOM 2895 C CA . GLU A 1 369 ? -73.085 -49.256 76.021 1.00 86.88 369 GLU A CA 1
ATOM 2896 C C . GLU A 1 369 ? -74.597 -49.315 75.757 1.00 86.88 369 GLU A C 1
ATOM 2898 O O . GLU A 1 369 ? -75.141 -50.395 75.512 1.00 86.88 369 GLU A O 1
ATOM 2903 N N . LEU A 1 370 ? -75.273 -48.163 75.711 1.00 86.00 370 LEU A N 1
ATOM 2904 C CA . LEU A 1 370 ? -76.698 -48.078 75.374 1.00 86.00 370 LEU A CA 1
ATOM 2905 C C . LEU A 1 370 ? -76.988 -48.556 73.945 1.00 86.00 370 LEU A C 1
ATOM 2907 O O . LEU A 1 370 ? -78.003 -49.218 73.720 1.00 86.00 370 LEU A O 1
ATOM 2911 N N . GLN A 1 371 ? -76.108 -48.270 72.979 1.00 83.69 371 GLN A N 1
ATOM 2912 C CA . GLN A 1 371 ? -76.249 -48.775 71.613 1.00 83.69 371 GLN A CA 1
ATOM 2913 C C . GLN A 1 371 ? -76.117 -50.306 71.566 1.00 83.69 371 GLN A C 1
ATOM 2915 O O . GLN A 1 371 ? -76.954 -50.964 70.946 1.00 83.69 371 GLN A O 1
ATOM 2920 N N . MET A 1 372 ? -75.126 -50.885 72.253 1.00 80.69 372 MET A N 1
ATOM 2921 C CA . MET A 1 372 ? -74.976 -52.343 72.350 1.00 80.69 372 MET A CA 1
ATOM 2922 C C . MET A 1 372 ? -76.191 -52.992 73.027 1.00 80.69 372 MET A C 1
ATOM 2924 O O . MET A 1 372 ? -76.725 -53.968 72.503 1.00 80.69 372 MET A O 1
ATOM 2928 N N . GLY A 1 373 ? -76.692 -52.417 74.126 1.00 79.69 373 GLY A N 1
ATOM 2929 C CA . GLY A 1 373 ? -77.884 -52.914 74.822 1.00 79.69 373 GLY A CA 1
ATOM 2930 C C . GLY A 1 373 ? -79.164 -52.847 73.977 1.00 79.69 373 GLY A C 1
ATOM 2931 O O . GLY A 1 373 ? -79.984 -53.764 74.024 1.00 79.69 373 GLY A O 1
ATOM 2932 N N . LEU A 1 374 ? -79.326 -51.809 73.147 1.00 78.12 374 LEU A N 1
ATOM 2933 C CA . LEU A 1 374 ? -80.426 -51.724 72.177 1.00 78.12 374 LEU A CA 1
ATOM 2934 C C . LEU A 1 374 ? -80.296 -52.772 71.061 1.00 78.12 374 LEU A C 1
ATOM 2936 O O . LEU A 1 374 ? -81.299 -53.370 70.669 1.00 78.12 374 LEU A O 1
ATOM 2940 N N . GLU A 1 375 ? -79.082 -53.034 70.568 1.00 76.25 375 GLU A N 1
ATOM 2941 C CA . GLU A 1 375 ? -78.837 -54.109 69.600 1.00 76.25 375 GLU A CA 1
ATOM 2942 C C . GLU A 1 375 ? -79.110 -55.501 70.191 1.00 76.25 375 GLU A C 1
ATOM 2944 O O . GLU A 1 375 ? -79.677 -56.356 69.509 1.00 76.25 375 GLU A O 1
ATOM 2949 N N . GLU A 1 376 ? -78.744 -55.748 71.449 1.00 75.06 376 GLU A N 1
ATOM 2950 C CA . GLU A 1 376 ? -79.027 -57.010 72.143 1.00 75.06 376 GLU A CA 1
ATOM 2951 C C . GLU A 1 376 ? -80.523 -57.185 72.427 1.00 75.06 376 GLU A C 1
ATOM 2953 O O . GLU A 1 376 ? -81.085 -58.221 72.068 1.00 75.06 376 GLU A O 1
ATOM 2958 N N . GLY A 1 377 ? -81.207 -56.153 72.930 1.00 73.56 377 GLY A N 1
ATOM 2959 C CA . GLY A 1 377 ? -82.661 -56.175 73.118 1.00 73.56 377 GLY A CA 1
ATOM 2960 C C . GLY A 1 377 ? -83.433 -56.398 71.811 1.00 73.56 377 GLY A C 1
ATOM 2961 O O . GLY A 1 377 ? -84.398 -57.163 71.782 1.00 73.56 377 GLY A O 1
ATOM 2962 N N . ALA A 1 378 ? -82.978 -55.815 70.696 1.00 71.69 378 ALA A N 1
ATOM 2963 C CA . ALA A 1 378 ? -83.551 -56.075 69.374 1.00 71.69 378 ALA A CA 1
ATOM 2964 C C . ALA A 1 378 ? -83.304 -57.520 68.891 1.00 71.69 378 ALA A C 1
ATOM 2966 O O . ALA A 1 378 ? -84.182 -58.122 68.261 1.00 71.69 378 ALA A O 1
ATOM 2967 N N . ARG A 1 379 ? -82.139 -58.108 69.208 1.00 69.25 379 ARG A N 1
ATOM 2968 C CA . ARG A 1 379 ? -81.820 -59.518 68.913 1.00 69.25 379 ARG A CA 1
ATOM 2969 C C . ARG A 1 379 ? -82.661 -60.485 69.750 1.00 69.25 379 ARG A C 1
ATOM 2971 O O . ARG A 1 379 ? -83.066 -61.515 69.219 1.00 69.25 379 ARG A O 1
ATOM 2978 N N . GLU A 1 380 ? -82.950 -60.173 71.013 1.00 69.31 380 GLU A N 1
ATOM 2979 C CA . GLU A 1 380 ? -83.823 -60.997 71.864 1.00 69.31 380 GLU A CA 1
ATOM 2980 C C . GLU A 1 380 ? -85.301 -60.873 71.483 1.00 69.31 380 GLU A C 1
ATOM 2982 O O . GLU A 1 380 ? -85.977 -61.892 71.339 1.00 69.31 380 GLU A O 1
ATOM 2987 N N . ALA A 1 381 ? -85.794 -59.662 71.204 1.00 65.62 381 ALA A N 1
ATOM 2988 C CA . ALA A 1 381 ? -87.150 -59.461 70.688 1.00 65.62 381 ALA A CA 1
ATOM 2989 C C . ALA A 1 381 ? -87.387 -60.232 69.373 1.00 65.62 381 ALA A C 1
ATOM 2991 O O . ALA A 1 381 ? -88.451 -60.815 69.184 1.00 65.62 381 ALA A O 1
ATOM 2992 N N . SER A 1 382 ? -86.365 -60.320 68.513 1.00 64.31 382 SER A N 1
ATOM 2993 C CA . SER A 1 382 ? -86.396 -61.102 67.264 1.00 64.31 382 SER A CA 1
ATOM 2994 C C . SER A 1 382 ? -86.256 -62.625 67.453 1.00 64.31 382 SER A C 1
ATOM 2996 O O . SER A 1 382 ? -86.283 -63.355 66.467 1.00 64.31 382 SER A O 1
ATOM 2998 N N . ARG A 1 383 ? -86.064 -63.123 68.686 1.00 61.59 383 ARG A N 1
ATOM 2999 C CA . ARG A 1 383 ? -86.062 -64.564 69.026 1.00 61.59 383 ARG A CA 1
ATOM 3000 C C . ARG A 1 383 ? -87.349 -65.030 69.714 1.00 61.59 383 ARG A C 1
ATOM 3002 O O . ARG A 1 383 ? -87.558 -66.235 69.828 1.00 61.59 383 ARG A O 1
ATOM 3009 N N . CYS A 1 384 ? -88.168 -64.097 70.196 1.00 56.38 384 CYS A N 1
ATOM 3010 C CA . CYS A 1 384 ? -89.421 -64.364 70.911 1.00 56.38 384 CYS A CA 1
ATOM 3011 C C . CYS A 1 384 ? -90.681 -64.109 70.058 1.00 56.38 384 CYS A C 1
ATOM 3013 O O . CYS A 1 384 ? -91.791 -64.217 70.581 1.00 56.38 384 CYS A O 1
ATOM 3015 N N . ALA A 1 385 ? -90.501 -63.774 68.777 1.00 49.88 385 ALA A N 1
ATOM 3016 C CA . ALA A 1 385 ? -91.531 -63.656 67.744 1.00 49.88 385 ALA A CA 1
ATOM 3017 C C . ALA A 1 385 ? -91.324 -64.737 66.670 1.00 49.88 385 ALA A C 1
ATOM 3019 O O . ALA A 1 385 ? -92.350 -65.229 66.152 1.00 49.88 385 ALA A O 1
#

Sequence (385 aa):
RGRRSSSANAFTPRSCIPRRSSSFGDLRSSGGASLASGPGSRHSNLRGNRGSIGSAASIGRFSRGPQKSMKDERPLADKTYQAECAAKLSEFLEVHGYANQCTPKELLRMSTKDFERIFQFLVTFLDPNFTIVGKVEDAACQCLKRLGYPYTLSKSMLMGIGSRLPQALAVIMWLYDIVSYFAEVNIIDHLFGNQPGSGNDDAPGHGAADILLNCLNNPDADDSEDERFLRSLAAEQVPQEDDKLDEDIERERKVLADMEARVATYEEVQMELKETRTKIQNYDLYFEKMMQHCEATRIGIQEASKSLADAEAEKVMLKAELCELRSVLQEQIQRQEDEVTLNAKRSELQDNIRRSRNQIEALKEEHIELQMGLEEGAREASRCA

Organism: Ixodes ricinus (NCBI:txid34613)

Secondary structure (DSSP, 8-state):
--------------------------------------------------PPPPP--------------PPP-S-TT-HHHHHHHHHHHHHHHHHTT-SS---HHHHTT--HHHHHHHHHHHHHTT-TT----S-HHHHHHHHHHHTT--S---HHHHTTGGGSHHHHHHHHHHHHHHHHHHHHS-HHHHHH---TT---S--THHHHHHHHHHHHH-TT--HHHHHHHHHHHHHHHS-SHHHHHHHHHHHHHHHHHHHHHHHHHHHHHHHHHHHHHHHHHHHHHHHHHHHHHHHHHHHHHHHHHHHHHHHHHHHHHHHHHHHHHHHHHHHHHHTT--HHHHHHHHHHHHHHHHHHHHHHHHHHHHHHHHHHHHHHHHHHHTT--

Radius of gyration: 67.67 Å; chains: 1; bounding box: 153×89×153 Å

pLDDT: mean 74.51, std 21.5, range [29.11, 98.06]